Protein AF-0000000079743547 (afdb_homodimer)

Structure (mmCIF, N/CA/C/O backbone):
data_AF-0000000079743547-model_v1
#
loop_
_entity.id
_entity.type
_entity.pdbx_description
1 polymer 'Protein kinase domain-containing protein'
#
loop_
_atom_site.group_PDB
_atom_site.id
_atom_site.type_symbol
_atom_site.label_atom_id
_atom_site.label_alt_id
_atom_site.label_comp_id
_atom_site.label_asym_id
_atom_site.label_entity_id
_atom_site.label_seq_id
_atom_site.pdbx_PDB_ins_code
_atom_site.Cartn_x
_atom_site.Cartn_y
_atom_site.Cartn_z
_atom_site.occupancy
_atom_site.B_iso_or_equiv
_atom_site.auth_seq_id
_atom_site.auth_comp_id
_atom_site.auth_asym_id
_atom_site.auth_atom_id
_atom_site.pdbx_PDB_model_num
ATOM 1 N N . MET A 1 1 ? 24.984 -8.117 -39.938 1 21.72 1 MET A N 1
ATOM 2 C CA . MET A 1 1 ? 23.719 -8.734 -40.281 1 21.72 1 MET A CA 1
ATOM 3 C C . MET A 1 1 ? 22.875 -9.008 -39.031 1 21.72 1 MET A C 1
ATOM 5 O O . MET A 1 1 ? 23.219 -9.875 -38.219 1 21.72 1 MET A O 1
ATOM 9 N N . ALA A 1 2 ? 22.297 -8 -38.375 1 24.56 2 ALA A N 1
ATOM 10 C CA . ALA A 1 2 ? 21.797 -7.766 -37.031 1 24.56 2 ALA A CA 1
ATOM 11 C C . ALA A 1 2 ? 20.531 -8.57 -36.75 1 24.56 2 ALA A C 1
ATOM 13 O O . ALA A 1 2 ? 19.547 -8.438 -37.469 1 24.56 2 ALA A O 1
ATOM 14 N N . THR A 1 3 ? 20.609 -9.852 -36.281 1 25.03 3 THR A N 1
ATOM 15 C CA . THR A 1 3 ? 19.625 -10.922 -36.188 1 25.03 3 THR A CA 1
ATOM 16 C C . THR A 1 3 ? 18.359 -10.43 -35.5 1 25.03 3 THR A C 1
ATOM 18 O O . THR A 1 3 ? 18.422 -9.805 -34.438 1 25.03 3 THR A O 1
ATOM 21 N N . LYS A 1 4 ? 17.219 -10.289 -36.25 1 24.42 4 LYS A N 1
ATOM 22 C CA . LYS A 1 4 ? 15.836 -9.906 -36.031 1 24.42 4 LYS A CA 1
ATOM 23 C C . LYS A 1 4 ? 15.227 -10.68 -34.875 1 24.42 4 LYS A C 1
ATOM 25 O O . LYS A 1 4 ? 15.047 -11.898 -34.938 1 24.42 4 LYS A O 1
ATOM 30 N N . LYS A 1 5 ? 15.594 -10.445 -33.688 1 26.52 5 LYS A N 1
ATOM 31 C CA . LYS A 1 5 ? 15.055 -11.148 -32.531 1 26.52 5 LYS A CA 1
ATOM 32 C C . LYS A 1 5 ? 13.531 -11.164 -32.531 1 26.52 5 LYS A C 1
ATOM 34 O O . LYS A 1 5 ? 12.891 -10.117 -32.594 1 26.52 5 LYS A O 1
ATOM 39 N N . GLY A 1 6 ? 12.852 -12.188 -33.312 1 22.91 6 GLY A N 1
ATOM 40 C CA . GLY A 1 6 ? 11.461 -12.516 -33.594 1 22.91 6 GLY A CA 1
ATOM 41 C C . GLY A 1 6 ? 10.562 -12.375 -32.375 1 22.91 6 GLY A C 1
ATOM 42 O O . GLY A 1 6 ? 10.836 -12.961 -31.312 1 22.91 6 GLY A O 1
ATOM 43 N N . TYR A 1 7 ? 10.039 -11.242 -32.156 1 22.86 7 TYR A N 1
ATOM 44 C CA . TYR A 1 7 ? 9.008 -10.953 -31.172 1 22.86 7 TYR A CA 1
ATOM 45 C C . TYR A 1 7 ? 7.836 -11.914 -31.312 1 22.86 7 TYR A C 1
ATOM 47 O O . TYR A 1 7 ? 7.27 -12.062 -32.406 1 22.86 7 TYR A O 1
ATOM 55 N N . LEU A 1 8 ? 7.879 -13.156 -30.766 1 23.64 8 LEU A N 1
ATOM 56 C CA . LEU A 1 8 ? 6.832 -14.172 -30.828 1 23.64 8 LEU A CA 1
ATOM 57 C C . LEU A 1 8 ? 5.453 -13.539 -30.641 1 23.64 8 LEU A C 1
ATOM 59 O O . LEU A 1 8 ? 5.234 -12.781 -29.688 1 23.64 8 LEU A O 1
ATOM 63 N N . GLN A 1 9 ? 4.738 -13.227 -31.703 1 21.75 9 GLN A N 1
ATOM 64 C CA . GLN A 1 9 ? 3.324 -12.906 -31.859 1 21.75 9 GLN A CA 1
ATOM 65 C C . GLN A 1 9 ? 2.441 -13.898 -31.125 1 21.75 9 GLN A C 1
ATOM 67 O O . GLN A 1 9 ? 2.494 -15.102 -31.375 1 21.75 9 GLN A O 1
ATOM 72 N N . PHE A 1 10 ? 2.225 -13.773 -29.891 1 23.25 10 PHE A N 1
ATOM 73 C CA . PHE A 1 10 ? 1.281 -14.633 -29.172 1 23.25 10 PHE A CA 1
ATOM 74 C C . PHE A 1 10 ? -0.088 -14.602 -29.844 1 23.25 10 PHE A C 1
ATOM 76 O O . PHE A 1 10 ? -0.708 -13.539 -29.953 1 23.25 10 PHE A O 1
ATOM 83 N N . ASP A 1 11 ? -0.257 -15.344 -30.922 1 24.47 11 ASP A N 1
ATOM 84 C CA . ASP A 1 11 ? -1.568 -15.633 -31.5 1 24.47 11 ASP A CA 1
ATOM 85 C C . ASP A 1 11 ? -2.533 -16.141 -30.438 1 24.47 11 ASP A C 1
ATOM 87 O O . ASP A 1 11 ? -2.268 -17.156 -29.781 1 24.47 11 ASP A O 1
ATOM 91 N N . VAL A 1 12 ? -3.373 -15.312 -29.938 1 24.41 12 VAL A N 1
ATOM 92 C CA . VAL A 1 12 ? -4.512 -15.617 -29.078 1 24.41 12 VAL A CA 1
ATOM 93 C C . VAL A 1 12 ? -5.398 -16.672 -29.75 1 24.41 12 VAL A C 1
ATOM 95 O O . VAL A 1 12 ? -6.008 -16.406 -30.781 1 24.41 12 VAL A O 1
ATOM 98 N N . GLU A 1 13 ? -4.957 -17.906 -29.859 1 24.16 13 GLU A N 1
ATOM 99 C CA . GLU A 1 13 ? -5.859 -18.938 -30.359 1 24.16 13 GLU A CA 1
ATOM 100 C C . GLU A 1 13 ? -7.23 -18.844 -29.703 1 24.16 13 GLU A C 1
ATOM 102 O O . GLU A 1 13 ? -7.348 -18.375 -28.562 1 24.16 13 GLU A O 1
ATOM 107 N N . ALA A 1 14 ? -8.344 -19.062 -30.5 1 23.7 14 ALA A N 1
ATOM 108 C CA . ALA A 1 14 ? -9.789 -19.062 -30.297 1 23.7 14 ALA A CA 1
ATOM 109 C C . ALA A 1 14 ? -10.172 -19.938 -29.094 1 23.7 14 ALA A C 1
ATOM 111 O O . ALA A 1 14 ? -9.562 -20.969 -28.859 1 23.7 14 ALA A O 1
ATOM 112 N N . ASP A 1 15 ? -10.922 -19.438 -28.219 1 25.8 15 ASP A N 1
ATOM 113 C CA . ASP A 1 15 ? -11.562 -19.906 -26.984 1 25.8 15 ASP A CA 1
ATOM 114 C C . ASP A 1 15 ? -12.32 -21.203 -27.234 1 25.8 15 ASP A C 1
ATOM 116 O O . ASP A 1 15 ? -13.258 -21.25 -28.031 1 25.8 15 ASP A O 1
ATOM 120 N N . VAL A 1 16 ? -11.734 -22.375 -27.453 1 23.11 16 VAL A N 1
ATOM 121 C CA . VAL A 1 16 ? -12.586 -23.562 -27.516 1 23.11 16 VAL A CA 1
ATOM 122 C C . VAL A 1 16 ? -13.539 -23.578 -26.312 1 23.11 16 VAL A C 1
ATOM 124 O O . VAL A 1 16 ? -13.102 -23.547 -25.172 1 23.11 16 VAL A O 1
ATOM 127 N N . ARG A 1 17 ? -14.914 -23.438 -26.484 1 24.92 17 ARG A N 1
ATOM 128 C CA . ARG A 1 17 ? -16.078 -23.422 -25.609 1 24.92 17 ARG A CA 1
ATOM 129 C C . ARG A 1 17 ? -16.219 -24.734 -24.844 1 24.92 17 ARG A C 1
ATOM 131 O O . ARG A 1 17 ? -16.469 -25.781 -25.438 1 24.92 17 ARG A O 1
ATOM 138 N N . ILE A 1 18 ? -15.445 -25.156 -23.984 1 22.64 18 ILE A N 1
ATOM 139 C CA . ILE A 1 18 ? -15.812 -26.344 -23.219 1 22.64 18 ILE A CA 1
ATOM 140 C C . ILE A 1 18 ? -17.047 -26.062 -22.375 1 22.64 18 ILE A C 1
ATOM 142 O O . ILE A 1 18 ? -17 -25.266 -21.438 1 22.64 18 ILE A O 1
ATOM 146 N N . GLY A 1 19 ? -18.438 -26.141 -22.828 1 23.23 19 GLY A N 1
ATOM 147 C CA . GLY A 1 19 ? -19.781 -25.797 -22.391 1 23.23 19 GLY A CA 1
ATOM 148 C C . GLY A 1 19 ? -20.141 -26.406 -21.047 1 23.23 19 GLY A C 1
ATOM 149 O O . GLY A 1 19 ? -19.266 -26.641 -20.203 1 23.23 19 GLY A O 1
ATOM 150 N N . ASP A 1 20 ? -21.469 -27.203 -20.875 1 24.22 20 ASP A N 1
ATOM 151 C CA . ASP A 1 20 ? -22.734 -27.172 -20.141 1 24.22 20 ASP A CA 1
ATOM 152 C C . ASP A 1 20 ? -22.672 -28.078 -18.906 1 24.22 20 ASP A C 1
ATOM 154 O O . ASP A 1 20 ? -23.516 -28 -18.031 1 24.22 20 ASP A O 1
ATOM 158 N N . ALA A 1 21 ? -22.125 -29.297 -18.797 1 23.88 21 ALA A N 1
ATOM 159 C CA . ALA A 1 21 ? -22.859 -30.453 -18.297 1 23.88 21 ALA A CA 1
ATOM 160 C C . ALA A 1 21 ? -22.672 -30.609 -16.797 1 23.88 21 ALA A C 1
ATOM 162 O O . ALA A 1 21 ? -23.016 -31.641 -16.234 1 23.88 21 ALA A O 1
ATOM 163 N N . PHE A 1 22 ? -21.938 -29.812 -16.047 1 23.95 22 PHE A N 1
ATOM 164 C CA . PHE A 1 22 ? -21.578 -30.594 -14.875 1 23.95 22 PHE A CA 1
ATOM 165 C C . PHE A 1 22 ? -22.703 -30.531 -13.836 1 23.95 22 PHE A C 1
ATOM 167 O O . PHE A 1 22 ? -23.031 -29.453 -13.336 1 23.95 22 PHE A O 1
ATOM 174 N N . SER A 1 23 ? -23.75 -31.469 -13.828 1 23.89 23 SER A N 1
ATOM 175 C CA . SER A 1 23 ? -24.766 -31.719 -12.805 1 23.89 23 SER A CA 1
ATOM 176 C C . SER A 1 23 ? -24.172 -32.438 -11.594 1 23.89 23 SER A C 1
ATOM 178 O O . SER A 1 23 ? -23.453 -33.406 -11.742 1 23.89 23 SER A O 1
ATOM 180 N N . ILE A 1 24 ? -23.844 -31.75 -10.508 1 25.67 24 ILE A N 1
ATOM 181 C CA . ILE A 1 24 ? -23.391 -32.469 -9.328 1 25.67 24 ILE A CA 1
ATOM 182 C C . ILE A 1 24 ? -24.531 -33.344 -8.797 1 25.67 24 ILE A C 1
ATOM 184 O O . ILE A 1 24 ? -25.625 -32.844 -8.508 1 25.67 24 ILE A O 1
ATOM 188 N N . PRO A 1 25 ? -24.422 -34.625 -8.719 1 25.45 25 PRO A N 1
ATOM 189 C CA . PRO A 1 25 ? -25.344 -35.562 -8.094 1 25.45 25 PRO A CA 1
ATOM 190 C C . PRO A 1 25 ? -25.344 -35.469 -6.566 1 25.45 25 PRO A C 1
ATOM 192 O O . PRO A 1 25 ? -24.281 -35.344 -5.957 1 25.45 25 PRO A O 1
ATOM 195 N N . GLY A 1 26 ? -26.625 -35.375 -5.938 1 28.69 26 GLY A N 1
ATOM 196 C CA . GLY A 1 26 ? -27.156 -35.594 -4.594 1 28.69 26 GLY A CA 1
ATOM 197 C C . GLY A 1 26 ? -27.547 -34.281 -3.91 1 28.69 26 GLY A C 1
ATOM 198 O O . GLY A 1 26 ? -27.906 -34.281 -2.729 1 28.69 26 GLY A O 1
ATOM 199 N N . TYR A 1 27 ? -26.812 -33.188 -4.199 1 26.17 27 TYR A N 1
ATOM 200 C CA . TYR A 1 27 ? -27.422 -32 -3.574 1 26.17 27 TYR A CA 1
ATOM 201 C C . TYR A 1 27 ? -28.844 -31.797 -4.098 1 26.17 27 TYR A C 1
ATOM 203 O O . TYR A 1 27 ? -29.109 -32 -5.281 1 26.17 27 TYR A O 1
ATOM 211 N N . ASP A 1 28 ? -29.844 -31.922 -3.174 1 23.66 28 ASP A N 1
ATOM 212 C CA . ASP A 1 28 ? -31.234 -31.656 -3.484 1 23.66 28 ASP A CA 1
ATOM 213 C C . ASP A 1 28 ? -31.375 -30.453 -4.41 1 23.66 28 ASP A C 1
ATOM 215 O O . ASP A 1 28 ? -30.562 -29.516 -4.348 1 23.66 28 ASP A O 1
ATOM 219 N N . LYS A 1 29 ? -32.156 -30.547 -5.582 1 26.59 29 LYS A N 1
ATOM 220 C CA . LYS A 1 29 ? -32.531 -29.641 -6.66 1 26.59 29 LYS A CA 1
ATOM 221 C C . LYS A 1 29 ? -32.844 -28.25 -6.121 1 26.59 29 LYS A C 1
ATOM 223 O O . LYS A 1 29 ? -33.062 -27.297 -6.891 1 26.59 29 LYS A O 1
ATOM 228 N N . SER A 1 30 ? -33.531 -28.297 -5.031 1 24.81 30 SER A N 1
ATOM 229 C CA . SER A 1 30 ? -34.219 -27.031 -4.746 1 24.81 30 SER A CA 1
ATOM 230 C C . SER A 1 30 ? -33.219 -25.875 -4.645 1 24.81 30 SER A C 1
ATOM 232 O O . SER A 1 30 ? -33.531 -24.75 -5.012 1 24.81 30 SER A O 1
ATOM 234 N N . VAL A 1 31 ? -32.188 -26.094 -3.75 1 25.83 31 VAL A N 1
ATOM 235 C CA . VAL A 1 31 ? -31.5 -24.844 -3.404 1 25.83 31 VAL A CA 1
ATOM 236 C C . VAL A 1 31 ? -30.562 -24.438 -4.535 1 25.83 31 VAL A C 1
ATOM 238 O O . VAL A 1 31 ? -29.922 -23.391 -4.473 1 25.83 31 VAL A O 1
ATOM 241 N N . VAL A 1 32 ? -30.125 -25.531 -5.324 1 25.53 32 VAL A N 1
ATOM 242 C CA . VAL A 1 32 ? -29.109 -25.188 -6.316 1 25.53 32 VAL A CA 1
ATOM 243 C C . VAL A 1 32 ? -29.781 -24.547 -7.527 1 25.53 32 VAL A C 1
ATOM 245 O O . VAL A 1 32 ? -30.422 -25.219 -8.336 1 25.53 32 VAL A O 1
ATOM 248 N N . ARG A 1 33 ? -30.656 -23.531 -7.477 1 24.5 33 ARG A N 1
ATOM 249 C CA . ARG A 1 33 ? -30.984 -23.016 -8.805 1 24.5 33 ARG A CA 1
ATOM 250 C C . ARG A 1 33 ? -29.734 -22.891 -9.664 1 24.5 33 ARG A C 1
ATOM 252 O O . ARG A 1 33 ? -28.797 -22.156 -9.32 1 24.5 33 ARG A O 1
ATOM 259 N N . THR A 1 34 ? -29.234 -23.875 -10.273 1 26.42 34 THR A N 1
ATOM 260 C CA . THR A 1 34 ? -28.328 -24.016 -11.406 1 26.42 34 THR A CA 1
ATOM 261 C C . THR A 1 34 ? -28.656 -23.016 -12.5 1 26.42 34 THR A C 1
ATOM 263 O O . THR A 1 34 ? -28.359 -23.234 -13.68 1 26.42 34 THR A O 1
ATOM 266 N N . ASP A 1 35 ? -29.344 -21.875 -12.305 1 26.86 35 ASP A N 1
ATOM 267 C CA . ASP A 1 35 ? -29.562 -21.141 -13.555 1 26.86 35 ASP A CA 1
ATOM 268 C C . ASP A 1 35 ? -28.266 -21.016 -14.352 1 26.86 35 ASP A C 1
ATOM 270 O O . ASP A 1 35 ? -27.25 -20.547 -13.836 1 26.86 35 ASP A O 1
ATOM 274 N N . HIS A 1 36 ? -27.875 -21.891 -15.273 1 27.19 36 HIS A N 1
ATOM 275 C CA . HIS A 1 36 ? -26.859 -21.953 -16.328 1 27.19 36 HIS A CA 1
ATOM 276 C C . HIS A 1 36 ? -26.312 -20.562 -16.641 1 27.19 36 HIS A C 1
ATOM 278 O O . HIS A 1 36 ? -25.094 -20.375 -16.703 1 27.19 36 HIS A O 1
ATOM 284 N N . ASP A 1 37 ? -27 -19.875 -17.703 1 29.39 37 ASP A N 1
ATOM 285 C CA . ASP A 1 37 ? -27.047 -18.516 -18.234 1 29.39 37 ASP A CA 1
ATOM 286 C C . ASP A 1 37 ? -27.203 -17.484 -17.109 1 29.39 37 ASP A C 1
ATOM 288 O O . ASP A 1 37 ? -27.781 -16.422 -17.312 1 29.39 37 ASP A O 1
ATOM 292 N N . GLY A 1 38 ? -27.25 -17.922 -16 1 29.03 38 GLY A N 1
ATOM 293 C CA . GLY A 1 38 ? -27.734 -17.156 -14.859 1 29.03 38 GLY A CA 1
ATOM 294 C C . GLY A 1 38 ? -26.969 -15.852 -14.656 1 29.03 38 GLY A C 1
ATOM 295 O O . GLY A 1 38 ? -25.766 -15.789 -14.875 1 29.03 38 GLY A O 1
ATOM 296 N N . ASP A 1 39 ? -27.766 -14.82 -14.844 1 29.48 39 ASP A N 1
ATOM 297 C CA . ASP A 1 39 ? -27.484 -13.398 -14.656 1 29.48 39 ASP A CA 1
ATOM 298 C C . ASP A 1 39 ? -26.594 -13.172 -13.445 1 29.48 39 ASP A C 1
ATOM 300 O O . ASP A 1 39 ? -26.844 -13.727 -12.375 1 29.48 39 ASP A O 1
ATOM 304 N N . PRO A 1 40 ? -25.266 -13.203 -13.703 1 32.44 40 PRO A N 1
ATOM 305 C CA . PRO A 1 40 ? -24.516 -12.672 -12.57 1 32.44 40 PRO A CA 1
ATOM 306 C C . PRO A 1 40 ? -25.391 -11.875 -11.602 1 32.44 40 PRO A C 1
ATOM 308 O O . PRO A 1 40 ? -24.891 -10.984 -10.898 1 32.44 40 PRO A O 1
ATOM 311 N N . ALA A 1 41 ? -26.641 -12.156 -11.531 1 29.88 41 ALA A N 1
ATOM 312 C CA . ALA A 1 41 ? -27.781 -11.453 -10.961 1 29.88 41 ALA A CA 1
ATOM 313 C C . ALA A 1 41 ? -27.641 -11.312 -9.445 1 29.88 41 ALA A C 1
ATOM 315 O O . ALA A 1 41 ? -28.328 -10.5 -8.82 1 29.88 41 ALA A O 1
ATOM 316 N N . GLY A 1 42 ? -27.219 -12.352 -8.852 1 32.47 42 GLY A N 1
ATOM 317 C CA . GLY A 1 42 ? -27.453 -12.18 -7.43 1 32.47 42 GLY A CA 1
ATOM 318 C C . GLY A 1 42 ? -26.656 -11.055 -6.812 1 32.47 42 GLY A C 1
ATOM 319 O O . GLY A 1 42 ? -26.75 -10.797 -5.613 1 32.47 42 GLY A O 1
ATOM 320 N N . ILE A 1 43 ? -25.344 -11.055 -7.203 1 34.97 43 ILE A N 1
ATOM 321 C CA . ILE A 1 43 ? -24.828 -9.773 -6.738 1 34.97 43 ILE A CA 1
ATOM 322 C C . ILE A 1 43 ? -25.656 -8.633 -7.32 1 34.97 43 ILE A C 1
ATOM 324 O O . ILE A 1 43 ? -25.688 -8.445 -8.539 1 34.97 43 ILE A O 1
ATOM 328 N N . ASP A 1 44 ? -26.859 -8.633 -7.125 1 35.12 44 ASP A N 1
ATOM 329 C CA . ASP A 1 44 ? -27.406 -7.309 -7.426 1 35.12 44 ASP A CA 1
ATOM 330 C C . ASP A 1 44 ? -26.281 -6.297 -7.633 1 35.12 44 ASP A C 1
ATOM 332 O O . ASP A 1 44 ? -25.531 -5.988 -6.703 1 35.12 44 ASP A O 1
ATOM 336 N N . MET A 1 45 ? -25.547 -6.48 -8.688 1 39.91 45 MET A N 1
ATOM 337 C CA . MET A 1 45 ? -24.484 -5.621 -9.188 1 39.91 45 MET A CA 1
ATOM 338 C C . MET A 1 45 ? -24.672 -4.184 -8.719 1 39.91 45 MET A C 1
ATOM 340 O O . MET A 1 45 ? -24.594 -3.25 -9.516 1 39.91 45 MET A O 1
ATOM 344 N N . ASP A 1 46 ? -25.625 -4.043 -8.078 1 38.12 46 ASP A N 1
ATOM 345 C CA . ASP A 1 46 ? -25.641 -2.631 -7.703 1 38.12 46 ASP A CA 1
ATOM 346 C C . ASP A 1 46 ? -24.234 -2.146 -7.324 1 38.12 46 ASP A C 1
ATOM 348 O O . ASP A 1 46 ? -23.453 -2.895 -6.734 1 38.12 46 ASP A O 1
ATOM 352 N N . GLN A 1 47 ? -23.562 -1.253 -8.148 1 47.06 47 GLN A N 1
ATOM 353 C CA . GLN A 1 47 ? -22.531 -0.281 -7.809 1 47.06 47 GLN A CA 1
ATOM 354 C C . GLN A 1 47 ? -22.328 -0.205 -6.301 1 47.06 47 GLN A C 1
ATOM 356 O O . GLN A 1 47 ? -21.641 0.702 -5.809 1 47.06 47 GLN A O 1
ATOM 361 N N . CYS A 1 48 ? -22.906 -0.983 -5.422 1 53.59 48 CYS A N 1
ATOM 362 C CA . CYS A 1 48 ? -23.219 -0.506 -4.082 1 53.59 48 CYS A CA 1
ATOM 363 C C . CYS A 1 48 ? -22.031 -0.667 -3.15 1 53.59 48 CYS A C 1
ATOM 365 O O . CYS A 1 48 ? -21.516 -1.773 -2.986 1 53.59 48 CYS A O 1
ATOM 367 N N . GLY A 1 49 ? -21.203 0.321 -3.092 1 75.88 49 GLY A N 1
ATOM 368 C CA . GLY A 1 49 ? -20.391 0.651 -1.932 1 75.88 49 GLY A CA 1
ATOM 369 C C . GLY A 1 49 ? -18.922 0.761 -2.248 1 75.88 49 GLY A C 1
ATOM 370 O O . GLY A 1 49 ? -18.094 0.928 -1.346 1 75.88 49 GLY A O 1
ATOM 371 N N . LEU A 1 50 ? -18.703 0.449 -3.756 1 87.81 50 LEU A N 1
ATOM 372 C CA . LEU A 1 50 ? -17.281 0.606 -4.07 1 87.81 50 LEU A CA 1
ATOM 373 C C . LEU A 1 50 ? -16.922 2.08 -4.215 1 87.81 50 LEU A C 1
ATOM 375 O O . LEU A 1 50 ? -17.734 2.887 -4.656 1 87.81 50 LEU A O 1
ATOM 379 N N . PRO A 1 51 ? -15.734 2.383 -3.854 1 91.75 51 PRO A N 1
ATOM 380 C CA . PRO A 1 51 ? -15.305 3.764 -4.086 1 91.75 51 PRO A CA 1
ATOM 381 C C . PRO A 1 51 ? -15.281 4.137 -5.566 1 91.75 51 PRO A C 1
ATOM 383 O O . PRO A 1 51 ? -14.844 3.338 -6.398 1 91.75 51 PRO A O 1
ATOM 386 N N . ILE A 1 52 ? -15.758 5.285 -5.906 1 94.25 52 ILE A N 1
ATOM 387 C CA . ILE A 1 52 ? -15.812 5.75 -7.289 1 94.25 52 ILE A CA 1
ATOM 388 C C . ILE A 1 52 ? -14.758 6.832 -7.512 1 94.25 52 ILE A C 1
ATOM 390 O O . ILE A 1 52 ? -14.648 7.773 -6.723 1 94.25 52 ILE A O 1
ATOM 394 N N . ILE A 1 53 ? -14 6.688 -8.484 1 96.19 53 ILE A N 1
ATOM 395 C CA . ILE A 1 53 ? -13 7.668 -8.898 1 96.19 53 ILE A CA 1
ATOM 396 C C . ILE A 1 53 ? -13.453 8.352 -10.188 1 96.19 53 ILE A C 1
ATOM 398 O O . ILE A 1 53 ? -13.609 7.695 -11.219 1 96.19 53 ILE A O 1
ATOM 402 N N . PRO A 1 54 ? -13.695 9.664 -10.148 1 95.44 54 PRO A N 1
ATOM 403 C CA . PRO A 1 54 ? -14.023 10.359 -11.391 1 95.44 54 PRO A CA 1
ATOM 404 C C . PRO A 1 54 ? -12.906 10.281 -12.43 1 95.44 54 PRO A C 1
ATOM 406 O O . PRO A 1 54 ? -11.734 10.445 -12.094 1 95.44 54 PRO A O 1
ATOM 409 N N . TYR A 1 55 ? -13.297 10.047 -13.648 1 95.62 55 TYR A N 1
ATOM 410 C CA . TYR A 1 55 ? -12.312 9.961 -14.727 1 95.62 55 TYR A CA 1
ATOM 411 C C . TYR A 1 55 ? -11.508 11.25 -14.828 1 95.62 55 TYR A C 1
ATOM 413 O O . TYR A 1 55 ? -10.312 11.219 -15.148 1 95.62 55 TYR A O 1
ATOM 421 N N . ALA A 1 56 ? -12.078 12.359 -14.469 1 94.19 56 ALA A N 1
ATOM 422 C CA . ALA A 1 56 ? -11.461 13.672 -14.57 1 94.19 56 ALA A CA 1
ATOM 423 C C . ALA A 1 56 ? -10.258 13.789 -13.641 1 94.19 56 ALA A C 1
ATOM 425 O O . ALA A 1 56 ? -9.383 14.633 -13.836 1 94.19 56 ALA A O 1
ATOM 426 N N . ASP A 1 57 ? -10.219 12.953 -12.609 1 94.19 57 ASP A N 1
ATOM 427 C CA . ASP A 1 57 ? -9.133 13 -11.633 1 94.19 57 ASP A CA 1
ATOM 428 C C . ASP A 1 57 ? -7.941 12.164 -12.094 1 94.19 57 ASP A C 1
ATOM 430 O O . ASP A 1 57 ? -6.902 12.133 -11.438 1 94.19 57 ASP A O 1
ATOM 434 N N . LEU A 1 58 ? -8.078 11.5 -13.234 1 95.81 58 LEU A N 1
ATOM 435 C CA . LEU A 1 58 ? -7.043 10.602 -13.734 1 95.81 58 LEU A CA 1
ATOM 436 C C . LEU A 1 58 ? -6.316 11.211 -14.922 1 95.81 58 LEU A C 1
ATOM 438 O O . LEU A 1 58 ? -6.902 11.984 -15.68 1 95.81 58 LEU A O 1
ATOM 442 N N . VAL A 1 59 ? -5.105 10.977 -14.984 1 95.88 59 VAL A N 1
ATOM 443 C CA . VAL A 1 59 ? -4.305 11.211 -16.188 1 95.88 59 VAL A CA 1
ATOM 444 C C . VAL A 1 59 ? -3.742 9.883 -16.703 1 95.88 59 VAL A C 1
ATOM 446 O O . VAL A 1 59 ? -3 9.203 -15.984 1 95.88 59 VAL A O 1
ATOM 449 N N . VAL A 1 60 ? -4.113 9.477 -17.891 1 94.69 60 VAL A N 1
ATOM 450 C CA . VAL A 1 60 ? -3.609 8.242 -18.484 1 94.69 60 VAL A CA 1
ATOM 451 C C . VAL A 1 60 ? -2.293 8.516 -19.219 1 94.69 60 VAL A C 1
ATOM 453 O O . VAL A 1 60 ? -2.221 9.406 -20.062 1 94.69 60 VAL A O 1
ATOM 456 N N . LEU A 1 61 ? -1.283 7.812 -18.891 1 93.38 61 LEU A N 1
ATOM 457 C CA . LEU A 1 61 ? 0.041 8.148 -19.391 1 93.38 61 LEU A CA 1
ATOM 458 C C . LEU A 1 61 ? 0.535 7.082 -20.375 1 93.38 61 LEU A C 1
ATOM 460 O O . LEU A 1 61 ? 0.565 7.309 -21.578 1 93.38 61 LEU A O 1
ATOM 464 N N . LYS A 1 62 ? 0.863 5.895 -19.922 1 94.56 62 LYS A N 1
ATOM 465 C CA . LYS A 1 62 ? 1.564 4.91 -20.734 1 94.56 62 LYS A CA 1
ATOM 466 C C . LYS A 1 62 ? 0.866 3.553 -20.672 1 94.56 62 LYS A C 1
ATOM 468 O O . LYS A 1 62 ? 0.397 3.133 -19.625 1 94.56 62 LYS A O 1
ATOM 473 N N . LEU A 1 63 ? 0.897 2.879 -21.844 1 92.94 63 LEU A N 1
ATOM 474 C CA . LEU A 1 63 ? 0.391 1.513 -21.906 1 92.94 63 LEU A CA 1
ATOM 475 C 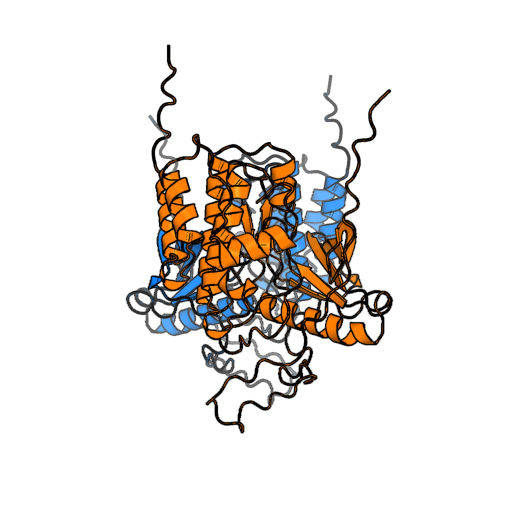C . LEU A 1 63 ? 1.344 0.546 -21.219 1 92.94 63 LEU A C 1
ATOM 477 O O . LEU A 1 63 ? 2.547 0.557 -21.484 1 92.94 63 LEU A O 1
ATOM 481 N N . LEU A 1 64 ? 0.805 -0.194 -20.25 1 90.81 64 LEU A N 1
ATOM 482 C CA . LEU A 1 64 ? 1.613 -1.18 -19.531 1 90.81 64 LEU A CA 1
ATOM 483 C C . LEU A 1 64 ? 1.434 -2.568 -20.141 1 90.81 64 LEU A C 1
ATOM 485 O O . LEU A 1 64 ? 2.391 -3.34 -20.234 1 90.81 64 LEU A O 1
ATOM 489 N N . GLY A 1 65 ? 0.258 -2.9 -20.438 1 85.31 65 GLY A N 1
ATOM 490 C CA . GLY A 1 65 ? -0.021 -4.211 -21 1 85.31 65 GLY A CA 1
ATOM 491 C C . GLY A 1 65 ? -1.487 -4.418 -21.328 1 85.31 65 GLY A C 1
ATOM 492 O O . GLY A 1 65 ? -2.324 -3.566 -21.016 1 85.31 65 GLY A O 1
ATOM 493 N N . SER A 1 66 ? -1.648 -5.52 -22.094 1 80.5 66 SER A N 1
ATOM 494 C CA . SER A 1 66 ? -3.002 -5.891 -22.484 1 80.5 66 SER A CA 1
ATOM 495 C C . SER A 1 66 ? -3.287 -7.355 -22.172 1 80.5 66 SER A C 1
ATOM 497 O O . SER A 1 66 ? -2.402 -8.203 -22.281 1 80.5 66 SER A O 1
ATOM 499 N N . GLY A 1 67 ? -4.461 -7.473 -21.5 1 69.38 67 GLY A N 1
ATOM 500 C CA . GLY A 1 67 ? -4.871 -8.844 -21.266 1 69.38 67 GLY A CA 1
ATOM 501 C C . GLY A 1 67 ? -6.219 -9.18 -21.875 1 69.38 67 GLY A C 1
ATOM 502 O O . GLY A 1 67 ? -6.75 -8.414 -22.688 1 69.38 67 GLY A O 1
ATOM 503 N N . ARG A 1 68 ? -6.699 -10.383 -21.531 1 62.97 68 ARG A N 1
ATOM 504 C CA . ARG A 1 68 ? -7.934 -10.938 -22.094 1 62.97 68 ARG A CA 1
ATOM 505 C C . ARG A 1 68 ? -9.109 -9.992 -21.844 1 62.97 68 ARG A C 1
ATOM 507 O O . ARG A 1 68 ? -9.961 -9.82 -22.719 1 62.97 68 ARG A O 1
ATOM 514 N N . TYR A 1 69 ? -9.062 -9.328 -20.781 1 68.69 69 TYR A N 1
ATOM 515 C CA . TYR A 1 69 ? -10.297 -8.633 -20.453 1 68.69 69 TYR A CA 1
ATOM 516 C C . TYR A 1 69 ? -10.062 -7.129 -20.344 1 68.69 69 TYR A C 1
ATOM 518 O O . TYR A 1 69 ? -11 -6.363 -20.109 1 68.69 69 TYR A O 1
ATOM 526 N N . GLY A 1 70 ? -8.844 -6.727 -20.578 1 80.31 70 GLY A N 1
ATOM 527 C CA . GLY A 1 70 ? -8.656 -5.285 -20.484 1 80.31 70 GLY A CA 1
ATOM 528 C C . GLY A 1 70 ? -7.238 -4.84 -20.781 1 80.31 70 GLY A C 1
ATOM 529 O O . GLY A 1 70 ? -6.367 -5.668 -21.047 1 80.31 70 GLY A O 1
ATOM 530 N N . ILE A 1 71 ? -7.184 -3.52 -20.875 1 89.38 71 ILE A N 1
ATOM 531 C CA . ILE A 1 71 ? -5.91 -2.852 -21.109 1 89.38 71 ILE A CA 1
ATOM 532 C C . ILE A 1 71 ? -5.477 -2.096 -19.859 1 89.38 71 ILE A C 1
ATOM 534 O O . ILE A 1 71 ? -6.293 -1.436 -19.203 1 89.38 71 ILE A O 1
ATOM 538 N N . VAL A 1 72 ? -4.207 -2.289 -19.516 1 94 72 VAL A N 1
ATOM 539 C CA . VAL A 1 72 ? -3.707 -1.646 -18.297 1 94 72 VAL A CA 1
ATOM 540 C C . VAL A 1 72 ? -2.773 -0.497 -18.672 1 94 72 VAL A C 1
ATOM 542 O O . VAL A 1 72 ? -1.869 -0.666 -19.5 1 94 72 VAL A O 1
ATOM 545 N N . TYR A 1 73 ? -3.021 0.646 -18.062 1 95.69 73 TYR A N 1
ATOM 546 C CA . TYR A 1 73 ? -2.203 1.835 -18.281 1 95.69 73 TYR A CA 1
ATOM 547 C C . TYR A 1 73 ? -1.545 2.287 -16.984 1 95.69 73 TYR A C 1
ATOM 549 O O . TYR A 1 73 ? -2.119 2.137 -15.898 1 95.69 73 TYR A O 1
ATOM 557 N N . HIS A 1 74 ? -0.326 2.748 -17.156 1 97.31 74 HIS A N 1
ATOM 558 C CA . HIS A 1 74 ? 0.219 3.623 -16.125 1 97.31 74 HIS A CA 1
ATOM 559 C C . HIS A 1 74 ? -0.401 5.016 -16.203 1 97.31 74 HIS A C 1
ATOM 561 O O . HIS A 1 74 ? -0.507 5.598 -17.281 1 97.31 74 HIS A O 1
ATOM 567 N N . GLY A 1 75 ? -0.85 5.523 -15.07 1 97.19 75 GLY A N 1
ATOM 568 C CA . GLY A 1 75 ? -1.403 6.867 -15 1 97.19 75 GLY A CA 1
ATOM 569 C C . GLY A 1 75 ? -1.18 7.531 -13.656 1 97.19 75 GLY A C 1
ATOM 570 O O . GLY A 1 75 ? -0.353 7.078 -12.867 1 97.19 75 GLY A O 1
ATOM 571 N N . LYS A 1 76 ? -1.799 8.695 -13.531 1 96.19 76 LYS A N 1
ATOM 572 C CA . LYS A 1 76 ? -1.76 9.438 -12.266 1 96.19 76 LYS A CA 1
ATOM 573 C C . LYS A 1 76 ? -3.166 9.664 -11.727 1 96.19 76 LYS A C 1
ATOM 575 O O . LYS A 1 76 ? -4.102 9.922 -12.484 1 96.19 76 LYS A O 1
ATOM 580 N N . TRP A 1 77 ? -3.355 9.477 -10.5 1 96.31 77 TRP A N 1
ATOM 581 C CA . TRP A 1 77 ? -4.535 9.867 -9.734 1 96.31 77 TRP A CA 1
ATOM 582 C C . TRP A 1 77 ? -4.195 10.953 -8.719 1 96.31 77 TRP A C 1
ATOM 584 O O . TRP A 1 77 ? -3.504 10.695 -7.734 1 96.31 77 TRP A O 1
ATOM 594 N N . MET A 1 78 ? -4.633 12.188 -9.023 1 89.94 78 MET A N 1
ATOM 595 C CA . MET A 1 78 ? -4.285 13.344 -8.195 1 89.94 78 MET A CA 1
ATOM 596 C C . MET A 1 78 ? -2.773 13.453 -8.031 1 89.94 78 MET A C 1
ATOM 598 O O . MET A 1 78 ? -2.275 13.562 -6.91 1 89.94 78 MET A O 1
ATOM 602 N N . GLY A 1 79 ? -2.105 13.227 -9.102 1 89.31 79 GLY A N 1
ATOM 603 C CA . GLY A 1 79 ? -0.667 13.43 -9.148 1 89.31 79 GLY A CA 1
ATOM 604 C C . GLY A 1 79 ? 0.12 12.211 -8.711 1 89.31 79 GLY A C 1
ATOM 605 O O . GLY A 1 79 ? 1.351 12.195 -8.789 1 89.31 79 GLY A O 1
ATOM 606 N N . THR A 1 80 ? -0.507 11.211 -8.25 1 94.12 80 THR A N 1
ATOM 607 C CA . THR A 1 80 ? 0.16 10.023 -7.727 1 94.12 80 THR A CA 1
ATOM 608 C C . THR A 1 80 ? 0.116 8.891 -8.742 1 94.12 80 THR A C 1
ATOM 610 O O . THR A 1 80 ? -0.904 8.68 -9.406 1 94.12 80 THR A O 1
ATOM 613 N N . ASP A 1 81 ? 1.191 8.141 -8.859 1 96.06 81 ASP A N 1
ATOM 614 C CA . ASP A 1 81 ? 1.279 7.051 -9.828 1 96.06 81 ASP A CA 1
ATOM 615 C C . ASP A 1 81 ? 0.301 5.934 -9.484 1 96.06 81 ASP A C 1
ATOM 617 O O . ASP A 1 81 ? 0.239 5.488 -8.336 1 96.06 81 ASP A O 1
ATOM 621 N N . VAL A 1 82 ? -0.471 5.488 -10.492 1 98 82 VAL A N 1
ATOM 622 C CA . VAL A 1 82 ? -1.421 4.391 -10.336 1 98 82 VAL A CA 1
ATOM 623 C C . VAL A 1 82 ? -1.463 3.561 -11.617 1 98 82 VAL A C 1
ATOM 625 O O . VAL A 1 82 ? -0.93 3.977 -12.656 1 98 82 VAL A O 1
ATOM 628 N N . ALA A 1 83 ? -1.976 2.348 -11.523 1 97.69 83 ALA A N 1
ATOM 629 C CA . ALA A 1 83 ? -2.336 1.535 -12.68 1 97.69 83 ALA A CA 1
ATOM 630 C C . ALA A 1 83 ? -3.838 1.589 -12.938 1 97.69 83 ALA A C 1
ATOM 632 O O . ALA A 1 83 ? -4.641 1.508 -12.008 1 97.69 83 ALA A O 1
ATOM 633 N N . ILE A 1 84 ? -4.184 1.751 -14.188 1 97.06 84 ILE A N 1
ATOM 634 C CA . ILE A 1 84 ? -5.578 1.858 -14.602 1 97.06 84 ILE A CA 1
ATOM 635 C C . ILE A 1 84 ? -5.91 0.736 -15.578 1 97.06 84 ILE A C 1
ATOM 637 O O . ILE A 1 84 ? -5.398 0.708 -16.703 1 97.06 84 ILE A O 1
ATOM 641 N N . LYS A 1 85 ? -6.707 -0.214 -15.148 1 94.19 85 LYS A N 1
ATOM 642 C CA . LYS A 1 85 ? -7.18 -1.266 -16.047 1 94.19 85 LYS A CA 1
ATOM 643 C C . LYS A 1 85 ? -8.516 -0.888 -16.672 1 94.19 85 LYS A C 1
ATOM 645 O O . LYS A 1 85 ? -9.531 -0.775 -15.977 1 94.19 85 LYS A O 1
ATOM 650 N N . ILE A 1 86 ? -8.516 -0.735 -17.953 1 92.81 86 ILE A N 1
ATOM 651 C CA . ILE A 1 86 ? -9.68 -0.247 -18.672 1 92.81 86 ILE A CA 1
ATOM 652 C C . ILE A 1 86 ? -10.344 -1.404 -19.422 1 92.81 86 ILE A C 1
ATOM 654 O O . ILE A 1 86 ? -9.672 -2.18 -20.109 1 92.81 86 ILE A O 1
ATOM 658 N N . PHE A 1 87 ? -11.625 -1.542 -19.141 1 86.56 87 PHE A N 1
ATOM 659 C CA . PHE A 1 87 ? -12.461 -2.494 -19.859 1 86.56 87 PHE A CA 1
ATOM 660 C C . PHE A 1 87 ? -13.242 -1.801 -20.969 1 86.56 87 PHE A C 1
ATOM 662 O O . PHE A 1 87 ? -14.211 -1.094 -20.703 1 86.56 87 PHE A O 1
ATOM 669 N N . ASP A 1 88 ? -12.711 -1.915 -22.109 1 77.31 88 ASP A N 1
ATOM 670 C CA . ASP A 1 88 ? -13.289 -1.216 -23.266 1 77.31 88 ASP A CA 1
ATOM 671 C C . ASP A 1 88 ? -14.469 -1.997 -23.844 1 77.31 88 ASP A C 1
ATOM 673 O O . ASP A 1 88 ? -14.273 -3.014 -24.516 1 77.31 88 ASP A O 1
ATOM 677 N N . LYS A 1 89 ? -15.664 -1.482 -23.641 1 73.06 89 LYS A N 1
ATOM 678 C CA . LYS A 1 89 ? -16.906 -2.104 -24.109 1 73.06 89 LYS A CA 1
ATOM 679 C C . LYS A 1 89 ? -17.031 -2.035 -25.625 1 73.06 89 LYS A C 1
ATOM 681 O O . LYS A 1 89 ? -17.672 -2.879 -26.234 1 73.06 89 LYS A O 1
ATOM 686 N N . SER A 1 90 ? -16.406 -1.049 -26.094 1 68.38 90 SER A N 1
ATOM 687 C CA . SER A 1 90 ? -16.594 -0.812 -27.531 1 68.38 90 SER A CA 1
ATOM 688 C C . SER A 1 90 ? -15.828 -1.836 -28.359 1 68.38 90 SER A C 1
ATOM 690 O O . SER A 1 90 ? -16.125 -2.037 -29.531 1 68.38 90 SER A O 1
ATOM 692 N N . ARG A 1 91 ? -15.008 -2.549 -27.719 1 64.88 91 ARG A N 1
ATOM 693 C CA . ARG A 1 91 ? -14.148 -3.455 -28.469 1 64.88 91 ARG A CA 1
ATOM 694 C C . ARG A 1 91 ? -14.703 -4.875 -28.453 1 64.88 91 ARG A C 1
ATOM 696 O O . ARG A 1 91 ? -14.086 -5.793 -29 1 64.88 91 ARG A O 1
ATOM 703 N N . VAL A 1 92 ? -15.781 -4.961 -27.812 1 67.81 92 VAL A N 1
ATOM 704 C CA . VAL A 1 92 ? -16.281 -6.328 -27.703 1 67.81 92 VAL A CA 1
ATOM 705 C C . VAL A 1 92 ? -17.688 -6.41 -28.297 1 67.81 92 VAL A C 1
ATOM 707 O O . VAL A 1 92 ? -18.422 -5.418 -28.312 1 67.81 92 VAL A O 1
ATOM 710 N N . THR A 1 93 ? -17.922 -7.555 -28.906 1 69 93 THR A N 1
ATOM 711 C CA . THR A 1 93 ? -19.25 -7.82 -29.422 1 69 93 THR A CA 1
ATOM 712 C C . THR A 1 93 ? -20.266 -7.863 -28.281 1 69 93 THR A C 1
ATOM 714 O O . THR A 1 93 ? -19.891 -8.016 -27.109 1 69 93 THR A O 1
ATOM 717 N N . LYS A 1 94 ? -21.5 -7.594 -28.641 1 67.25 94 LYS A N 1
ATOM 718 C CA . LYS A 1 94 ? -22.578 -7.539 -27.656 1 67.25 94 LYS A CA 1
ATOM 719 C C . LYS A 1 94 ? -22.594 -8.789 -26.781 1 67.25 94 LYS A C 1
ATOM 721 O O . LYS A 1 94 ? -22.828 -8.703 -25.578 1 67.25 94 LYS A O 1
ATOM 726 N N . ASP A 1 95 ? -22.344 -9.938 -27.453 1 64.44 95 ASP A N 1
ATOM 727 C CA . ASP A 1 95 ? -22.375 -11.203 -26.719 1 64.44 95 ASP A CA 1
ATOM 728 C C . ASP A 1 95 ? -21.297 -11.242 -25.641 1 64.44 95 ASP A C 1
ATOM 730 O O . ASP A 1 95 ? -21.5 -11.812 -24.578 1 64.44 95 ASP A O 1
ATOM 734 N N . TYR A 1 96 ? -20.266 -10.508 -25.953 1 74.81 96 TYR A N 1
ATOM 735 C CA . TYR A 1 96 ? -19.125 -10.562 -25.047 1 74.81 96 TYR A CA 1
ATOM 736 C C . TYR A 1 96 ? -19.188 -9.438 -24.031 1 74.81 96 TYR A C 1
ATOM 738 O O . TYR A 1 96 ? -18.516 -9.5 -23 1 74.81 96 TYR A O 1
ATOM 746 N N . LEU A 1 97 ? -20.078 -8.531 -24.312 1 76.5 97 LEU A N 1
ATOM 747 C CA . LEU A 1 97 ? -20.188 -7.367 -23.438 1 76.5 97 LEU A CA 1
ATOM 748 C C . LEU A 1 97 ? -20.656 -7.77 -22.047 1 76.5 97 LEU A C 1
ATOM 750 O O . LEU A 1 97 ? -20.125 -7.27 -21.047 1 76.5 97 LEU A O 1
ATOM 754 N N . ASP A 1 98 ? -21.594 -8.641 -21.984 1 78.75 98 ASP A N 1
ATOM 755 C CA . ASP A 1 98 ? -22.109 -9.109 -20.703 1 78.75 98 ASP A CA 1
ATOM 756 C C . ASP A 1 98 ? -21.016 -9.812 -19.906 1 78.75 98 ASP A C 1
ATOM 758 O O . ASP A 1 98 ? -20.875 -9.57 -18.703 1 78.75 98 ASP A O 1
ATOM 762 N N . ARG A 1 99 ? -20.297 -10.633 -20.609 1 77.06 99 ARG A N 1
ATOM 763 C CA . ARG A 1 99 ? -19.234 -11.375 -19.953 1 77.06 99 ARG A CA 1
ATOM 764 C C . ARG A 1 99 ? -18.141 -10.438 -19.453 1 77.06 99 ARG A C 1
ATOM 766 O O . ARG A 1 99 ? -17.641 -10.602 -18.328 1 77.06 99 ARG A O 1
ATOM 773 N N . LEU A 1 100 ? -17.859 -9.5 -20.25 1 81.19 100 LEU A N 1
ATOM 774 C CA . LEU A 1 100 ? -16.844 -8.523 -19.875 1 81.19 100 LEU A CA 1
ATOM 775 C C . LEU A 1 100 ? -17.266 -7.73 -18.656 1 81.19 100 LEU A C 1
ATOM 777 O O . LEU A 1 100 ? -16.484 -7.535 -17.719 1 81.19 100 LEU A O 1
ATOM 781 N N . THR A 1 101 ? -18.453 -7.309 -18.594 1 83.88 101 THR A N 1
ATOM 782 C CA . THR A 1 101 ? -18.984 -6.516 -17.5 1 83.88 101 THR A CA 1
ATOM 783 C C . THR A 1 101 ? -19.016 -7.332 -16.203 1 83.88 101 THR A C 1
ATOM 785 O O . THR A 1 101 ? -18.656 -6.832 -15.141 1 83.88 101 THR A O 1
ATOM 788 N N . LYS A 1 102 ? -19.422 -8.523 -16.391 1 82.06 102 LYS A N 1
ATOM 789 C CA . LYS A 1 102 ? -19.469 -9.406 -15.234 1 82.06 102 LYS A CA 1
ATOM 790 C C . LYS A 1 102 ? -18.062 -9.648 -14.664 1 82.06 102 LYS A C 1
ATOM 792 O O . LYS A 1 102 ? -17.875 -9.633 -13.445 1 82.06 102 LYS A O 1
ATOM 797 N N . THR A 1 103 ? -17.172 -9.867 -15.539 1 82.56 103 THR A N 1
ATOM 798 C CA . THR A 1 103 ? -15.789 -10.086 -15.117 1 82.56 103 THR A CA 1
ATOM 799 C C . THR A 1 103 ? -15.234 -8.852 -14.406 1 82.56 103 THR A C 1
ATOM 801 O O . THR A 1 103 ? -14.562 -8.969 -13.383 1 82.56 103 THR A O 1
ATOM 804 N N . PHE A 1 104 ? -15.578 -7.738 -14.969 1 87.44 104 PHE A N 1
ATOM 805 C CA . PHE A 1 104 ? -15.148 -6.477 -14.375 1 87.44 104 PHE A CA 1
ATOM 806 C C . PHE A 1 104 ? -15.641 -6.355 -12.938 1 87.44 104 PHE A C 1
ATOM 808 O O . PHE A 1 104 ? -14.852 -6.109 -12.023 1 87.44 104 PHE A O 1
ATOM 815 N N . TRP A 1 105 ? -16.828 -6.555 -12.766 1 88.06 105 TRP A N 1
ATOM 816 C CA . TRP A 1 105 ? -17.438 -6.336 -11.453 1 88.06 105 TRP A CA 1
ATOM 817 C C . TRP A 1 105 ? -16.969 -7.402 -10.461 1 88.06 105 TRP A C 1
ATOM 819 O O . TRP A 1 105 ? -16.734 -7.105 -9.289 1 88.06 105 TRP A O 1
ATOM 829 N N . ARG A 1 106 ? -16.844 -8.594 -10.898 1 85.75 106 ARG A N 1
ATOM 830 C CA . ARG A 1 106 ? -16.375 -9.664 -10.031 1 85.75 106 ARG A CA 1
ATOM 831 C C . ARG A 1 106 ? -14.953 -9.375 -9.539 1 85.75 106 ARG A C 1
ATOM 833 O O . ARG A 1 106 ? -14.672 -9.5 -8.344 1 85.75 106 ARG A O 1
ATOM 840 N N . GLU A 1 107 ? -14.133 -8.984 -10.422 1 89.81 107 GLU A N 1
ATOM 841 C CA . GLU A 1 107 ? -12.75 -8.68 -10.062 1 89.81 107 GLU A CA 1
ATOM 842 C C . GLU A 1 107 ? -12.68 -7.496 -9.102 1 89.81 107 GLU A C 1
ATOM 844 O O . GLU A 1 107 ? -11.977 -7.551 -8.094 1 89.81 107 GLU A O 1
ATOM 849 N N . ALA A 1 108 ? -13.43 -6.477 -9.445 1 91.44 108 ALA A N 1
ATOM 850 C CA . ALA A 1 108 ? -13.445 -5.289 -8.594 1 91.44 108 ALA A CA 1
ATOM 851 C C . ALA A 1 108 ? -13.953 -5.625 -7.195 1 91.44 108 ALA A C 1
ATOM 853 O O . ALA A 1 108 ? -13.414 -5.141 -6.195 1 91.44 108 ALA A O 1
ATOM 854 N N . GLN A 1 109 ? -14.906 -6.48 -7.129 1 89.62 109 GLN A N 1
ATOM 855 C CA . GLN A 1 109 ? -15.484 -6.859 -5.844 1 89.62 109 GLN A CA 1
ATOM 856 C C . GLN A 1 109 ? -14.492 -7.664 -5.012 1 89.62 109 GLN A C 1
ATOM 858 O O . GLN A 1 109 ? -14.352 -7.426 -3.811 1 89.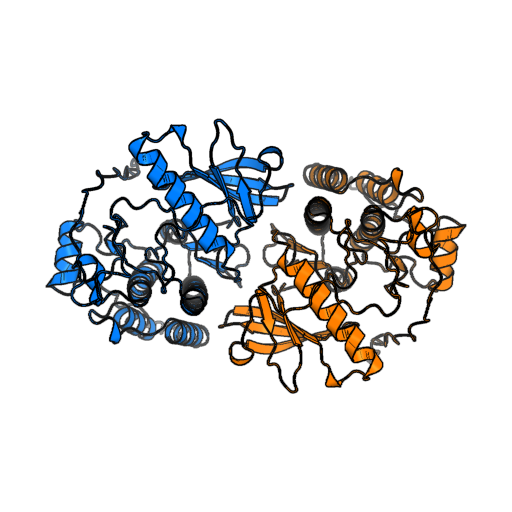62 109 GLN A O 1
ATOM 863 N N . ILE A 1 110 ? -13.828 -8.555 -5.641 1 90.38 110 ILE A N 1
ATOM 864 C CA . ILE A 1 110 ? -12.844 -9.359 -4.93 1 90.38 110 ILE A CA 1
ATOM 865 C C . ILE A 1 110 ? -11.711 -8.461 -4.441 1 90.38 110 ILE A C 1
ATOM 867 O O . ILE A 1 110 ? -11.336 -8.508 -3.266 1 90.38 110 ILE A O 1
ATOM 871 N N . LEU A 1 111 ? -11.25 -7.637 -5.289 1 92.56 111 LEU A N 1
ATOM 872 C CA . LEU A 1 111 ? -10.156 -6.73 -4.953 1 92.56 111 LEU A CA 1
ATOM 873 C C . LEU A 1 111 ? -10.555 -5.809 -3.803 1 92.56 111 LEU A C 1
ATOM 875 O O . LEU A 1 111 ? -9.734 -5.516 -2.93 1 92.56 111 LEU A O 1
ATOM 879 N N . SER A 1 112 ? -11.781 -5.375 -3.824 1 91.44 112 SER A N 1
ATOM 880 C CA . SER A 1 112 ? -12.242 -4.402 -2.838 1 91.44 112 SER A CA 1
ATOM 881 C C . SER A 1 112 ? -12.281 -5.012 -1.439 1 91.44 112 SER A C 1
ATOM 883 O O . SER A 1 112 ? -12.289 -4.289 -0.441 1 91.44 112 SER A O 1
ATOM 885 N N . LYS A 1 113 ? -12.211 -6.289 -1.36 1 88.44 113 LYS A N 1
ATOM 886 C CA . LYS A 1 113 ? -12.305 -6.961 -0.068 1 88.44 113 LYS A CA 1
ATOM 887 C C . LYS A 1 113 ? -10.922 -7.352 0.45 1 88.44 113 LYS A C 1
ATOM 889 O O . LYS A 1 113 ? -10.789 -7.824 1.582 1 88.44 113 LYS A O 1
ATOM 894 N N . LEU A 1 114 ? -9.984 -7.203 -0.363 1 92.38 114 LEU A N 1
ATOM 895 C CA . LEU A 1 114 ? -8.633 -7.637 -0.016 1 92.38 114 LEU A CA 1
ATOM 896 C C . LEU A 1 114 ? -7.762 -6.445 0.356 1 92.38 114 LEU A C 1
ATOM 898 O O . LEU A 1 114 ? -7.742 -5.438 -0.356 1 92.38 114 LEU A O 1
ATOM 902 N N . CYS A 1 115 ? -7.137 -6.477 1.49 1 93.56 115 CYS A N 1
ATOM 903 C CA . CYS A 1 115 ? -6.219 -5.441 1.949 1 93.56 115 CYS A CA 1
ATOM 904 C C . CYS A 1 115 ? -5.02 -6.055 2.664 1 93.56 115 CYS A C 1
ATOM 906 O O . CYS A 1 115 ? -5.09 -6.352 3.859 1 93.56 115 CYS A O 1
ATOM 908 N N . HIS A 1 116 ? -3.957 -6.188 1.973 1 95.88 116 HIS A N 1
ATOM 909 C CA . HIS A 1 116 ? -2.717 -6.773 2.471 1 95.88 116 HIS A CA 1
ATOM 910 C C . HIS A 1 116 ? -1.503 -6.168 1.771 1 95.88 116 HIS A C 1
ATOM 912 O O . HIS A 1 116 ? -1.566 -5.832 0.586 1 95.88 116 HIS A O 1
ATOM 918 N N . PRO A 1 117 ? -0.372 -6.125 2.523 1 96.19 117 PRO A N 1
ATOM 919 C CA . PRO A 1 117 ? 0.821 -5.508 1.94 1 96.19 117 PRO A CA 1
ATOM 920 C C . PRO A 1 117 ? 1.275 -6.199 0.657 1 96.19 117 PRO A C 1
ATOM 922 O O . PRO A 1 117 ? 1.935 -5.582 -0.183 1 96.19 117 PRO A O 1
ATOM 925 N N . LEU A 1 118 ? 0.955 -7.445 0.539 1 98.19 118 LEU A N 1
ATOM 926 C CA . LEU A 1 118 ? 1.522 -8.211 -0.565 1 98.19 118 LEU A CA 1
ATOM 927 C C . LEU A 1 118 ? 0.441 -8.609 -1.564 1 98.19 118 LEU A C 1
ATOM 929 O O . LEU A 1 118 ? 0.614 -9.562 -2.326 1 98.19 118 LEU A O 1
ATOM 933 N N . VAL A 1 119 ? -0.673 -7.941 -1.538 1 97.75 119 VAL A N 1
ATOM 934 C CA . VAL A 1 119 ? -1.717 -7.934 -2.557 1 97.75 119 VAL A CA 1
ATOM 935 C C . VAL A 1 119 ? -1.856 -6.527 -3.145 1 97.75 119 VAL A C 1
ATOM 937 O O . VAL A 1 119 ? -1.823 -5.535 -2.412 1 97.75 119 VAL A O 1
ATOM 940 N N . VAL A 1 120 ? -1.92 -6.48 -4.422 1 97.75 120 VAL A N 1
ATOM 941 C CA . VAL A 1 120 ? -2.016 -5.18 -5.078 1 97.75 120 VAL A CA 1
ATOM 942 C C . VAL A 1 120 ? -3.195 -4.398 -4.508 1 97.75 120 VAL A C 1
ATOM 944 O O . VAL A 1 120 ? -4.289 -4.941 -4.348 1 97.75 120 VAL A O 1
ATOM 947 N N . ALA A 1 121 ? -2.961 -3.145 -4.203 1 97.31 121 ALA A N 1
ATOM 948 C CA . ALA A 1 121 ? -3.998 -2.316 -3.596 1 97.31 121 ALA A CA 1
ATOM 949 C C . ALA A 1 121 ? -5.035 -1.887 -4.629 1 97.31 121 ALA A C 1
ATOM 951 O O . ALA A 1 121 ? -4.684 -1.528 -5.758 1 97.31 121 ALA A O 1
ATOM 952 N N . PHE A 1 122 ? -6.305 -1.946 -4.199 1 96.62 122 PHE A N 1
ATOM 953 C CA . PHE A 1 122 ? -7.438 -1.475 -4.984 1 96.62 122 PHE A CA 1
ATOM 954 C C . PHE A 1 122 ? -7.887 -0.096 -4.512 1 96.62 122 PHE A C 1
ATOM 956 O O . PHE A 1 122 ? -8.148 0.103 -3.322 1 96.62 122 PHE A O 1
ATOM 963 N N . TYR A 1 123 ? -8.047 0.862 -5.477 1 97.25 123 TYR A N 1
ATOM 964 C CA . TYR A 1 123 ? -8.367 2.215 -5.035 1 97.25 123 TYR A CA 1
ATOM 965 C C . TYR A 1 123 ? -9.805 2.578 -5.379 1 97.25 123 TYR A C 1
ATOM 967 O O . TYR A 1 123 ? -10.438 3.363 -4.672 1 97.25 123 TYR A O 1
ATOM 975 N N . GLY A 1 124 ? -10.312 2.076 -6.512 1 96.19 124 GLY A N 1
ATOM 976 C CA . GLY A 1 124 ? -11.695 2.381 -6.863 1 96.19 124 GLY A CA 1
ATOM 977 C C . GLY A 1 124 ? -12.016 2.072 -8.312 1 96.19 124 GLY A C 1
ATOM 978 O O . GLY A 1 124 ? -11.156 1.611 -9.062 1 96.19 124 GLY A O 1
ATOM 979 N N . VAL A 1 125 ? -13.305 2.301 -8.68 1 96.31 125 VAL A N 1
ATOM 980 C CA . VAL A 1 125 ? -13.781 2.062 -10.039 1 96.31 125 VAL A CA 1
ATOM 981 C C . VAL A 1 125 ? -14.055 3.395 -10.734 1 96.31 125 VAL A C 1
ATOM 983 O O . VAL A 1 125 ? -14.305 4.406 -10.07 1 96.31 125 VAL A O 1
ATOM 986 N N . VAL A 1 126 ? -13.867 3.402 -11.984 1 95.75 126 VAL A N 1
ATOM 987 C CA . VAL A 1 126 ? -14.203 4.523 -12.859 1 95.75 126 VAL A CA 1
ATOM 988 C C . VAL A 1 126 ? -15.414 4.172 -13.711 1 95.75 126 VAL A C 1
ATOM 990 O O . VAL A 1 126 ? -15.391 3.199 -14.469 1 95.75 126 VAL A O 1
ATOM 993 N N . LEU A 1 127 ? -16.469 4.918 -13.648 1 93 127 LEU A N 1
ATOM 994 C CA . LEU A 1 127 ? -17.719 4.578 -14.305 1 93 127 LEU A CA 1
ATOM 995 C C . LEU A 1 127 ? -18 5.52 -15.477 1 93 127 LEU A C 1
ATOM 997 O O . LEU A 1 127 ? -18.875 5.258 -16.297 1 93 127 LEU A O 1
ATOM 1001 N N . ASP A 1 128 ? -17.219 6.555 -15.484 1 93.56 128 ASP A N 1
ATOM 1002 C CA . ASP A 1 128 ? -17.484 7.598 -16.469 1 93.56 128 ASP A CA 1
ATOM 1003 C C . ASP A 1 128 ? -16.312 7.75 -17.438 1 93.56 128 ASP A C 1
ATOM 1005 O O . ASP A 1 128 ? -15.945 8.867 -17.812 1 93.56 128 ASP A O 1
ATOM 1009 N N . GLY A 1 129 ? -15.703 6.645 -17.828 1 90.81 129 GLY A N 1
ATOM 1010 C CA . GLY A 1 129 ? -14.625 6.688 -18.797 1 90.81 129 GLY A CA 1
ATOM 1011 C C . GLY A 1 129 ? -15.086 7.066 -20.203 1 90.81 129 GLY A C 1
ATOM 1012 O O . GLY A 1 129 ? -16.297 7.113 -20.469 1 90.81 129 GLY A O 1
ATOM 1013 N N . PRO A 1 130 ? -14.141 7.395 -21 1 88.5 130 PRO A N 1
ATOM 1014 C CA . PRO A 1 130 ? -14.516 7.711 -22.391 1 88.5 130 PRO A CA 1
ATOM 1015 C C . PRO A 1 130 ? -15.344 6.609 -23.031 1 88.5 130 PRO A C 1
ATOM 1017 O O . PRO A 1 130 ? -15.062 5.422 -22.844 1 88.5 130 PRO A O 1
ATOM 1020 N N . GLU A 1 131 ? -16.422 6.996 -23.781 1 84.88 131 GLU A N 1
ATOM 1021 C CA . GLU A 1 131 ? -17.297 6.102 -24.531 1 84.88 131 GLU A CA 1
ATOM 1022 C C . GLU A 1 131 ? -17.922 5.055 -23.609 1 84.88 131 GLU A C 1
ATOM 1024 O O . GLU A 1 131 ? -18.172 3.922 -24.031 1 84.88 131 GLU A O 1
ATOM 1029 N N . GLY A 1 132 ? -17.969 5.344 -22.297 1 84.56 132 GLY A N 1
ATOM 1030 C CA . GLY A 1 132 ? -18.641 4.473 -21.359 1 84.56 132 GLY A CA 1
ATOM 1031 C C . GLY A 1 132 ? -17.75 3.359 -20.828 1 84.56 132 GLY A C 1
ATOM 1032 O O . GLY A 1 132 ? -18.234 2.4 -20.219 1 84.56 132 GLY A O 1
ATOM 1033 N N . ALA A 1 133 ? -16.5 3.492 -21.078 1 88.19 133 ALA A N 1
ATOM 1034 C CA . ALA A 1 133 ? -15.562 2.471 -20.625 1 88.19 133 ALA A CA 1
ATOM 1035 C C . ALA A 1 133 ? -15.555 2.373 -19.094 1 88.19 133 ALA A C 1
ATOM 1037 O O . ALA A 1 133 ? -15.633 3.391 -18.406 1 88.19 133 ALA A O 1
ATOM 1038 N N . LEU A 1 134 ? -15.492 1.142 -18.625 1 91.56 134 LEU A N 1
ATOM 1039 C CA . LEU A 1 134 ? -15.289 0.884 -17.203 1 91.56 134 LEU A CA 1
ATOM 1040 C C . LEU A 1 134 ? -13.812 0.654 -16.891 1 91.56 134 LEU A C 1
ATOM 1042 O O . LEU A 1 134 ? -13.078 0.122 -17.719 1 91.56 134 LEU A O 1
ATOM 1046 N N . ALA A 1 135 ? -13.43 1.145 -15.727 1 95.06 135 ALA A N 1
ATOM 1047 C CA . ALA A 1 135 ? -12.055 0.898 -15.305 1 95.06 135 ALA A CA 1
ATOM 1048 C C . ALA A 1 135 ? -11.977 0.74 -13.789 1 95.06 135 ALA A C 1
ATOM 1050 O O . ALA A 1 135 ? -12.914 1.085 -13.07 1 95.06 135 ALA A O 1
ATOM 1051 N N . TYR A 1 136 ? -10.961 0.117 -13.336 1 94.94 136 TYR A N 1
ATOM 1052 C CA . TYR A 1 136 ? -10.617 0.24 -11.922 1 94.94 136 TYR A CA 1
ATOM 1053 C C . TYR A 1 136 ? -9.156 0.62 -11.75 1 94.94 136 TYR A C 1
ATOM 1055 O O . TYR A 1 136 ? -8.336 0.4 -12.648 1 94.94 136 TYR A O 1
ATOM 1063 N N . VAL A 1 137 ? -8.898 1.301 -10.656 1 97.5 137 VAL A N 1
ATOM 1064 C CA . VAL A 1 137 ? -7.594 1.884 -10.352 1 97.5 137 VAL A CA 1
ATOM 1065 C C . VAL A 1 137 ? -6.914 1.082 -9.242 1 97.5 137 VAL A C 1
ATOM 1067 O O . VAL A 1 137 ? -7.523 0.794 -8.211 1 97.5 137 VAL A O 1
ATOM 1070 N N . THR A 1 138 ? -5.629 0.66 -9.531 1 97.69 138 THR A N 1
ATOM 1071 C CA . THR A 1 138 ? -4.867 -0.111 -8.555 1 97.69 138 THR A CA 1
ATOM 1072 C C . THR A 1 138 ? -3.465 0.464 -8.383 1 97.69 138 THR A C 1
ATOM 1074 O O . THR A 1 138 ? -3.109 1.45 -9.031 1 97.69 138 THR A O 1
ATOM 1077 N N . GLU A 1 139 ? -2.803 -0.079 -7.473 1 97.81 139 GLU A N 1
ATOM 1078 C CA . GLU A 1 139 ? -1.412 0.259 -7.184 1 97.81 139 GLU A CA 1
ATOM 1079 C C . GLU A 1 139 ? -0.529 0.061 -8.414 1 97.81 139 GLU A C 1
ATOM 1081 O O . GLU A 1 139 ? -0.669 -0.931 -9.133 1 97.81 139 GLU A O 1
ATOM 1086 N N . TYR A 1 140 ? 0.353 1.043 -8.625 1 97.06 140 TYR A N 1
ATOM 1087 C CA . TYR A 1 140 ? 1.343 0.929 -9.688 1 97.06 140 TYR A CA 1
ATOM 1088 C C . TYR A 1 140 ? 2.629 0.297 -9.172 1 97.06 140 TYR A C 1
ATOM 1090 O O . TYR A 1 140 ? 3.227 0.788 -8.211 1 97.06 140 TYR A O 1
ATOM 1098 N N . MET A 1 141 ? 3.012 -0.809 -9.758 1 96.44 141 MET A N 1
ATOM 1099 C CA . MET A 1 141 ? 4.254 -1.497 -9.414 1 96.44 141 MET A CA 1
ATOM 1100 C C . MET A 1 141 ? 5.336 -1.219 -10.453 1 96.44 141 MET A C 1
ATOM 1102 O O . MET A 1 141 ? 5.211 -1.623 -11.609 1 96.44 141 MET A O 1
ATOM 1106 N N . LEU A 1 142 ? 6.422 -0.708 -10.031 1 93.25 142 LEU A N 1
ATOM 1107 C CA . LEU A 1 142 ? 7.402 0.01 -10.836 1 93.25 142 LEU A CA 1
ATOM 1108 C C . LEU A 1 142 ? 8.047 -0.918 -11.859 1 93.25 142 LEU A C 1
ATOM 1110 O O . LEU A 1 142 ? 8.273 -0.522 -13.008 1 93.25 142 LEU A O 1
ATOM 1114 N N . ASP A 1 143 ? 8.32 -2.193 -11.523 1 94.44 143 ASP A N 1
ATOM 1115 C CA . ASP A 1 143 ? 9.156 -3.043 -12.367 1 94.44 143 ASP A CA 1
ATOM 1116 C C . ASP A 1 143 ? 8.297 -4.02 -13.172 1 94.44 143 ASP A C 1
ATOM 1118 O O . ASP A 1 143 ? 8.828 -4.891 -13.867 1 94.44 143 ASP A O 1
ATOM 1122 N N . GLY A 1 144 ? 7.012 -3.867 -13.016 1 93.56 144 GLY A N 1
ATOM 1123 C CA . GLY A 1 144 ? 6.113 -4.68 -13.828 1 93.56 144 GLY A CA 1
ATOM 1124 C C . GLY A 1 144 ? 5.965 -6.098 -13.312 1 93.56 144 GLY A C 1
ATOM 1125 O O . GLY A 1 144 ? 6.008 -6.332 -12.102 1 93.56 144 GLY A O 1
ATOM 1126 N N . SER A 1 145 ? 5.727 -7.043 -14.25 1 94.56 145 SER A N 1
ATOM 1127 C CA . SER A 1 145 ? 5.41 -8.414 -13.859 1 94.56 145 SER A CA 1
ATOM 1128 C C . SER A 1 145 ? 6.676 -9.219 -13.594 1 94.56 145 SER A C 1
ATOM 1130 O O . SER A 1 145 ? 7.738 -8.914 -14.133 1 94.56 145 SER A O 1
ATOM 1132 N N . LEU A 1 146 ? 6.531 -10.227 -12.781 1 96.62 146 LEU A N 1
ATOM 1133 C CA . LEU A 1 146 ? 7.637 -11.141 -12.531 1 96.62 146 LEU A CA 1
ATOM 1134 C C . LEU A 1 146 ? 8.117 -11.789 -13.828 1 96.62 146 LEU A C 1
ATOM 1136 O O . LEU A 1 146 ? 9.32 -11.922 -14.047 1 96.62 146 LEU A O 1
ATOM 1140 N N . SER A 1 147 ? 7.207 -12.148 -14.719 1 93.62 147 SER A N 1
ATOM 1141 C CA . SER A 1 147 ? 7.562 -12.758 -15.992 1 93.62 147 SER A CA 1
ATOM 1142 C C . SER A 1 147 ? 8.469 -11.852 -16.812 1 93.62 147 SER A C 1
ATOM 1144 O O . SER A 1 147 ? 9.469 -12.297 -17.359 1 93.62 147 SER A O 1
ATOM 1146 N N . ALA A 1 148 ? 8.086 -10.625 -16.859 1 92.06 148 ALA A N 1
ATOM 1147 C CA . ALA A 1 148 ? 8.875 -9.672 -17.625 1 92.06 148 ALA A CA 1
ATOM 1148 C C . ALA A 1 148 ? 10.281 -9.523 -17.047 1 92.06 148 ALA A C 1
ATOM 1150 O O . ALA A 1 148 ? 11.258 -9.406 -17.781 1 92.06 148 ALA A O 1
ATOM 1151 N N . LEU A 1 149 ? 10.398 -9.531 -15.773 1 94.69 149 LEU A N 1
ATOM 1152 C CA . LEU A 1 149 ? 11.688 -9.391 -15.109 1 94.69 149 LEU A CA 1
ATOM 1153 C C . LEU A 1 149 ? 12.555 -10.625 -15.336 1 94.69 149 LEU A C 1
ATOM 1155 O O . LEU A 1 149 ? 13.766 -10.508 -15.531 1 94.69 149 LEU A O 1
ATOM 1159 N N . LEU A 1 150 ? 11.945 -11.758 -15.281 1 95 150 LEU A N 1
ATOM 1160 C CA . LEU A 1 150 ? 12.688 -13 -15.469 1 95 150 LEU A CA 1
ATOM 1161 C C . LEU A 1 150 ? 13.266 -13.086 -16.875 1 95 150 LEU A C 1
ATOM 1163 O O . LEU A 1 150 ? 14.344 -13.656 -17.078 1 95 150 LEU A O 1
ATOM 1167 N N . GLU A 1 151 ? 12.57 -12.547 -17.797 1 92.69 151 GLU A N 1
ATOM 1168 C CA . GLU A 1 151 ? 13.055 -12.531 -19.172 1 92.69 151 GLU A CA 1
ATOM 1169 C C . GLU A 1 151 ? 14.336 -11.719 -19.297 1 92.69 151 GLU A C 1
ATOM 1171 O O . GLU A 1 151 ? 15.18 -12.008 -20.156 1 92.69 151 GLU A O 1
ATOM 1176 N N . LYS A 1 152 ? 14.484 -10.773 -18.453 1 91.31 152 LYS A N 1
ATOM 1177 C CA . LYS A 1 152 ? 15.672 -9.938 -18.469 1 91.31 152 LYS A CA 1
ATOM 1178 C C . LYS A 1 152 ? 16.875 -10.656 -17.859 1 91.31 152 LYS A C 1
ATOM 1180 O O . LYS A 1 152 ? 18.016 -10.328 -18.156 1 91.31 152 LYS A O 1
ATOM 1185 N N . GLY A 1 153 ? 16.75 -11.625 -17.031 1 85.88 153 GLY A N 1
ATOM 1186 C CA . GLY A 1 153 ? 17.797 -12.453 -16.453 1 85.88 153 GLY A CA 1
ATOM 1187 C C . GLY A 1 153 ? 18.672 -11.695 -15.484 1 85.88 153 GLY A C 1
ATOM 1188 O O . GLY A 1 153 ? 19.891 -11.914 -15.445 1 85.88 153 GLY A O 1
ATOM 1189 N N . GLU A 1 154 ? 18.109 -10.828 -14.625 1 84.56 154 GLU A N 1
ATOM 1190 C CA . GLU A 1 154 ? 18.953 -9.938 -13.82 1 84.56 154 GLU A CA 1
ATOM 1191 C C . GLU A 1 154 ? 18.766 -10.195 -12.328 1 84.56 154 GLU A C 1
ATOM 1193 O O . GLU A 1 154 ? 19.391 -9.547 -11.5 1 84.56 154 GLU A O 1
ATOM 1198 N N . LEU A 1 155 ? 18.078 -11.219 -11.992 1 93.81 155 LEU A N 1
ATOM 1199 C CA . LEU A 1 155 ? 17.781 -11.398 -10.578 1 93.81 155 LEU A CA 1
ATOM 1200 C C . LEU A 1 155 ? 18.75 -12.391 -9.938 1 93.81 155 LEU A C 1
ATOM 1202 O O . LEU A 1 155 ? 19.031 -13.453 -10.508 1 93.81 155 LEU A O 1
ATOM 1206 N N . ASP A 1 156 ? 19.281 -12.016 -8.812 1 94.5 156 ASP A N 1
ATOM 1207 C CA . ASP A 1 156 ? 20.125 -12.953 -8.07 1 94.5 156 ASP A CA 1
ATOM 1208 C C . ASP A 1 156 ? 19.266 -13.891 -7.223 1 94.5 156 ASP A C 1
ATOM 1210 O O . ASP A 1 156 ? 18.047 -13.719 -7.129 1 94.5 156 ASP A O 1
ATOM 1214 N N . ARG A 1 157 ? 19.906 -14.859 -6.703 1 93.62 157 ARG A N 1
ATOM 1215 C CA . ARG A 1 157 ? 19.219 -15.93 -5.992 1 93.62 157 ARG A CA 1
ATOM 1216 C C . ARG A 1 157 ? 18.469 -15.391 -4.777 1 93.62 157 ARG A C 1
ATOM 1218 O O . ARG A 1 157 ? 17.312 -15.781 -4.523 1 93.62 157 ARG A O 1
ATOM 1225 N N . ARG A 1 158 ? 19.094 -14.578 -4.02 1 95.44 158 ARG A N 1
ATOM 1226 C CA . ARG A 1 158 ? 18.453 -14.031 -2.826 1 95.44 158 ARG A CA 1
ATOM 1227 C C . ARG A 1 158 ? 17.188 -13.266 -3.186 1 95.44 158 ARG A C 1
ATOM 1229 O O . ARG A 1 158 ? 16.141 -13.445 -2.549 1 95.44 158 ARG A O 1
ATOM 1236 N N . THR A 1 159 ? 17.312 -12.414 -4.172 1 96.81 159 THR A N 1
ATOM 1237 C CA . THR A 1 159 ? 16.156 -11.641 -4.621 1 96.81 159 THR A CA 1
ATOM 1238 C C . THR A 1 159 ? 15.039 -12.57 -5.078 1 96.81 159 THR A C 1
ATOM 1240 O O . THR A 1 159 ? 13.875 -12.352 -4.738 1 96.81 159 THR A O 1
ATOM 1243 N N . LYS A 1 160 ? 15.383 -13.602 -5.82 1 97.44 160 LYS A N 1
ATOM 1244 C CA . LYS A 1 160 ? 14.391 -14.562 -6.281 1 97.44 160 LYS A CA 1
ATOM 1245 C C . LYS A 1 160 ? 13.656 -15.195 -5.102 1 97.44 160 LYS A C 1
ATOM 1247 O O . LYS A 1 160 ? 12.422 -15.266 -5.102 1 97.44 160 LYS A O 1
ATOM 1252 N N . LEU A 1 161 ? 14.406 -15.617 -4.105 1 97.5 161 LEU A N 1
ATOM 1253 C CA . LEU A 1 161 ? 13.805 -16.25 -2.934 1 97.5 161 LEU A CA 1
ATOM 1254 C C . LEU A 1 161 ? 12.914 -15.266 -2.182 1 97.5 161 LEU A C 1
ATOM 1256 O O . LEU A 1 161 ? 11.844 -15.641 -1.701 1 97.5 161 LEU A O 1
ATOM 1260 N N . MET A 1 162 ? 13.312 -14.047 -2.104 1 97.56 162 MET A N 1
ATOM 1261 C CA . MET A 1 162 ? 12.523 -13.023 -1.422 1 97.56 162 MET A CA 1
ATOM 1262 C C . MET A 1 162 ? 11.203 -12.781 -2.152 1 97.56 162 MET A C 1
ATOM 1264 O O . MET A 1 162 ? 10.156 -12.633 -1.52 1 97.56 162 MET A O 1
ATOM 1268 N N . LEU A 1 163 ? 11.281 -12.703 -3.432 1 98.25 163 LEU A N 1
ATOM 1269 C CA . LEU A 1 163 ? 10.07 -12.508 -4.223 1 98.25 163 LEU A CA 1
ATOM 1270 C C . LEU A 1 163 ? 9.102 -13.672 -4.035 1 98.25 163 LEU A C 1
ATOM 1272 O O . LEU A 1 163 ? 7.902 -13.461 -3.869 1 98.25 163 LEU A O 1
ATOM 1276 N N . LEU A 1 164 ? 9.656 -14.867 -4.059 1 98.56 164 LEU A N 1
ATOM 1277 C CA . LEU A 1 164 ? 8.828 -16.047 -3.844 1 98.56 164 LEU A CA 1
ATOM 1278 C C . LEU A 1 164 ? 8.211 -16.031 -2.451 1 98.56 164 LEU A C 1
ATOM 1280 O O . LEU A 1 164 ? 7.051 -16.422 -2.279 1 98.56 164 LEU A O 1
ATOM 1284 N N . LEU A 1 165 ? 8.961 -15.633 -1.497 1 98.38 165 LEU A N 1
ATOM 1285 C CA . LEU A 1 165 ? 8.445 -15.508 -0.138 1 98.38 165 LEU A CA 1
ATOM 1286 C C . LEU A 1 165 ? 7.293 -14.5 -0.087 1 98.38 165 LEU A C 1
ATOM 1288 O O . LEU A 1 165 ? 6.281 -14.742 0.574 1 98.38 165 LEU A O 1
ATOM 1292 N N . ASN A 1 166 ? 7.457 -13.367 -0.758 1 98.44 166 ASN A N 1
ATOM 1293 C CA . ASN A 1 166 ? 6.371 -12.398 -0.854 1 98.44 166 ASN A CA 1
ATOM 1294 C C . ASN A 1 166 ? 5.098 -13.031 -1.402 1 98.44 166 ASN A C 1
ATOM 1296 O O . ASN A 1 166 ? 4.02 -12.867 -0.831 1 98.44 166 ASN A O 1
ATOM 1300 N N . VAL A 1 167 ? 5.234 -13.766 -2.443 1 98.62 167 VAL A N 1
ATOM 1301 C CA . VAL A 1 167 ? 4.086 -14.375 -3.102 1 98.62 167 VAL A CA 1
ATOM 1302 C C . VAL A 1 167 ? 3.422 -15.383 -2.158 1 98.62 167 VAL A C 1
ATOM 1304 O O . VAL A 1 167 ? 2.197 -15.398 -2.02 1 98.62 167 VAL A O 1
ATOM 1307 N N . ALA A 1 168 ? 4.254 -16.188 -1.55 1 98.69 168 ALA A N 1
ATOM 1308 C CA . ALA A 1 168 ? 3.721 -17.172 -0.611 1 98.69 168 ALA A CA 1
ATOM 1309 C C . ALA A 1 168 ? 2.93 -16.484 0.504 1 98.69 168 ALA A C 1
ATOM 1311 O O . ALA A 1 168 ? 1.851 -16.953 0.879 1 98.69 168 ALA A O 1
ATOM 1312 N N . SER A 1 169 ? 3.436 -15.445 1.017 1 97.81 169 SER A N 1
ATOM 1313 C CA . SER A 1 169 ? 2.762 -14.695 2.074 1 97.81 169 SER A CA 1
ATOM 1314 C C . SER A 1 169 ? 1.45 -14.094 1.58 1 97.81 169 SER A C 1
ATOM 1316 O O . SER A 1 169 ? 0.434 -14.156 2.275 1 97.81 169 SER A O 1
ATOM 1318 N N . GLY A 1 170 ? 1.471 -13.5 0.428 1 98.25 170 GLY A N 1
ATOM 1319 C CA . GLY A 1 170 ? 0.249 -12.984 -0.166 1 98.25 170 GLY A CA 1
ATOM 1320 C C . GLY A 1 170 ? -0.812 -14.047 -0.374 1 98.25 170 GLY A C 1
ATOM 1321 O O . GLY A 1 170 ? -1.99 -13.82 -0.091 1 98.25 170 GLY A O 1
ATOM 1322 N N . MET A 1 171 ? -0.369 -15.164 -0.815 1 98.38 171 MET A N 1
ATOM 1323 C CA . MET A 1 171 ? -1.301 -16.25 -1.065 1 98.38 171 MET A CA 1
ATOM 1324 C C . MET A 1 171 ? -1.831 -16.828 0.244 1 98.38 171 MET A C 1
ATOM 1326 O O . MET A 1 171 ? -2.982 -17.266 0.316 1 98.38 171 MET A O 1
ATOM 1330 N N . GLU A 1 172 ? -0.978 -16.922 1.254 1 97.5 172 GLU A N 1
ATOM 1331 C CA . GLU A 1 172 ? -1.455 -17.312 2.578 1 97.5 172 GLU A CA 1
ATOM 1332 C C . GLU A 1 172 ? -2.619 -16.438 3.025 1 97.5 172 GLU A C 1
ATOM 1334 O O . GLU A 1 172 ? -3.643 -16.938 3.492 1 97.5 172 GLU A O 1
ATOM 1339 N N . TYR A 1 173 ? -2.498 -15.172 2.84 1 96.56 173 TYR A N 1
ATOM 1340 C CA . TYR A 1 173 ? -3.562 -14.234 3.168 1 96.56 173 TYR A CA 1
ATOM 1341 C C . TYR A 1 173 ? -4.809 -14.508 2.338 1 96.56 173 TYR A C 1
ATOM 1343 O O . TYR A 1 173 ? -5.918 -14.586 2.877 1 96.56 173 TYR A O 1
ATOM 1351 N N . LEU A 1 174 ? -4.66 -14.641 1.027 1 96.75 174 LEU A N 1
ATOM 1352 C CA . LEU A 1 174 ? -5.805 -14.891 0.157 1 96.75 174 LEU A CA 1
ATOM 1353 C C . LEU A 1 174 ? -6.59 -16.109 0.632 1 96.75 174 LEU A C 1
ATOM 1355 O O . LEU A 1 174 ? -7.816 -16.047 0.76 1 96.75 174 LEU A O 1
ATOM 1359 N N . HIS A 1 175 ? -5.863 -17.156 0.908 1 95.69 175 HIS A N 1
ATOM 1360 C CA . HIS A 1 175 ? -6.516 -18.391 1.34 1 95.69 175 HIS A CA 1
ATOM 1361 C C . HIS A 1 175 ? -7.195 -18.203 2.693 1 95.69 175 HIS A C 1
ATOM 1363 O O . HIS A 1 175 ? -8.25 -18.781 2.945 1 95.69 175 HIS A O 1
ATOM 1369 N N . SER A 1 176 ? -6.562 -17.422 3.553 1 93.12 176 SER A N 1
ATOM 1370 C CA . SER A 1 176 ? -7.168 -17.141 4.852 1 93.12 176 SER A CA 1
ATOM 1371 C C . SER A 1 176 ? -8.477 -16.375 4.699 1 93.12 176 SER A C 1
ATOM 1373 O O . SER A 1 176 ? -9.336 -16.422 5.578 1 93.12 176 SER A O 1
ATOM 1375 N N . GLN A 1 177 ? -8.617 -15.641 3.561 1 92 177 GLN A N 1
ATOM 1376 C CA . GLN A 1 177 ? -9.828 -14.883 3.273 1 92 177 GLN A CA 1
ATOM 1377 C C . GLN A 1 177 ? -10.82 -15.711 2.459 1 92 177 GLN A C 1
ATOM 1379 O O . GLN A 1 177 ? -11.836 -15.195 1.995 1 92 177 GLN A O 1
ATOM 1384 N N . GLY A 1 178 ? -10.461 -16.969 2.197 1 91.69 178 GLY A N 1
ATOM 1385 C CA . GLY A 1 178 ? -11.344 -17.844 1.44 1 91.69 178 GLY A CA 1
ATOM 1386 C C . GLY A 1 178 ? -11.305 -17.578 -0.054 1 91.69 178 GLY A C 1
ATOM 1387 O O . GLY A 1 178 ? -12.242 -17.906 -0.774 1 91.69 178 GLY A O 1
ATOM 1388 N N . VAL A 1 179 ? -10.281 -16.969 -0.517 1 93.5 179 VAL A N 1
ATOM 1389 C CA . VAL A 1 179 ? -10.156 -16.656 -1.938 1 93.5 179 VAL A CA 1
ATOM 1390 C C . VAL A 1 179 ? -9.188 -17.641 -2.598 1 93.5 179 VAL A C 1
ATOM 1392 O O . VAL A 1 179 ? -8.055 -17.812 -2.141 1 93.5 179 VAL A O 1
ATOM 1395 N N . VAL A 1 180 ? -9.625 -18.312 -3.596 1 93.5 180 VAL A N 1
ATOM 1396 C CA . VAL A 1 180 ? -8.773 -19.109 -4.473 1 93.5 180 VAL A CA 1
ATOM 1397 C C . VAL A 1 180 ? -8.445 -18.312 -5.734 1 93.5 180 VAL A C 1
ATOM 1399 O O . VAL A 1 180 ? -9.352 -17.812 -6.414 1 93.5 180 VAL A O 1
ATOM 1402 N N . HIS A 1 181 ? -7.203 -18.188 -6.074 1 93.75 181 HIS A N 1
ATOM 1403 C CA . HIS A 1 181 ? -6.781 -17.281 -7.141 1 93.75 181 HIS A CA 1
ATOM 1404 C C . HIS A 1 181 ? -7.117 -17.844 -8.516 1 93.75 181 HIS A C 1
ATOM 1406 O O . HIS A 1 181 ? -7.668 -17.141 -9.367 1 93.75 181 HIS A O 1
ATOM 1412 N N . PHE A 1 182 ? -6.668 -19.109 -8.828 1 91.12 182 PHE A N 1
ATOM 1413 C CA . PHE A 1 182 ? -6.98 -19.922 -9.992 1 91.12 182 PHE A CA 1
ATOM 1414 C C . PHE A 1 182 ? -6.09 -19.547 -11.172 1 91.12 182 PHE A C 1
ATOM 1416 O O . PHE A 1 182 ? -6.039 -20.266 -12.172 1 91.12 182 PHE A O 1
ATOM 1423 N N . ASP A 1 183 ? -5.363 -18.484 -11.062 1 90.5 183 ASP A N 1
ATOM 1424 C CA . ASP A 1 183 ? -4.531 -18.062 -12.188 1 90.5 183 ASP A CA 1
ATOM 1425 C C . ASP A 1 183 ? -3.195 -17.5 -11.703 1 90.5 183 ASP A C 1
ATOM 1427 O O . ASP A 1 183 ? -2.744 -16.453 -12.18 1 90.5 183 ASP A O 1
ATOM 1431 N N . LEU A 1 184 ? -2.623 -18.094 -10.711 1 95 184 LEU A N 1
ATOM 1432 C CA . LEU A 1 184 ? -1.324 -17.672 -10.188 1 95 184 LEU A CA 1
ATOM 1433 C C . LEU A 1 184 ? -0.213 -18.016 -11.18 1 95 184 LEU A C 1
ATOM 1435 O O . LEU A 1 184 ? 0.013 -19.188 -11.492 1 95 184 LEU A O 1
ATOM 1439 N N . LYS A 1 185 ? 0.449 -16.969 -11.727 1 93.88 185 LYS A N 1
ATOM 1440 C CA . LYS A 1 185 ? 1.538 -17.078 -12.695 1 93.88 185 LYS A CA 1
ATOM 1441 C C . LYS A 1 185 ? 2.369 -15.797 -12.734 1 93.88 185 LYS A C 1
ATOM 1443 O O . LYS A 1 185 ? 1.987 -14.781 -12.156 1 93.88 185 LYS A O 1
ATOM 1448 N N . GLY A 1 186 ? 3.449 -15.844 -13.398 1 94.25 186 GLY A N 1
ATOM 1449 C CA . GLY A 1 186 ? 4.418 -14.758 -13.453 1 94.25 186 GLY A CA 1
ATOM 1450 C C . GLY A 1 186 ? 3.814 -13.445 -13.898 1 94.25 186 GLY A C 1
ATOM 1451 O O . GLY A 1 186 ? 4.086 -12.398 -13.305 1 94.25 186 GLY A O 1
ATOM 1452 N N . PRO A 1 187 ? 2.945 -13.422 -14.922 1 91.81 187 PRO A N 1
ATOM 1453 C CA . PRO A 1 187 ? 2.34 -12.18 -15.414 1 91.81 187 PRO A CA 1
ATOM 1454 C C . PRO A 1 187 ? 1.419 -11.531 -14.383 1 91.81 187 PRO A C 1
ATOM 1456 O O . PRO A 1 187 ? 1.166 -10.328 -14.453 1 91.81 187 PRO A O 1
ATOM 1459 N N . ASN A 1 188 ? 0.938 -12.328 -13.406 1 93.56 188 ASN A N 1
ATOM 1460 C CA . ASN A 1 188 ? -0.001 -11.82 -12.414 1 93.56 188 ASN A CA 1
ATOM 1461 C C . ASN A 1 188 ? 0.695 -11.5 -11.094 1 93.56 188 ASN A C 1
ATOM 1463 O O . ASN A 1 188 ? 0.039 -11.344 -10.062 1 93.56 188 ASN A O 1
ATOM 1467 N N . LEU A 1 189 ? 2.012 -11.531 -11.141 1 97.75 189 LEU A N 1
ATOM 1468 C CA . LEU A 1 189 ? 2.863 -11.133 -10.023 1 97.75 189 LEU A CA 1
ATOM 1469 C C . LEU A 1 189 ? 3.656 -9.875 -10.359 1 97.75 189 LEU A C 1
ATOM 1471 O O . LEU A 1 189 ? 4.484 -9.883 -11.273 1 97.75 189 LEU A O 1
ATOM 1475 N N . LEU A 1 190 ? 3.34 -8.812 -9.602 1 97.94 190 LEU A N 1
ATOM 1476 C CA . LEU A 1 190 ? 3.908 -7.516 -9.93 1 97.94 190 LEU A CA 1
ATOM 1477 C C . LEU A 1 190 ? 5.02 -7.141 -8.961 1 97.94 190 LEU A C 1
ATOM 1479 O O . LEU A 1 190 ? 4.883 -7.34 -7.75 1 97.94 190 LEU A O 1
ATOM 1483 N N . VAL A 1 191 ? 6.098 -6.535 -9.523 1 97.75 191 VAL A N 1
ATOM 1484 C CA . VAL A 1 191 ? 7.328 -6.422 -8.75 1 97.75 191 VAL A CA 1
ATOM 1485 C C . VAL A 1 191 ? 7.75 -4.961 -8.656 1 97.75 191 VAL A C 1
ATOM 1487 O O . VAL A 1 191 ? 7.516 -4.176 -9.578 1 97.75 191 VAL A O 1
ATOM 1490 N N . ASN A 1 192 ? 8.273 -4.609 -7.523 1 96.81 192 ASN A N 1
ATOM 1491 C CA . ASN A 1 192 ? 9 -3.369 -7.277 1 96.81 192 ASN A CA 1
ATOM 1492 C C . ASN A 1 192 ? 10.383 -3.639 -6.691 1 96.81 192 ASN A C 1
ATOM 1494 O O . ASN A 1 192 ? 10.5 -4.117 -5.562 1 96.81 192 ASN A O 1
ATOM 1498 N N . LEU A 1 193 ? 11.445 -3.318 -7.414 1 95.56 193 LEU A N 1
ATOM 1499 C CA . LEU A 1 193 ? 12.82 -3.576 -6.996 1 95.56 193 LEU A CA 1
ATOM 1500 C C . LEU A 1 193 ? 13.5 -2.289 -6.543 1 95.56 193 LEU A C 1
ATOM 1502 O O . LEU A 1 193 ? 14.734 -2.23 -6.457 1 95.56 193 LEU A O 1
ATOM 1506 N N . GLY A 1 194 ? 12.727 -1.295 -6.328 1 92.62 194 GLY A N 1
ATOM 1507 C CA . GLY A 1 194 ? 13.297 -0.011 -5.957 1 92.62 194 GLY A CA 1
ATOM 1508 C C . GLY A 1 194 ? 14.219 -0.094 -4.754 1 92.62 194 GLY A C 1
ATOM 1509 O O . GLY A 1 194 ? 15.25 0.577 -4.707 1 92.62 194 GLY A O 1
ATOM 1510 N N . ASP A 1 195 ? 13.773 -0.814 -3.742 1 92.69 195 ASP A N 1
ATOM 1511 C CA . ASP A 1 195 ? 14.625 -1.12 -2.596 1 92.69 195 ASP A CA 1
ATOM 1512 C C . ASP A 1 195 ? 15.344 -2.451 -2.785 1 92.69 195 ASP A C 1
ATOM 1514 O O . ASP A 1 195 ? 14.742 -3.518 -2.629 1 92.69 195 ASP A O 1
ATOM 1518 N N . PRO A 1 196 ? 16.641 -2.363 -3.025 1 90.62 196 PRO A N 1
ATOM 1519 C CA . PRO A 1 196 ? 17.359 -3.609 -3.309 1 90.62 196 PRO A CA 1
ATOM 1520 C C . PRO A 1 196 ? 17.391 -4.555 -2.111 1 90.62 196 PRO A C 1
ATOM 1522 O O . PRO A 1 196 ? 17.516 -5.77 -2.283 1 90.62 196 PRO A O 1
ATOM 1525 N N . GLN A 1 197 ? 17.219 -4.031 -0.938 1 91.88 197 GLN A N 1
ATOM 1526 C CA . GLN A 1 197 ? 17.266 -4.867 0.258 1 91.88 197 GLN A CA 1
ATOM 1527 C C . GLN A 1 197 ? 15.898 -5.461 0.575 1 91.88 197 GLN A C 1
ATOM 1529 O O . GLN A 1 197 ? 15.797 -6.426 1.333 1 91.88 197 GLN A O 1
ATOM 1534 N N . ARG A 1 198 ? 14.922 -4.82 -0.044 1 93.44 198 ARG A N 1
ATOM 1535 C CA . ARG A 1 198 ? 13.562 -5.27 0.229 1 93.44 198 ARG A CA 1
ATOM 1536 C C . ARG A 1 198 ? 12.727 -5.285 -1.045 1 93.44 198 ARG A C 1
ATOM 1538 O O . ARG A 1 198 ? 11.719 -4.57 -1.143 1 93.44 198 ARG A O 1
ATOM 1545 N N . PRO A 1 199 ? 13.148 -6.18 -1.938 1 96.31 199 PRO A N 1
ATOM 1546 C CA . PRO A 1 199 ? 12.297 -6.301 -3.121 1 96.31 199 PRO A CA 1
ATOM 1547 C C . PRO A 1 199 ? 10.875 -6.758 -2.779 1 96.31 199 PRO A C 1
ATOM 1549 O O . PRO A 1 199 ? 10.688 -7.539 -1.845 1 96.31 199 PRO A O 1
ATOM 1552 N N . VAL A 1 200 ? 9.945 -6.25 -3.535 1 97.06 200 VAL A N 1
ATOM 1553 C CA . VAL A 1 200 ? 8.547 -6.547 -3.23 1 97.06 200 VAL A CA 1
ATOM 1554 C C . VAL A 1 200 ? 7.875 -7.18 -4.445 1 97.06 200 VAL A C 1
ATOM 1556 O O . VAL A 1 200 ? 8.086 -6.738 -5.578 1 97.06 200 VAL A O 1
ATOM 1559 N N . CYS A 1 201 ? 7.129 -8.227 -4.23 1 98.38 201 CYS A N 1
ATOM 1560 C CA . CYS A 1 201 ? 6.281 -8.859 -5.234 1 98.38 201 CYS A CA 1
ATOM 1561 C C . CYS A 1 201 ? 4.855 -9.023 -4.719 1 98.38 201 CYS A C 1
ATOM 1563 O O . CYS A 1 201 ? 4.637 -9.633 -3.672 1 98.38 201 CYS A O 1
ATOM 1565 N N . LYS A 1 202 ? 3.906 -8.461 -5.418 1 98.56 202 LYS A N 1
ATOM 1566 C CA . LYS A 1 202 ? 2.516 -8.508 -4.98 1 98.56 202 LYS A CA 1
ATOM 1567 C C . LYS A 1 202 ? 1.665 -9.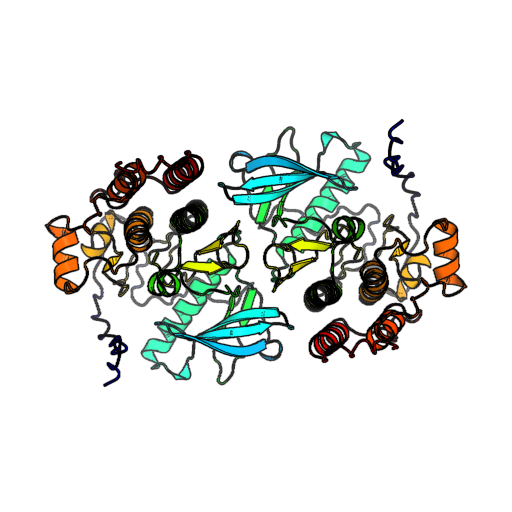344 -5.934 1 98.56 202 LYS A C 1
ATOM 1569 O O . LYS A 1 202 ? 1.887 -9.328 -7.145 1 98.56 202 LYS A O 1
ATOM 1574 N N . VAL A 1 203 ? 0.731 -10.031 -5.34 1 98.12 203 VAL A N 1
ATOM 1575 C CA . VAL A 1 203 ? -0.228 -10.805 -6.117 1 98.12 203 VAL A CA 1
ATOM 1576 C C . VAL A 1 203 ? -1.25 -9.867 -6.762 1 98.12 203 VAL A C 1
ATOM 1578 O O . VAL A 1 203 ? -1.771 -8.969 -6.105 1 98.12 203 VAL A O 1
ATOM 1581 N N . ALA A 1 204 ? -1.438 -10.07 -8.023 1 95.31 204 ALA A N 1
ATOM 1582 C CA . ALA A 1 204 ? -2.357 -9.211 -8.766 1 95.31 204 ALA A CA 1
ATOM 1583 C C . ALA A 1 204 ? -3.242 -10.031 -9.703 1 95.31 204 ALA A C 1
ATOM 1585 O O . ALA A 1 204 ? -3.123 -11.258 -9.758 1 95.31 204 ALA A O 1
ATOM 1586 N N . ASP A 1 205 ? -4.188 -9.383 -10.344 1 89.25 205 ASP A N 1
ATOM 1587 C CA . ASP A 1 205 ? -5.09 -9.906 -11.359 1 89.25 205 ASP A CA 1
ATOM 1588 C C . ASP A 1 205 ? -5.965 -11.031 -10.797 1 89.25 205 ASP A C 1
ATOM 1590 O O . ASP A 1 205 ? -5.562 -12.195 -10.797 1 89.25 205 ASP A O 1
ATOM 1594 N N . PHE A 1 206 ? -7.137 -10.797 -10.469 1 89.81 206 PHE A N 1
ATOM 1595 C CA . PHE A 1 206 ? -8.062 -11.719 -9.836 1 89.81 206 PHE A CA 1
ATOM 1596 C C . PHE A 1 206 ? -9.219 -12.055 -10.766 1 89.81 206 PHE A C 1
ATOM 1598 O O . PHE A 1 206 ? -10.336 -12.344 -10.312 1 89.81 206 PHE A O 1
ATOM 1605 N N . GLY A 1 207 ? -8.93 -11.961 -12.016 1 83 207 GLY A N 1
ATOM 1606 C CA . GLY A 1 207 ? -9.945 -12.156 -13.039 1 83 207 GLY A CA 1
ATOM 1607 C C . GLY A 1 207 ? -10.609 -13.516 -12.961 1 83 207 GLY A C 1
ATOM 1608 O O . GLY A 1 207 ? -11.797 -13.648 -13.273 1 83 207 GLY A O 1
ATOM 1609 N N . LEU A 1 208 ? -9.938 -14.555 -12.477 1 74.94 208 LEU A N 1
ATOM 1610 C CA . LEU A 1 208 ? -10.484 -15.906 -12.438 1 74.94 208 LEU A CA 1
ATOM 1611 C C . LEU A 1 208 ? -10.742 -16.344 -11.008 1 74.94 208 LEU A C 1
ATOM 1613 O O . LEU A 1 208 ? -11.172 -17.484 -10.766 1 74.94 208 LEU A O 1
ATOM 1617 N N . SER A 1 209 ? -10.461 -15.453 -10.094 1 78.38 209 SER A N 1
ATOM 1618 C CA . SER A 1 209 ? -10.523 -15.82 -8.68 1 78.38 209 SER A CA 1
ATOM 1619 C C . SER A 1 209 ? -11.953 -16.094 -8.242 1 78.38 209 SER A C 1
ATOM 1621 O O . SER A 1 209 ? -12.898 -15.547 -8.805 1 78.38 209 SER A O 1
ATOM 1623 N N . LYS A 1 210 ? -12.031 -16.984 -7.316 1 72.56 210 LYS A N 1
ATOM 1624 C CA . LYS A 1 210 ? -13.312 -17.344 -6.73 1 72.56 210 LYS A CA 1
ATOM 1625 C C . LYS A 1 210 ? -13.25 -17.328 -5.203 1 72.56 210 LYS A C 1
ATOM 1627 O O . LYS A 1 210 ? -12.188 -17.594 -4.621 1 72.56 210 LYS A O 1
ATOM 1632 N N . ILE A 1 211 ? -14.406 -16.969 -4.605 1 63.56 211 ILE A N 1
ATOM 1633 C CA . ILE A 1 211 ? -14.547 -17.062 -3.158 1 63.56 211 ILE A CA 1
ATOM 1634 C C . ILE A 1 211 ? -15.102 -18.453 -2.793 1 63.56 211 ILE A C 1
ATOM 1636 O O . ILE A 1 211 ? -16.031 -18.938 -3.434 1 63.56 211 ILE A O 1
ATOM 1640 N N . LYS A 1 212 ? -14.391 -19.219 -2.012 1 62.16 212 LYS A N 1
ATOM 1641 C CA . LYS A 1 212 ? -14.68 -20.609 -1.635 1 62.16 212 LYS A CA 1
ATOM 1642 C C . LYS A 1 212 ? -16.172 -20.812 -1.391 1 62.16 212 LYS A C 1
ATOM 1644 O O . LYS A 1 212 ? -16.719 -21.875 -1.681 1 62.16 212 LYS A O 1
ATOM 1649 N N . GLN A 1 213 ? -16.812 -20 -0.72 1 49.75 213 GLN A N 1
ATOM 1650 C CA . GLN A 1 213 ? -18.203 -20.328 -0.466 1 49.75 213 GLN A CA 1
ATOM 1651 C C . GLN A 1 213 ? -18.953 -20.594 -1.769 1 49.75 213 GLN A C 1
ATOM 1653 O O . GLN A 1 213 ? -19.875 -21.406 -1.801 1 49.75 213 GLN A O 1
ATOM 1658 N N . ASN A 1 214 ? -18.516 -19.938 -2.805 1 44.53 214 ASN A N 1
ATOM 1659 C CA . ASN A 1 214 ? -19.281 -20.047 -4.047 1 44.53 214 ASN A CA 1
ATOM 1660 C C . ASN A 1 214 ? -18.453 -20.703 -5.152 1 44.53 214 ASN A C 1
ATOM 1662 O O . ASN A 1 214 ? -18.75 -20.531 -6.336 1 44.53 214 ASN A O 1
ATOM 1666 N N . ALA A 1 215 ? -17.453 -21.328 -4.719 1 45.94 215 ALA A N 1
ATOM 1667 C CA . ALA A 1 215 ? -16.484 -21.719 -5.738 1 45.94 215 ALA A CA 1
ATOM 1668 C C . ALA A 1 215 ? -17.016 -22.875 -6.586 1 45.94 215 ALA A C 1
ATOM 1670 O O . ALA A 1 215 ? -17.047 -24.031 -6.137 1 45.94 215 ALA A O 1
ATOM 1671 N N . LEU A 1 216 ? -18.188 -22.781 -7.16 1 41.09 216 LEU A N 1
ATOM 1672 C CA . LEU A 1 216 ? -18.406 -23.719 -8.258 1 41.09 216 LEU A CA 1
ATOM 1673 C C . LEU A 1 216 ? -17.5 -23.391 -9.438 1 41.09 216 LEU A C 1
ATOM 1675 O O . LEU A 1 216 ? -17.516 -22.281 -9.953 1 41.09 216 LEU A O 1
ATOM 1679 N N . VAL A 1 217 ? -16.375 -24.016 -9.375 1 41.88 217 VAL A N 1
ATOM 1680 C CA . VAL A 1 217 ? -15.469 -23.828 -10.5 1 41.88 217 VAL A CA 1
ATOM 1681 C C . VAL A 1 217 ? -16.125 -24.344 -11.781 1 41.88 217 VAL A C 1
ATOM 1683 O O . VAL A 1 217 ? -16.391 -25.531 -11.914 1 41.88 217 VAL A O 1
ATOM 1686 N N . SER A 1 218 ? -17.219 -23.719 -12.219 1 38.38 218 SER A N 1
ATOM 1687 C CA . SER A 1 218 ? -17.844 -24.266 -13.422 1 38.38 218 SER A CA 1
ATOM 1688 C C . SER A 1 218 ? -16.906 -24.156 -14.625 1 38.38 218 SER A C 1
ATOM 1690 O O . SER A 1 218 ? -17 -24.953 -15.562 1 38.38 218 SER A O 1
ATOM 1692 N N . GLY A 1 219 ? -16.344 -23 -14.945 1 40 219 GLY A N 1
ATOM 1693 C CA . GLY A 1 219 ? -16.031 -22.656 -16.312 1 40 219 GLY A CA 1
ATOM 1694 C C . GLY A 1 219 ? -14.648 -23.125 -16.75 1 40 219 GLY A C 1
ATOM 1695 O O . GLY A 1 219 ? -13.812 -23.469 -15.906 1 40 219 GLY A O 1
ATOM 1696 N N . ARG A 1 220 ? -14.648 -23.656 -18.078 1 39 220 ARG A N 1
ATOM 1697 C CA . ARG A 1 220 ? -13.445 -23.906 -18.859 1 39 220 ARG A CA 1
ATOM 1698 C C . ARG A 1 220 ? -12.453 -22.75 -18.734 1 39 220 ARG A C 1
ATOM 1700 O O . ARG A 1 220 ? -12.789 -21.594 -19.016 1 39 220 ARG A O 1
ATOM 1707 N N . LYS A 1 221 ? -11.672 -22.844 -17.781 1 46.09 221 LYS A N 1
ATOM 1708 C CA . LYS A 1 221 ? -10.625 -21.844 -17.625 1 46.09 221 LYS A CA 1
ATOM 1709 C C . LYS A 1 221 ? -9.656 -21.875 -18.797 1 46.09 221 LYS A C 1
ATOM 1711 O O . LYS A 1 221 ? -9.203 -22.938 -19.219 1 46.09 221 LYS A O 1
ATOM 1716 N N . ARG A 1 222 ? -9.82 -21.016 -19.828 1 42.88 222 ARG A N 1
ATOM 1717 C CA . ARG A 1 222 ? -8.875 -20.781 -20.906 1 42.88 222 ARG A CA 1
ATOM 1718 C C . ARG A 1 222 ? -7.57 -20.188 -20.375 1 42.88 222 ARG A C 1
ATOM 1720 O O . ARG A 1 222 ? -6.809 -19.578 -21.141 1 42.88 222 ARG A O 1
ATOM 1727 N N . GLY A 1 223 ? -7.152 -20.438 -19.141 1 50.31 223 GLY A N 1
ATOM 1728 C CA . GLY A 1 223 ? -5.914 -19.797 -18.719 1 50.31 223 GLY A CA 1
ATOM 1729 C C . GLY A 1 223 ? -4.676 -20.562 -19.156 1 50.31 223 GLY A C 1
ATOM 1730 O O . GLY A 1 223 ? -4.777 -21.656 -19.719 1 50.31 223 GLY A O 1
ATOM 1731 N N . PRO A 1 224 ? -3.555 -19.891 -19.25 1 58.28 224 PRO A N 1
ATOM 1732 C CA . PRO A 1 224 ? -2.342 -20.609 -19.672 1 58.28 224 PRO A CA 1
ATOM 1733 C C . PRO A 1 224 ? -2.197 -21.969 -19 1 58.28 224 PRO A C 1
ATOM 1735 O O . PRO A 1 224 ? -2.264 -22.078 -17.766 1 58.28 224 PRO A O 1
ATOM 1738 N N . LEU A 1 225 ? -2.238 -23.062 -19.75 1 75.62 225 LEU A N 1
ATOM 1739 C CA . LEU A 1 225 ? -2.271 -24.484 -19.469 1 75.62 225 LEU A CA 1
ATOM 1740 C C . LEU A 1 225 ? -1.052 -24.906 -18.656 1 75.62 225 LEU A C 1
ATOM 1742 O O . LEU A 1 225 ? -1.136 -25.828 -17.844 1 75.62 225 LEU A O 1
ATOM 1746 N N . ARG A 1 226 ? -0.032 -24.016 -18.656 1 86.31 226 ARG A N 1
ATOM 1747 C CA . ARG A 1 226 ? 1.241 -24.516 -18.156 1 86.31 226 ARG A CA 1
ATOM 1748 C C . ARG A 1 226 ? 1.247 -24.562 -16.625 1 86.31 226 ARG A C 1
ATOM 1750 O O . ARG A 1 226 ? 1.908 -25.406 -16.031 1 86.31 226 ARG A O 1
ATOM 1757 N N . GLN A 1 227 ? 0.489 -23.688 -16 1 91.31 227 GLN A N 1
ATOM 1758 C CA . GLN A 1 227 ? 0.504 -23.594 -14.547 1 91.31 227 GLN A CA 1
ATOM 1759 C C . GLN A 1 227 ? -0.668 -24.344 -13.93 1 91.31 227 GLN A C 1
ATOM 1761 O O . GLN A 1 227 ? -0.802 -24.406 -12.703 1 91.31 227 GLN A O 1
ATOM 1766 N N . MET A 1 228 ? -1.483 -24.984 -14.727 1 90.56 228 MET A N 1
ATOM 1767 C CA . MET A 1 228 ? -2.738 -25.547 -14.227 1 90.56 228 MET A CA 1
ATOM 1768 C C . MET A 1 228 ? -2.514 -26.906 -13.586 1 90.56 228 MET A C 1
ATOM 1770 O O . MET A 1 228 ? -1.763 -27.734 -14.117 1 90.56 228 MET A O 1
ATOM 1774 N N . ALA A 1 229 ? -3.176 -27.156 -12.539 1 93.19 229 ALA A N 1
ATOM 1775 C CA . ALA A 1 229 ? -3.1 -28.422 -11.805 1 93.19 229 ALA A CA 1
ATOM 1776 C C . ALA A 1 229 ? -3.812 -29.531 -12.555 1 93.19 229 ALA A C 1
ATOM 1778 O O . ALA A 1 229 ? -4.781 -29.297 -13.273 1 93.19 229 ALA A O 1
ATOM 1779 N N . PRO A 1 230 ? -3.352 -30.766 -12.344 1 92.38 230 PRO A N 1
ATOM 1780 C CA . PRO A 1 230 ? -3.938 -31.906 -13.055 1 92.38 230 PRO A CA 1
ATOM 1781 C C . PRO A 1 230 ? -5.438 -32.062 -12.805 1 92.38 230 PRO A C 1
ATOM 1783 O O . PRO A 1 230 ? -6.191 -32.406 -13.711 1 92.38 230 PRO A O 1
ATOM 1786 N N . GLU A 1 231 ? -5.883 -31.812 -11.547 1 90.31 231 GLU A N 1
ATOM 1787 C CA . GLU A 1 231 ? -7.297 -31.984 -11.219 1 90.31 231 GLU A CA 1
ATOM 1788 C C . GLU A 1 231 ? -8.156 -30.953 -11.945 1 90.31 231 GLU A C 1
ATOM 1790 O O . GLU A 1 231 ? -9.352 -31.172 -12.164 1 90.31 231 GLU A O 1
ATOM 1795 N N . LEU A 1 232 ? -7.625 -29.797 -12.289 1 86.62 232 LEU A N 1
ATOM 1796 C CA . LEU A 1 232 ? -8.336 -28.812 -13.094 1 86.62 232 LEU A CA 1
ATOM 1797 C C . LEU A 1 232 ? -8.352 -29.219 -14.562 1 86.62 232 LEU A C 1
ATOM 1799 O O . LEU A 1 232 ? -9.367 -29.078 -15.242 1 86.62 232 LEU A O 1
ATOM 1803 N N . LEU A 1 233 ? -7.23 -29.75 -15.047 1 85.44 233 LEU A N 1
ATOM 1804 C CA . LEU A 1 233 ? -7.082 -30.156 -16.438 1 85.44 233 LEU A CA 1
ATOM 1805 C C . LEU A 1 233 ? -7.965 -31.344 -16.766 1 85.44 233 LEU A C 1
ATOM 1807 O O . LEU A 1 233 ? -8.438 -31.484 -17.891 1 85.44 233 LEU A O 1
ATOM 1811 N N . ASN A 1 234 ? -8.094 -32.188 -15.766 1 82 234 ASN A N 1
ATOM 1812 C CA . ASN A 1 234 ? -8.844 -33.406 -15.984 1 82 234 ASN A CA 1
ATOM 1813 C C . ASN A 1 234 ? -10.344 -33.188 -15.781 1 82 234 ASN A C 1
ATOM 1815 O O . ASN A 1 234 ? -11.133 -34.125 -15.977 1 82 234 ASN A O 1
ATOM 1819 N N . GLY A 1 235 ? -10.719 -32.031 -15.469 1 73.38 235 GLY A N 1
ATOM 1820 C CA . GLY A 1 235 ? -12.133 -31.734 -15.305 1 73.38 235 GLY A CA 1
ATOM 1821 C C . GLY A 1 235 ? -12.727 -32.312 -14.047 1 73.38 235 GLY A C 1
ATOM 1822 O O . GLY A 1 235 ? -13.945 -32.469 -13.938 1 73.38 235 GLY A O 1
ATOM 1823 N N . ARG A 1 236 ? -11.93 -32.812 -13.188 1 67.25 236 ARG A N 1
ATOM 1824 C CA . ARG A 1 236 ? -12.43 -33.406 -11.938 1 67.25 236 ARG A CA 1
ATOM 1825 C C . ARG A 1 236 ? -12.766 -32.281 -10.938 1 67.25 236 ARG A C 1
ATOM 1827 O O . ARG A 1 236 ? -11.93 -31.906 -10.125 1 67.25 236 ARG A O 1
ATOM 1834 N N . ARG A 1 237 ? -13.859 -31.859 -10.859 1 64.88 237 ARG A N 1
ATOM 1835 C CA . ARG A 1 237 ? -14.312 -30.703 -10.094 1 64.88 237 ARG A CA 1
ATOM 1836 C C . ARG A 1 237 ? -14.32 -31 -8.602 1 64.88 237 ARG A C 1
ATOM 1838 O O . ARG A 1 237 ? -14.055 -30.125 -7.777 1 64.88 237 ARG A O 1
ATOM 1845 N N . ASN A 1 238 ? -14.531 -32.281 -8.406 1 66.56 238 ASN A N 1
ATOM 1846 C CA . ASN A 1 238 ? -14.703 -32.656 -7.008 1 66.56 238 ASN A CA 1
ATOM 1847 C C . ASN A 1 238 ? -13.391 -32.594 -6.238 1 66.56 238 ASN A C 1
ATOM 1849 O O . ASN A 1 238 ? -13.383 -32.562 -5.008 1 66.56 238 ASN A O 1
ATOM 1853 N N . LYS A 1 239 ? -12.453 -32.406 -6.965 1 68.12 239 LYS A N 1
ATOM 1854 C CA . LYS A 1 239 ? -11.164 -32.406 -6.285 1 68.12 239 LYS A CA 1
ATOM 1855 C C . LYS A 1 239 ? -10.562 -31 -6.285 1 68.12 239 LYS A C 1
ATOM 1857 O O . LYS A 1 239 ? -9.469 -30.781 -5.762 1 68.12 239 LYS A O 1
ATOM 1862 N N . VAL A 1 240 ? -11.32 -30.094 -6.781 1 75.19 240 VAL A N 1
ATOM 1863 C CA . VAL A 1 240 ? -10.75 -28.75 -6.902 1 75.19 240 VAL A CA 1
ATOM 1864 C C . VAL A 1 240 ? -10.867 -28.016 -5.566 1 75.19 240 VAL A C 1
ATOM 1866 O O . VAL A 1 240 ? -11.961 -27.938 -4.992 1 75.19 240 VAL A O 1
ATOM 1869 N N . SER A 1 241 ? -9.766 -27.719 -5.004 1 86.88 241 SER A N 1
ATOM 1870 C CA . SER A 1 241 ? -9.617 -26.938 -3.775 1 86.88 241 SER A CA 1
ATOM 1871 C C . SER A 1 241 ? -8.609 -25.812 -3.943 1 86.88 241 SER A C 1
ATOM 1873 O O . SER A 1 241 ? -8.148 -25.547 -5.055 1 86.88 241 SER A O 1
ATOM 1875 N N . ASP A 1 242 ? -8.336 -25.156 -2.855 1 92.31 242 ASP A N 1
ATOM 1876 C CA . ASP A 1 242 ? -7.363 -24.062 -2.895 1 92.31 242 ASP A CA 1
ATOM 1877 C C . ASP A 1 242 ? -5.969 -24.578 -3.232 1 92.31 242 ASP A C 1
ATOM 1879 O O . ASP A 1 242 ? -5.07 -23.797 -3.551 1 92.31 242 ASP A O 1
ATOM 1883 N N . LYS A 1 243 ? -5.824 -25.906 -3.322 1 95.81 243 LYS A N 1
ATOM 1884 C CA . LYS A 1 243 ? -4.527 -26.516 -3.584 1 95.81 243 LYS A CA 1
ATOM 1885 C C . LYS A 1 243 ? -4.121 -26.344 -5.043 1 95.81 243 LYS A C 1
ATOM 1887 O O . LYS A 1 243 ? -2.953 -26.531 -5.395 1 95.81 243 LYS A O 1
ATOM 1892 N N . VAL A 1 244 ? -5.027 -25.953 -5.926 1 93.94 244 VAL A N 1
ATOM 1893 C CA . VAL A 1 244 ? -4.68 -25.656 -7.312 1 93.94 244 VAL A CA 1
ATOM 1894 C C . VAL A 1 244 ? -3.711 -24.484 -7.363 1 93.94 244 VAL A C 1
ATOM 1896 O O . VAL A 1 244 ? -2.822 -24.438 -8.219 1 93.94 244 VAL A O 1
ATOM 1899 N N . ASP A 1 245 ? -3.902 -23.547 -6.43 1 96.94 245 ASP A N 1
ATOM 1900 C CA . ASP A 1 245 ? -2.988 -22.406 -6.34 1 96.94 245 ASP A CA 1
ATOM 1901 C C . ASP A 1 245 ? -1.587 -22.859 -5.934 1 96.94 245 ASP A C 1
ATOM 1903 O O . ASP A 1 245 ? -0.591 -22.297 -6.391 1 96.94 245 ASP A O 1
ATOM 1907 N N . VAL A 1 246 ? -1.558 -23.844 -5.062 1 98.5 246 VAL A N 1
ATOM 1908 C CA . VAL A 1 246 ? -0.281 -24.359 -4.586 1 98.5 246 VAL A CA 1
ATOM 1909 C C . VAL A 1 246 ? 0.479 -25 -5.742 1 98.5 246 VAL A C 1
ATOM 1911 O O . VAL A 1 246 ? 1.688 -24.812 -5.887 1 98.5 246 VAL A O 1
ATOM 1914 N N . TYR A 1 247 ? -0.238 -25.734 -6.543 1 97.44 247 TYR A N 1
ATOM 1915 C CA . TYR A 1 247 ? 0.366 -26.328 -7.734 1 97.44 247 TYR A CA 1
ATOM 1916 C C . TYR A 1 247 ? 0.956 -25.234 -8.633 1 97.44 247 TYR A C 1
ATOM 1918 O O . TYR A 1 247 ? 2.123 -25.328 -9.023 1 97.44 247 TYR A O 1
ATOM 1926 N N . SER A 1 248 ? 0.121 -24.234 -8.93 1 97.12 248 SER A N 1
ATOM 1927 C CA . SER A 1 248 ? 0.564 -23.141 -9.789 1 97.12 248 SER A CA 1
ATOM 1928 C C . SER A 1 248 ? 1.796 -22.453 -9.211 1 97.12 248 SER A C 1
ATOM 1930 O O . SER A 1 248 ? 2.699 -22.047 -9.953 1 97.12 248 SER A O 1
ATOM 1932 N N . PHE A 1 249 ? 1.817 -22.375 -7.891 1 98.56 249 PHE A N 1
ATOM 1933 C CA . PHE A 1 249 ? 2.967 -21.766 -7.23 1 98.56 249 PHE A CA 1
ATOM 1934 C C . PHE A 1 249 ? 4.219 -22.609 -7.434 1 98.56 249 PHE A C 1
ATOM 1936 O O . PHE A 1 249 ? 5.312 -22.078 -7.625 1 98.56 249 PHE A O 1
ATOM 1943 N N . GLY A 1 250 ? 4.102 -23.906 -7.344 1 98.69 250 GLY A N 1
ATOM 1944 C CA . GLY A 1 250 ? 5.23 -24.781 -7.609 1 98.69 250 GLY A CA 1
ATOM 1945 C C . GLY A 1 250 ? 5.848 -24.562 -8.977 1 98.69 250 GLY A C 1
ATOM 1946 O O . GLY A 1 250 ? 7.07 -24.484 -9.109 1 98.69 250 GLY A O 1
ATOM 1947 N N . ILE A 1 251 ? 4.996 -24.438 -9.938 1 97.88 251 ILE A N 1
ATOM 1948 C CA . ILE A 1 251 ? 5.473 -24.203 -11.297 1 97.88 251 ILE A CA 1
ATOM 1949 C C . ILE A 1 251 ? 6.117 -22.812 -11.383 1 97.88 251 ILE A C 1
ATOM 1951 O O . ILE A 1 251 ? 7.148 -22.656 -12.031 1 97.88 251 ILE A O 1
ATOM 1955 N N . THR A 1 252 ? 5.543 -21.859 -10.766 1 97.75 252 THR A N 1
ATOM 1956 C CA . THR A 1 252 ? 6.086 -20.5 -10.742 1 97.75 252 THR A CA 1
ATOM 1957 C C . THR A 1 252 ? 7.457 -20.484 -10.07 1 97.75 252 THR A C 1
ATOM 1959 O O . THR A 1 252 ? 8.344 -19.734 -10.492 1 97.75 252 THR A O 1
ATOM 1962 N N . MET A 1 253 ? 7.57 -21.234 -9 1 98.38 253 MET A N 1
ATOM 1963 C CA . MET A 1 253 ? 8.867 -21.375 -8.344 1 98.38 253 MET A CA 1
ATOM 1964 C C . MET A 1 253 ? 9.922 -21.875 -9.32 1 98.38 253 MET A C 1
ATOM 1966 O O . MET A 1 253 ? 11.031 -21.344 -9.367 1 98.38 253 MET A O 1
ATOM 1970 N N . TRP A 1 254 ? 9.586 -22.844 -10.102 1 98.06 254 TRP A N 1
ATOM 1971 C CA . TRP A 1 254 ? 10.484 -23.391 -11.109 1 98.06 254 TRP A CA 1
ATOM 1972 C C . TRP A 1 254 ? 10.859 -22.328 -12.141 1 98.06 254 TRP A C 1
ATOM 1974 O O . TRP A 1 254 ? 12.039 -22.172 -12.469 1 98.06 254 TRP A O 1
ATOM 1984 N N . GLU A 1 255 ? 9.867 -21.641 -12.586 1 97.12 255 GLU A N 1
ATOM 1985 C CA . GLU A 1 255 ? 10.078 -20.562 -13.547 1 97.12 255 GLU A CA 1
ATOM 1986 C C . GLU A 1 255 ? 11.023 -19.5 -12.992 1 97.12 255 GLU A C 1
ATOM 1988 O O . GLU A 1 255 ? 11.906 -19.016 -13.703 1 97.12 255 GLU A O 1
ATOM 1993 N N . THR A 1 256 ? 10.805 -19.141 -11.789 1 97.69 256 THR A N 1
ATOM 1994 C CA . THR A 1 256 ? 11.609 -18.109 -11.148 1 97.69 256 THR A CA 1
ATOM 1995 C C . THR A 1 256 ? 13.055 -18.562 -10.992 1 97.69 256 THR A C 1
ATOM 1997 O O . THR A 1 256 ? 13.984 -17.797 -11.258 1 97.69 256 THR A O 1
ATOM 2000 N N . GLU A 1 257 ? 13.203 -19.797 -10.609 1 96.88 257 GLU A N 1
ATOM 2001 C CA . GLU A 1 257 ? 14.539 -20.344 -10.398 1 96.88 257 GLU A CA 1
ATOM 2002 C C . GLU A 1 257 ? 15.305 -20.469 -11.719 1 96.88 257 GLU A C 1
ATOM 2004 O O . GLU A 1 257 ? 16.484 -20.109 -11.789 1 96.88 257 GLU A O 1
ATOM 2009 N N . THR A 1 258 ? 14.648 -20.891 -12.742 1 95.88 258 THR A N 1
ATOM 2010 C CA . THR A 1 258 ? 15.344 -21.25 -13.977 1 95.88 258 THR A CA 1
ATOM 2011 C C . THR A 1 258 ? 15.32 -20.078 -14.961 1 95.88 258 THR A C 1
ATOM 2013 O O . THR A 1 258 ? 16.125 -20.047 -15.891 1 95.88 258 THR A O 1
ATOM 2016 N N . GLU A 1 259 ? 14.297 -19.219 -14.82 1 95.81 259 GLU A N 1
ATOM 2017 C CA . GLU A 1 259 ? 14.047 -18.109 -15.75 1 95.81 259 GLU A CA 1
ATOM 2018 C C . GLU A 1 259 ? 13.719 -18.625 -17.141 1 95.81 259 GLU A C 1
ATOM 2020 O O . GLU A 1 259 ? 14.039 -17.984 -18.141 1 95.81 259 GLU A O 1
ATOM 2025 N N . GLU A 1 260 ? 13.148 -19.828 -17.156 1 93.06 260 GLU A N 1
ATOM 2026 C CA . GLU A 1 260 ? 12.711 -20.453 -18.406 1 93.06 260 GLU A CA 1
ATOM 2027 C C . GLU A 1 260 ? 11.203 -20.672 -18.406 1 93.06 260 GLU A C 1
ATOM 2029 O O . GLU A 1 260 ? 10.547 -20.547 -17.375 1 93.06 260 GLU A O 1
ATOM 2034 N N . VAL A 1 261 ? 10.703 -20.953 -19.609 1 91.56 261 VAL A N 1
ATOM 2035 C CA . VAL A 1 261 ? 9.281 -21.25 -19.75 1 91.56 261 VAL A CA 1
ATOM 2036 C C . VAL A 1 261 ? 9.016 -22.703 -19.375 1 91.56 261 VAL A C 1
ATOM 2038 O O . VAL A 1 261 ? 9.672 -23.625 -19.891 1 91.56 261 VAL A O 1
ATOM 2041 N N . PRO A 1 262 ? 8.039 -22.922 -18.5 1 94.25 262 PRO A N 1
ATOM 2042 C CA . PRO A 1 262 ? 7.738 -24.312 -18.141 1 94.25 262 PRO A CA 1
ATOM 2043 C C . PRO A 1 262 ? 7.348 -25.156 -19.344 1 94.25 262 PRO A C 1
ATOM 2045 O O . PRO A 1 262 ? 6.586 -24.703 -20.203 1 94.25 262 PRO A O 1
ATOM 2048 N N . TYR A 1 263 ? 7.957 -26.359 -19.469 1 93.5 263 TYR A N 1
ATOM 2049 C CA . TYR A 1 263 ? 7.695 -27.391 -20.469 1 93.5 263 TYR A CA 1
ATOM 2050 C C . TYR A 1 263 ? 8.25 -26.984 -21.828 1 93.5 263 TYR A C 1
ATOM 2052 O O . TYR A 1 263 ? 8.07 -27.703 -22.812 1 93.5 263 TYR A O 1
ATOM 2060 N N . GLY A 1 264 ? 8.812 -25.828 -21.891 1 89.12 264 GLY A N 1
ATOM 2061 C CA . GLY A 1 264 ? 9.523 -25.406 -23.078 1 89.12 264 GLY A CA 1
ATOM 2062 C C . GLY A 1 264 ? 8.648 -25.359 -24.312 1 89.12 264 GLY A C 1
ATOM 2063 O O . GLY A 1 264 ? 7.57 -24.75 -24.297 1 89.12 264 GLY A O 1
ATOM 2064 N N . ASP A 1 265 ? 9.039 -26.156 -25.312 1 87.75 265 ASP A N 1
ATOM 2065 C CA . ASP A 1 265 ? 8.43 -26.031 -26.625 1 87.75 265 ASP A CA 1
ATOM 2066 C C . ASP A 1 265 ? 7.328 -27.062 -26.828 1 87.75 265 ASP A C 1
ATOM 2068 O O . ASP A 1 265 ? 6.805 -27.203 -27.938 1 87.75 265 ASP A O 1
ATOM 2072 N N . LEU A 1 266 ? 6.988 -27.719 -25.812 1 90.19 266 LEU A N 1
ATOM 2073 C CA . LEU A 1 266 ? 5.906 -28.688 -25.969 1 90.19 266 LEU A CA 1
ATOM 2074 C C . LEU A 1 266 ? 4.598 -28 -26.312 1 90.19 266 LEU A C 1
ATOM 2076 O O . LEU A 1 266 ? 4.348 -26.875 -25.875 1 90.19 266 LEU A O 1
ATOM 2080 N N . SER A 1 267 ? 3.816 -28.719 -27.078 1 89.69 267 SER A N 1
ATOM 2081 C CA . SER A 1 267 ? 2.49 -28.188 -27.375 1 89.69 267 SER A CA 1
ATOM 2082 C C . SER A 1 267 ? 1.591 -28.219 -26.156 1 89.69 267 SER A C 1
ATOM 2084 O O . SER A 1 267 ? 1.797 -29.016 -25.234 1 89.69 267 SER A O 1
ATOM 2086 N N . LEU A 1 268 ? 0.618 -27.438 -26.156 1 85.88 268 LEU A N 1
ATOM 2087 C CA . LEU A 1 268 ? -0.302 -27.344 -25.016 1 85.88 268 LEU A CA 1
ATOM 2088 C C . LEU A 1 268 ? -1.045 -28.672 -24.828 1 85.88 268 LEU A C 1
ATOM 2090 O O . LEU A 1 268 ? -1.298 -29.078 -23.688 1 85.88 268 LEU A O 1
ATOM 2094 N N . ASP A 1 269 ? -1.357 -29.297 -25.922 1 86.69 269 ASP A N 1
ATOM 2095 C CA . ASP A 1 269 ? -2.029 -30.594 -25.844 1 86.69 269 ASP A CA 1
ATOM 2096 C C . ASP A 1 269 ? -1.119 -31.641 -25.219 1 86.69 269 ASP A C 1
ATOM 2098 O O . ASP A 1 269 ? -1.579 -32.5 -24.438 1 86.69 269 ASP A O 1
ATOM 2102 N N . ALA A 1 270 ? 0.065 -31.562 -25.625 1 91.12 270 ALA A N 1
ATOM 2103 C CA . ALA A 1 270 ? 1.042 -32.5 -25.062 1 91.12 270 ALA A CA 1
ATOM 2104 C C . ALA A 1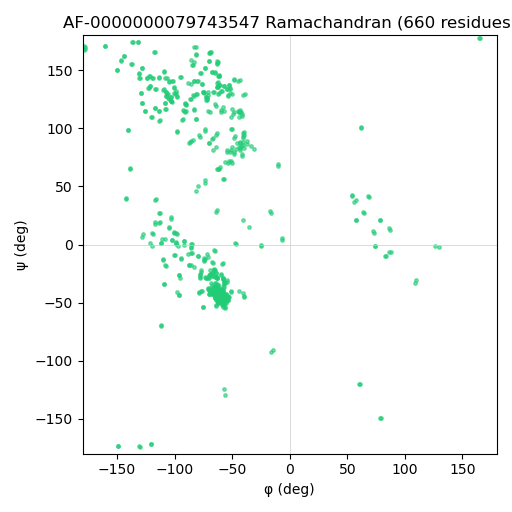 270 ? 1.232 -32.25 -23.578 1 91.12 270 ALA A C 1
ATOM 2106 O O . ALA A 1 270 ? 1.354 -33.219 -22.797 1 91.12 270 ALA A O 1
ATOM 2107 N N . ILE A 1 271 ? 1.267 -31 -23.234 1 91.25 271 ILE A N 1
ATOM 2108 C CA . ILE A 1 271 ? 1.418 -30.656 -21.828 1 91.25 271 ILE A CA 1
ATOM 2109 C C . ILE A 1 271 ? 0.21 -31.156 -21.031 1 91.25 271 ILE A C 1
ATOM 2111 O O . ILE A 1 271 ? 0.365 -31.797 -20 1 91.25 271 ILE A O 1
ATOM 2115 N N . LYS A 1 272 ? -0.956 -30.906 -21.484 1 89.81 272 LYS A N 1
ATOM 2116 C CA . LYS A 1 272 ? -2.178 -31.328 -20.812 1 89.81 272 LYS A CA 1
ATOM 2117 C C . LYS A 1 272 ? -2.186 -32.844 -20.594 1 89.81 272 LYS A C 1
ATOM 2119 O O . LYS A 1 272 ? -2.367 -33.312 -19.469 1 89.81 272 LYS A O 1
ATOM 2124 N N . SER A 1 273 ? -1.983 -33.594 -21.688 1 91.69 273 SER A N 1
ATOM 2125 C CA . SER A 1 273 ? -1.976 -35.031 -21.609 1 91.69 273 SER A CA 1
ATOM 2126 C C . SER A 1 273 ? -0.847 -35.531 -20.719 1 91.69 273 SER A C 1
ATOM 2128 O O . SER A 1 273 ? -1.034 -36.469 -19.938 1 91.69 273 SER A O 1
ATOM 2130 N N . GLY A 1 274 ? 0.252 -34.938 -20.875 1 94.25 274 GLY A N 1
ATOM 2131 C CA . GLY A 1 274 ? 1.402 -35.344 -20.078 1 94.25 274 GLY A CA 1
ATOM 2132 C C . GLY A 1 274 ? 1.188 -35.125 -18.594 1 94.25 274 GLY A C 1
ATOM 2133 O O . GLY A 1 274 ? 1.491 -36.031 -17.797 1 94.25 274 GLY A O 1
ATOM 2134 N N . VAL A 1 275 ? 0.683 -33.969 -18.234 1 94.12 275 VAL A N 1
ATOM 2135 C CA . VAL A 1 275 ? 0.48 -33.625 -16.844 1 94.12 275 VAL A CA 1
ATOM 2136 C C . VAL A 1 275 ? -0.592 -34.531 -16.234 1 94.12 275 VAL A C 1
ATOM 2138 O O . VAL A 1 275 ? -0.426 -35.031 -15.117 1 94.12 275 VAL A O 1
ATOM 2141 N N . VAL A 1 276 ? -1.655 -34.781 -16.938 1 91.31 276 VAL A N 1
ATOM 2142 C CA . VAL A 1 276 ? -2.822 -35.469 -16.406 1 91.31 276 VAL A CA 1
ATOM 2143 C C . VAL A 1 276 ? -2.545 -37 -16.375 1 91.31 276 VAL A C 1
ATOM 2145 O O . VAL A 1 276 ? -2.811 -37.656 -15.367 1 91.31 276 VAL A O 1
ATOM 2148 N N . TYR A 1 277 ? -1.906 -37.531 -17.422 1 92.81 277 TYR A N 1
ATOM 2149 C CA . TYR A 1 277 ? -1.895 -38.969 -17.562 1 92.81 277 TYR A CA 1
ATOM 2150 C C . TYR A 1 277 ? -0.511 -39.562 -17.266 1 92.81 277 TYR A C 1
ATOM 2152 O O . TYR A 1 277 ? -0.367 -40.75 -16.984 1 92.81 277 TYR A O 1
ATOM 2160 N N . PHE A 1 278 ? 0.542 -38.75 -17.281 1 94.81 278 PHE A N 1
ATOM 2161 C CA . PHE A 1 278 ? 1.886 -39.281 -17.141 1 94.81 278 PHE A CA 1
ATOM 2162 C C . PHE A 1 278 ? 2.658 -38.562 -16.047 1 94.81 278 PHE A C 1
ATOM 2164 O O . PHE A 1 278 ? 3.879 -38.688 -15.953 1 94.81 278 PHE A O 1
ATOM 2171 N N . ASN A 1 279 ? 1.998 -37.688 -15.32 1 95.69 279 ASN A N 1
ATOM 2172 C CA . ASN A 1 279 ? 2.598 -36.938 -14.227 1 95.69 279 ASN A CA 1
ATOM 2173 C C . ASN A 1 279 ? 3.795 -36.125 -14.703 1 95.69 279 ASN A C 1
ATOM 2175 O O . ASN A 1 279 ? 4.816 -36.062 -14.016 1 95.69 279 ASN A O 1
ATOM 2179 N N . LEU A 1 280 ? 3.643 -35.594 -15.898 1 96.12 280 LEU A N 1
ATOM 2180 C CA . LEU A 1 280 ? 4.68 -34.719 -16.453 1 96.12 280 LEU A CA 1
ATOM 2181 C C . LEU A 1 280 ? 4.855 -33.469 -15.594 1 96.12 280 LEU A C 1
ATOM 2183 O O . LEU A 1 280 ? 3.875 -32.844 -15.211 1 96.12 280 LEU A O 1
ATOM 2187 N N . ARG A 1 281 ? 6.109 -33.219 -15.258 1 97.38 281 ARG A N 1
ATOM 2188 C CA . ARG A 1 281 ? 6.516 -31.969 -14.594 1 97.38 281 ARG A CA 1
ATOM 2189 C C . ARG A 1 281 ? 7.809 -31.438 -15.195 1 97.38 281 ARG A C 1
ATOM 2191 O O . ARG A 1 281 ? 8.586 -32.188 -15.789 1 97.38 281 ARG A O 1
ATOM 2198 N N . PRO A 1 282 ? 8.008 -30.031 -15.055 1 96.56 282 PRO A N 1
ATOM 2199 C CA . PRO A 1 282 ? 9.289 -29.531 -15.562 1 96.56 282 PRO A CA 1
ATOM 2200 C C . PRO A 1 282 ? 10.492 -30.125 -14.836 1 96.56 282 PRO A C 1
ATOM 2202 O O . PRO A 1 282 ? 10.445 -30.344 -13.617 1 96.56 282 PRO A O 1
ATOM 2205 N N . ALA A 1 283 ? 11.586 -30.344 -15.57 1 96.5 283 ALA A N 1
ATOM 2206 C CA . ALA A 1 283 ? 12.797 -30.906 -14.977 1 96.5 283 ALA A CA 1
ATOM 2207 C C . ALA A 1 283 ? 13.508 -29.875 -14.094 1 96.5 283 ALA A C 1
ATOM 2209 O O . ALA A 1 283 ? 13.773 -28.75 -14.531 1 96.5 283 ALA A O 1
ATOM 2210 N N . ILE A 1 284 ? 13.773 -30.234 -12.898 1 97.56 284 ILE A N 1
ATOM 2211 C CA . ILE A 1 284 ? 14.492 -29.344 -12 1 97.56 284 ILE A CA 1
ATOM 2212 C C . ILE A 1 284 ? 16 -29.484 -12.234 1 97.56 284 ILE A C 1
ATOM 2214 O O . ILE A 1 284 ? 16.547 -30.578 -12.188 1 97.56 284 ILE A O 1
ATOM 2218 N N . PRO A 1 285 ? 16.625 -28.391 -12.43 1 96.69 285 PRO A N 1
ATOM 2219 C CA . PRO A 1 285 ? 18.078 -28.453 -12.664 1 96.69 285 PRO A CA 1
ATOM 2220 C C . PRO A 1 285 ? 18.844 -29.016 -11.477 1 96.69 285 PRO A C 1
ATOM 2222 O O . PRO A 1 285 ? 18.406 -28.844 -10.328 1 96.69 285 PRO A O 1
ATOM 2225 N N . GLU A 1 286 ? 20.016 -29.531 -11.719 1 95.81 286 GLU A N 1
ATOM 2226 C CA . GLU A 1 286 ? 20.844 -30.141 -10.688 1 95.81 286 GLU A CA 1
ATOM 2227 C C . GLU A 1 286 ? 21.375 -29.109 -9.711 1 95.81 286 GLU A C 1
ATOM 2229 O O . GLU A 1 286 ? 21.562 -29.391 -8.531 1 95.81 286 GLU A O 1
ATOM 2234 N N . TYR A 1 287 ? 21.484 -27.844 -10.195 1 94.38 287 TYR A N 1
ATOM 2235 C CA . TYR A 1 287 ? 22.094 -26.797 -9.367 1 94.38 287 TYR A CA 1
ATOM 2236 C C . TYR A 1 287 ? 21.094 -26.266 -8.344 1 94.38 287 TYR A C 1
ATOM 2238 O O . TYR A 1 287 ? 21.469 -25.516 -7.441 1 94.38 287 TYR A O 1
ATOM 2246 N N . CYS A 1 288 ? 19.922 -26.656 -8.523 1 95.88 288 CYS A N 1
ATOM 2247 C CA . CYS A 1 288 ? 18.875 -26.141 -7.648 1 95.88 288 CYS A CA 1
ATOM 2248 C C . CYS A 1 288 ? 19.109 -26.562 -6.203 1 95.88 288 CYS A C 1
ATOM 2250 O O . CYS A 1 288 ? 19.453 -27.719 -5.938 1 95.88 288 CYS A O 1
ATOM 2252 N N . ASP A 1 289 ? 18.938 -25.625 -5.316 1 94.88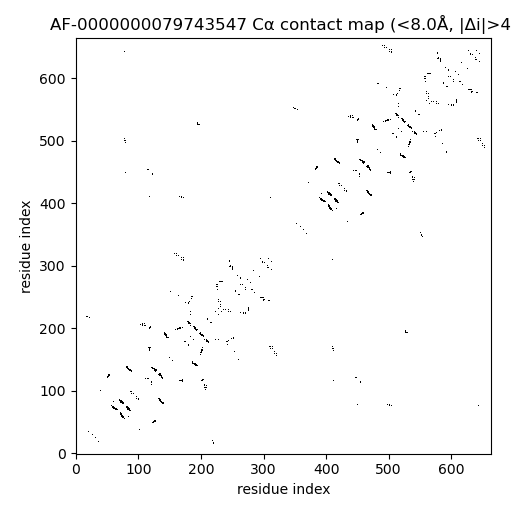 289 ASP A N 1
ATOM 2253 C CA . ASP A 1 289 ? 19.016 -25.922 -3.891 1 94.88 289 ASP A CA 1
ATOM 2254 C C . ASP A 1 289 ? 18.094 -27.094 -3.529 1 94.88 289 ASP A C 1
ATOM 2256 O O . ASP A 1 289 ? 16.938 -27.125 -3.932 1 94.88 289 ASP A O 1
ATOM 2260 N N . PRO A 1 290 ? 18.609 -28.031 -2.748 1 96.06 290 PRO A N 1
ATOM 2261 C CA . PRO A 1 290 ? 17.828 -29.234 -2.447 1 96.06 290 PRO A CA 1
ATOM 2262 C C . PRO A 1 290 ? 16.5 -28.922 -1.752 1 96.06 290 PRO A C 1
ATOM 2264 O O . PRO A 1 290 ? 15.5 -29.578 -2.012 1 96.06 290 PRO A O 1
ATOM 2267 N N . GLU A 1 291 ? 16.547 -27.969 -0.876 1 96.94 291 GLU A N 1
ATOM 2268 C CA . GLU A 1 291 ? 15.305 -27.641 -0.172 1 96.94 291 GLU A CA 1
ATOM 2269 C C . GLU A 1 291 ? 14.289 -27.016 -1.117 1 96.94 291 GLU A C 1
ATOM 2271 O O . GLU A 1 291 ? 13.086 -27.25 -0.988 1 96.94 291 GLU A O 1
ATOM 2276 N N . LEU A 1 292 ? 14.766 -26.203 -1.993 1 97.88 292 LEU A N 1
ATOM 2277 C CA . LEU A 1 292 ? 13.875 -25.594 -2.982 1 97.88 292 LEU A CA 1
ATOM 2278 C C . LEU A 1 292 ? 13.32 -26.656 -3.926 1 97.88 292 LEU A C 1
ATOM 2280 O O . LEU A 1 292 ? 12.141 -26.625 -4.277 1 97.88 292 LEU A O 1
ATOM 2284 N N . ARG A 1 293 ? 14.188 -27.594 -4.34 1 98.19 293 ARG A N 1
ATOM 2285 C CA . ARG A 1 293 ? 13.773 -28.719 -5.156 1 98.19 293 ARG A CA 1
ATOM 2286 C C . ARG A 1 293 ? 12.648 -29.5 -4.48 1 98.19 293 ARG A C 1
ATOM 2288 O O . ARG A 1 293 ? 11.609 -29.766 -5.09 1 98.19 293 ARG A O 1
ATOM 2295 N N . LYS A 1 294 ? 12.898 -29.812 -3.27 1 98.5 294 LYS A N 1
ATOM 2296 C CA . LYS A 1 294 ? 11.922 -30.594 -2.51 1 98.5 294 LYS A CA 1
ATOM 2297 C C . LYS A 1 294 ? 10.594 -29.844 -2.4 1 98.5 294 LYS A C 1
ATOM 2299 O O . LYS A 1 294 ? 9.523 -30.453 -2.551 1 98.5 294 LYS A O 1
ATOM 2304 N N . LEU A 1 295 ? 10.688 -28.609 -2.121 1 98.75 295 LEU A N 1
ATOM 2305 C CA . LEU A 1 295 ? 9.484 -27.797 -1.983 1 98.75 295 LEU A CA 1
ATOM 2306 C C . LEU A 1 295 ? 8.703 -27.766 -3.289 1 98.75 295 LEU A C 1
ATOM 2308 O O . LEU A 1 295 ? 7.473 -27.891 -3.285 1 98.75 295 LEU A O 1
ATOM 2312 N N . MET A 1 296 ? 9.344 -27.578 -4.434 1 98.62 296 MET A N 1
ATOM 2313 C CA . MET A 1 296 ? 8.688 -27.594 -5.738 1 98.62 296 MET A CA 1
ATOM 2314 C C . MET A 1 296 ? 7.953 -28.906 -5.961 1 98.62 296 MET A C 1
ATOM 2316 O O . MET A 1 296 ? 6.781 -28.906 -6.34 1 98.62 296 MET A O 1
ATOM 2320 N N . GLU A 1 297 ? 8.594 -29.938 -5.668 1 98.5 297 GLU A N 1
ATOM 2321 C CA . GLU A 1 297 ? 8.039 -31.266 -5.891 1 98.5 297 GLU A CA 1
ATOM 2322 C C . GLU A 1 297 ? 6.812 -31.516 -5.02 1 98.5 297 GLU A C 1
ATOM 2324 O O . GLU A 1 297 ? 5.844 -32.125 -5.457 1 98.5 297 GLU A O 1
ATOM 2329 N N . GLU A 1 298 ? 6.895 -31.062 -3.838 1 98.81 298 GLU A N 1
ATOM 2330 C CA . GLU A 1 298 ? 5.746 -31.203 -2.947 1 98.81 298 GLU A CA 1
ATOM 2331 C C . GLU A 1 298 ? 4.578 -30.344 -3.416 1 98.81 298 GLU A C 1
ATOM 2333 O O . GLU A 1 298 ? 3.422 -30.766 -3.355 1 98.81 298 GLU A O 1
ATOM 2338 N N . CYS A 1 299 ? 4.852 -29.156 -3.889 1 98.81 299 CYS A N 1
ATOM 2339 C CA . CYS A 1 299 ? 3.807 -28.234 -4.316 1 98.81 299 CYS A CA 1
ATOM 2340 C C . CYS A 1 299 ? 3.07 -28.781 -5.539 1 98.81 299 CYS A C 1
ATOM 2342 O O . CYS A 1 299 ? 1.867 -28.562 -5.688 1 98.81 299 CYS A O 1
ATOM 2344 N N . TRP A 1 300 ? 3.795 -29.438 -6.43 1 98.19 300 TRP A N 1
ATOM 2345 C CA . TRP A 1 300 ? 3.121 -29.859 -7.652 1 98.19 300 TRP A CA 1
ATOM 2346 C C . TRP A 1 300 ? 2.805 -31.359 -7.609 1 98.19 300 TRP A C 1
ATOM 2348 O O . TRP A 1 300 ? 2.68 -32 -8.656 1 98.19 300 TRP A O 1
ATOM 2358 N N . SER A 1 301 ? 2.742 -31.922 -6.395 1 97.44 301 SER A N 1
ATOM 2359 C CA . SER A 1 301 ? 2.299 -33.312 -6.23 1 97.44 301 SER A CA 1
ATOM 2360 C C . SER A 1 301 ? 1.013 -33.562 -7.008 1 97.44 301 SER A C 1
ATOM 2362 O O . SER A 1 301 ? 0.13 -32.719 -7.066 1 97.44 301 SER A O 1
ATOM 2364 N N . PRO A 1 302 ? 0.905 -34.781 -7.613 1 94.38 302 PRO A N 1
ATOM 2365 C CA . PRO A 1 302 ? -0.331 -35.094 -8.336 1 94.38 302 PRO A CA 1
ATOM 2366 C C . PRO A 1 302 ? -1.547 -35.156 -7.414 1 94.38 302 PRO A C 1
ATOM 2368 O O . PRO A 1 302 ? -2.67 -34.906 -7.844 1 94.38 302 PRO A O 1
ATOM 2371 N N . ASP A 1 303 ? -1.325 -35.5 -6.176 1 93.88 303 ASP A N 1
ATOM 2372 C CA . ASP A 1 303 ? -2.393 -35.562 -5.18 1 93.88 303 ASP A CA 1
ATOM 2373 C C . ASP A 1 303 ? -2.516 -34.219 -4.461 1 93.88 303 ASP A C 1
ATOM 2375 O O . ASP A 1 303 ? -1.639 -33.844 -3.68 1 93.88 303 ASP A O 1
ATOM 2379 N N . PRO A 1 304 ? -3.604 -33.531 -4.645 1 94.88 304 PRO A N 1
ATOM 2380 C CA . PRO A 1 304 ? -3.771 -32.219 -4.008 1 94.88 304 PRO A CA 1
ATOM 2381 C C . PRO A 1 304 ? -3.637 -32.281 -2.488 1 94.88 304 PRO A C 1
ATOM 2383 O O . PRO A 1 304 ? -3.135 -31.359 -1.869 1 94.88 304 PRO A O 1
ATOM 2386 N N . ALA A 1 305 ? -4.031 -33.344 -1.886 1 94.75 305 ALA A N 1
ATOM 2387 C CA . ALA A 1 305 ? -4.012 -33.469 -0.431 1 94.75 305 ALA A CA 1
ATOM 2388 C C . ALA A 1 305 ? -2.58 -33.531 0.094 1 94.75 305 ALA A C 1
ATOM 2390 O O . ALA A 1 305 ? -2.33 -33.25 1.267 1 94.75 305 ALA A O 1
ATOM 2391 N N . ALA A 1 306 ? -1.695 -33.906 -0.741 1 97.38 306 ALA A N 1
ATOM 2392 C CA . ALA A 1 306 ? -0.296 -34.031 -0.342 1 97.38 306 ALA A CA 1
ATOM 2393 C C . ALA A 1 306 ? 0.438 -32.719 -0.465 1 97.38 306 ALA A C 1
ATOM 2395 O O . ALA A 1 306 ? 1.569 -32.562 0.006 1 97.38 306 ALA A O 1
ATOM 2396 N N . ARG A 1 307 ? -0.161 -31.734 -1.015 1 98.38 307 ARG A N 1
ATOM 2397 C CA . ARG A 1 307 ? 0.478 -30.438 -1.206 1 98.38 307 ARG A CA 1
ATOM 2398 C C . ARG A 1 307 ? 0.454 -29.609 0.081 1 98.38 307 ARG A C 1
ATOM 2400 O O . ARG A 1 307 ? -0.535 -29.625 0.816 1 98.38 307 ARG A O 1
ATOM 2407 N N . PRO A 1 308 ? 1.533 -28.906 0.36 1 98.75 308 PRO A N 1
ATOM 2408 C CA . PRO A 1 308 ? 1.573 -28.094 1.573 1 98.75 308 PRO A CA 1
ATOM 2409 C C . PRO A 1 308 ? 0.64 -26.875 1.502 1 98.75 308 PRO A C 1
ATOM 2411 O O . PRO A 1 308 ? 0.119 -26.562 0.43 1 98.75 308 PRO A O 1
ATOM 2414 N N . SER A 1 309 ? 0.384 -26.266 2.67 1 98.25 309 SER A N 1
ATOM 2415 C CA . SER A 1 309 ? -0.312 -24.984 2.727 1 98.25 309 SER A CA 1
ATOM 2416 C C . SER A 1 309 ? 0.641 -23.828 2.451 1 98.25 309 SER A C 1
ATOM 2418 O O . SER A 1 309 ? 1.86 -23.984 2.537 1 98.25 309 SER A O 1
ATOM 2420 N N . PHE A 1 310 ? 0.089 -22.719 2.156 1 98.31 310 PHE A N 1
ATOM 2421 C CA . PHE A 1 310 ? 0.948 -21.562 1.939 1 98.31 310 PHE A CA 1
ATOM 2422 C C . PHE A 1 310 ? 1.62 -21.125 3.24 1 98.31 310 PHE A C 1
ATOM 2424 O O . PHE A 1 310 ? 2.682 -20.5 3.221 1 98.31 310 PHE A O 1
ATOM 2431 N N . THR A 1 311 ? 1.03 -21.422 4.398 1 97.25 311 THR A N 1
ATOM 2432 C CA . THR A 1 311 ? 1.708 -21.188 5.672 1 97.25 311 THR A CA 1
ATOM 2433 C C . THR A 1 311 ? 3.008 -21.984 5.738 1 97.25 311 THR A C 1
ATOM 2435 O O . THR A 1 311 ? 4.062 -21.438 6.066 1 97.25 311 THR A O 1
ATOM 2438 N N . GLN A 1 312 ? 2.908 -23.25 5.406 1 98.38 312 GLN A N 1
ATOM 2439 C CA . GLN A 1 312 ? 4.078 -24.125 5.414 1 98.38 312 GLN A CA 1
ATOM 2440 C C . GLN A 1 312 ? 5.109 -23.672 4.387 1 98.38 312 GLN A C 1
ATOM 2442 O O . GLN A 1 312 ? 6.312 -23.672 4.668 1 98.38 312 GLN A O 1
ATOM 2447 N N . ILE A 1 313 ? 4.664 -23.297 3.236 1 98.75 313 ILE A N 1
ATOM 2448 C CA . ILE A 1 313 ? 5.547 -22.844 2.166 1 98.75 313 ILE A CA 1
ATOM 2449 C C . ILE A 1 313 ? 6.301 -21.594 2.611 1 98.75 313 ILE A C 1
ATOM 2451 O O . ILE A 1 313 ? 7.523 -21.516 2.457 1 98.75 313 ILE A O 1
ATOM 2455 N N . ARG A 1 314 ? 5.57 -20.625 3.107 1 98 314 ARG A N 1
ATOM 2456 C CA . ARG A 1 314 ? 6.168 -19.391 3.58 1 98 314 ARG A CA 1
ATOM 2457 C C . ARG A 1 314 ? 7.254 -19.656 4.617 1 98 314 ARG A C 1
ATOM 2459 O O . ARG A 1 314 ? 8.352 -19.109 4.543 1 98 314 ARG A O 1
ATOM 2466 N N . GLU A 1 315 ? 6.945 -20.484 5.578 1 97.25 315 GLU A N 1
ATOM 2467 C CA . GLU A 1 315 ? 7.891 -20.812 6.641 1 97.25 315 GLU A CA 1
ATOM 2468 C C . GLU A 1 315 ? 9.164 -21.438 6.078 1 97.25 315 GLU A C 1
ATOM 2470 O O . GLU A 1 315 ? 10.266 -21.109 6.52 1 97.25 315 GLU A O 1
ATOM 2475 N N . ARG A 1 316 ? 9.047 -22.281 5.16 1 97.88 316 ARG A N 1
ATOM 2476 C CA . ARG A 1 316 ? 10.195 -22.953 4.574 1 97.88 316 ARG A CA 1
ATOM 2477 C C . ARG A 1 316 ? 11.031 -21.984 3.742 1 97.88 316 ARG A C 1
ATOM 2479 O O . ARG A 1 316 ? 12.266 -22.031 3.789 1 97.88 316 ARG A O 1
ATOM 2486 N N . LEU A 1 317 ? 10.383 -21.156 2.982 1 97.94 317 LEU A N 1
ATOM 2487 C CA . LEU A 1 317 ? 11.109 -20.156 2.211 1 97.94 317 LEU A CA 1
ATOM 2488 C C . LEU A 1 317 ? 11.852 -19.203 3.135 1 97.94 317 LEU A C 1
ATOM 2490 O O . LEU A 1 317 ? 12.984 -18.812 2.85 1 97.94 317 LEU A O 1
ATOM 2494 N N . GLN A 1 318 ? 11.172 -18.812 4.199 1 96 318 GLN A N 1
ATOM 2495 C CA . GLN A 1 318 ? 11.812 -17.953 5.188 1 96 318 GLN A CA 1
ATOM 2496 C C . GLN A 1 318 ? 13.062 -18.609 5.762 1 96 318 GLN A C 1
ATOM 2498 O O . GLN A 1 318 ? 14.094 -17.953 5.934 1 96 318 GLN A O 1
ATOM 2503 N N . ALA A 1 319 ? 12.977 -19.875 6.074 1 96.06 319 ALA A N 1
ATOM 2504 C CA . ALA A 1 319 ? 14.109 -20.625 6.613 1 96.06 319 ALA A CA 1
ATOM 2505 C C . ALA A 1 319 ? 15.266 -20.672 5.613 1 96.06 319 ALA A C 1
ATOM 2507 O O . ALA A 1 319 ? 16.438 -20.594 5.996 1 96.06 319 ALA A O 1
ATOM 2508 N N . MET A 1 320 ? 14.992 -20.812 4.371 1 96 320 MET A N 1
ATOM 2509 C CA . MET A 1 320 ? 16.016 -20.859 3.33 1 96 320 MET A CA 1
ATOM 2510 C C . MET A 1 320 ? 16.766 -19.531 3.254 1 96 320 MET A C 1
ATOM 2512 O O . MET A 1 320 ? 17.984 -19.516 2.99 1 96 320 MET A O 1
ATOM 2516 N N . LEU A 1 321 ? 16.016 -18.469 3.498 1 94.44 321 LEU A N 1
ATOM 2517 C CA . LEU A 1 321 ? 16.625 -17.141 3.422 1 94.44 321 LEU A CA 1
ATOM 2518 C C . LEU A 1 321 ? 17.531 -16.891 4.617 1 94.44 321 LEU A C 1
ATOM 2520 O O . LEU A 1 321 ? 18.5 -16.141 4.516 1 94.44 321 LEU A O 1
ATOM 2524 N N . MET A 1 322 ? 17.25 -17.5 5.672 1 90.62 322 MET A N 1
ATOM 2525 C CA . MET A 1 322 ? 18.031 -17.312 6.891 1 90.62 322 MET A CA 1
ATOM 2526 C C . MET A 1 322 ? 19.234 -18.234 6.902 1 90.62 322 MET A C 1
ATOM 2528 O O . MET A 1 322 ? 20.188 -18.031 7.668 1 90.62 322 MET A O 1
ATOM 2532 N N . ALA A 1 323 ? 19.234 -19.25 6.094 1 83.44 323 ALA A N 1
ATOM 2533 C CA . ALA A 1 323 ? 20.328 -20.219 6.047 1 83.44 323 ALA A CA 1
ATOM 2534 C C . ALA A 1 323 ? 21.562 -19.609 5.387 1 83.44 323 ALA A C 1
ATOM 2536 O O . ALA A 1 323 ? 21.453 -18.875 4.402 1 83.44 323 ALA A O 1
ATOM 2537 N N . PRO A 1 324 ? 22.75 -19.703 6.148 1 69.38 324 PRO A N 1
ATOM 2538 C CA . PRO A 1 324 ? 23.984 -19.172 5.57 1 69.38 324 PRO A CA 1
ATOM 2539 C C . PRO A 1 324 ? 24.281 -19.75 4.188 1 69.38 324 PRO A C 1
ATOM 2541 O O . PRO A 1 324 ? 23.906 -20.891 3.896 1 69.38 324 PRO A O 1
ATOM 2544 N N . ALA A 1 325 ? 24.531 -18.938 3.164 1 59.16 325 ALA A N 1
ATOM 2545 C CA . ALA A 1 325 ? 24.859 -19.359 1.805 1 59.16 325 ALA A CA 1
ATOM 2546 C C . ALA A 1 325 ? 25.828 -20.547 1.815 1 59.16 325 ALA A C 1
ATOM 2548 O O . ALA A 1 325 ? 26.781 -20.578 2.584 1 59.16 325 ALA A O 1
ATOM 2549 N N . ALA A 1 326 ? 25.422 -21.703 1.401 1 47.25 326 ALA A N 1
ATOM 2550 C CA . ALA A 1 326 ? 26.406 -22.781 1.234 1 47.25 326 ALA A CA 1
ATOM 2551 C C . ALA A 1 326 ? 27.656 -22.25 0.537 1 47.25 326 ALA A C 1
ATOM 2553 O O . ALA A 1 326 ? 27.562 -21.562 -0.477 1 47.25 326 ALA A O 1
ATOM 2554 N N . ARG A 1 327 ? 28.781 -22.188 1.118 1 42.78 327 ARG A N 1
ATOM 2555 C CA . ARG A 1 327 ? 30.109 -21.906 0.569 1 42.78 327 ARG A CA 1
ATOM 2556 C C . ARG A 1 327 ? 30.297 -22.594 -0.777 1 42.78 327 ARG A C 1
ATOM 2558 O O . ARG A 1 327 ? 30.078 -23.797 -0.903 1 42.78 327 ARG A O 1
ATOM 2565 N N . ASP A 1 328 ? 30 -21.859 -1.825 1 40.25 328 ASP A N 1
ATOM 2566 C CA . ASP A 1 328 ? 30.547 -22.391 -3.064 1 40.25 328 ASP A CA 1
ATOM 2567 C C . ASP A 1 328 ? 31.891 -23.078 -2.811 1 40.25 328 ASP A C 1
ATOM 2569 O O . ASP A 1 328 ? 32.812 -22.469 -2.307 1 40.25 328 ASP A O 1
ATOM 2573 N N . THR A 1 329 ? 32 -24.234 -2.439 1 34.41 329 THR A N 1
ATOM 2574 C CA . THR A 1 329 ? 33.281 -24.938 -2.518 1 34.41 329 THR A CA 1
ATOM 2575 C C . THR A 1 329 ? 33.969 -24.672 -3.852 1 34.41 329 THR A C 1
ATOM 2577 O O . THR A 1 329 ? 33.469 -25.094 -4.902 1 34.41 329 THR A O 1
ATOM 2580 N N . LYS A 1 330 ? 34.688 -23.594 -4.012 1 36.47 330 LYS A N 1
ATOM 2581 C CA . LYS A 1 330 ? 35.75 -23.5 -5.016 1 36.47 330 LYS A CA 1
ATOM 2582 C C . LYS A 1 330 ? 36.562 -24.797 -5.102 1 36.47 330 LYS A C 1
ATOM 2584 O O . LYS A 1 330 ? 37.125 -25.25 -4.105 1 36.47 330 LYS A O 1
ATOM 2589 N N . LEU A 1 331 ? 36.094 -25.719 -5.863 1 29.86 331 LEU A N 1
ATOM 2590 C CA . LEU A 1 331 ? 37.062 -26.719 -6.34 1 29.86 331 LEU A CA 1
ATOM 2591 C C . LEU A 1 331 ? 38.375 -26.062 -6.738 1 29.86 331 LEU A C 1
ATOM 2593 O O . LEU A 1 331 ? 38.406 -25.203 -7.629 1 29.86 331 LEU A O 1
ATOM 2597 N N . SER A 1 332 ? 39.25 -25.641 -5.715 1 26.31 332 SER A N 1
ATOM 2598 C CA . SER A 1 332 ? 40.625 -25.75 -6.102 1 26.31 332 SER A CA 1
ATOM 2599 C C . SER A 1 332 ? 41 -27.172 -6.488 1 26.31 332 SER A C 1
ATOM 2601 O O . SER A 1 332 ? 40.469 -28.125 -5.914 1 26.31 332 SER A O 1
ATOM 2603 N N . MET B 1 1 ? 35.438 12.32 28.797 1 22.59 1 MET B N 1
ATOM 2604 C CA . MET B 1 1 ? 34.281 12.68 29.625 1 22.59 1 MET B CA 1
ATOM 2605 C C . MET B 1 1 ? 33.062 12.906 28.75 1 22.59 1 MET B C 1
ATOM 2607 O O . MET B 1 1 ? 32.938 13.938 28.094 1 22.59 1 MET B O 1
ATOM 2611 N N . ALA B 1 2 ? 32.531 11.906 28.109 1 23.14 2 ALA B N 1
ATOM 2612 C CA . ALA B 1 2 ? 31.641 11.805 26.953 1 23.14 2 ALA B CA 1
ATOM 2613 C C . ALA B 1 2 ? 30.234 12.297 27.297 1 23.14 2 ALA B C 1
ATOM 2615 O O . ALA B 1 2 ? 29.609 11.82 28.234 1 23.14 2 ALA B O 1
ATOM 2616 N N . THR B 1 3 ? 29.922 13.633 27.172 1 22.03 3 THR B N 1
ATOM 2617 C CA . THR B 1 3 ? 28.75 14.414 27.609 1 22.03 3 THR B CA 1
ATOM 2618 C C . THR B 1 3 ? 27.453 13.719 27.188 1 22.03 3 THR B C 1
ATOM 2620 O O . THR B 1 3 ? 27.312 13.305 26.031 1 22.03 3 THR B O 1
ATOM 2623 N N . LYS B 1 4 ? 26.688 13.219 28.219 1 23.66 4 LYS B N 1
ATOM 2624 C CA . LYS B 1 4 ? 25.375 12.586 28.266 1 23.66 4 LYS B CA 1
ATOM 2625 C C . LYS B 1 4 ? 24.344 13.383 27.484 1 23.66 4 LYS B C 1
ATOM 2627 O O . LYS B 1 4 ? 24.031 14.523 27.844 1 23.66 4 LYS B O 1
ATOM 2632 N N . LYS B 1 5 ? 24.359 13.273 26.188 1 25.58 5 LYS B N 1
ATOM 2633 C CA . LYS B 1 5 ? 23.406 13.977 25.328 1 25.58 5 LYS B CA 1
ATOM 2634 C C . LYS B 1 5 ? 21.984 13.852 25.859 1 25.58 5 LYS B C 1
ATOM 2636 O O . LYS B 1 5 ? 21.516 12.742 26.109 1 25.58 5 LYS B O 1
ATOM 2641 N N . GLY B 1 6 ? 21.531 14.797 26.797 1 23.36 6 GLY B N 1
ATOM 2642 C CA . GLY B 1 6 ? 20.297 15.016 27.531 1 23.36 6 GLY B CA 1
ATOM 2643 C C . GLY B 1 6 ? 19.047 14.695 26.719 1 23.36 6 GLY B C 1
ATOM 2644 O O . GLY B 1 6 ? 18.859 15.234 25.625 1 23.36 6 GLY B O 1
ATOM 2645 N N . TYR B 1 7 ? 18.656 13.484 26.734 1 23.73 7 TYR B N 1
ATOM 2646 C CA . TYR B 1 7 ? 17.391 13.008 26.188 1 23.73 7 TYR B CA 1
ATOM 2647 C C . TYR B 1 7 ? 16.219 13.828 26.734 1 23.73 7 TYR B C 1
ATOM 2649 O O . TYR B 1 7 ? 16.062 13.969 27.938 1 23.73 7 TYR B O 1
ATOM 2657 N N . LEU B 1 8 ? 15.953 15.016 26.203 1 23.8 8 LEU B N 1
ATOM 2658 C CA . LEU B 1 8 ? 14.859 15.875 26.641 1 23.8 8 LEU B CA 1
ATOM 2659 C C . LEU B 1 8 ? 13.609 15.055 26.953 1 23.8 8 LEU B C 1
ATOM 2661 O O . LEU B 1 8 ? 13.164 14.266 26.125 1 23.8 8 LEU B O 1
ATOM 2665 N N . GLN B 1 9 ? 13.367 14.711 28.219 1 22.44 9 GLN B N 1
ATOM 2666 C CA . GLN B 1 9 ? 12.18 14.188 28.875 1 22.44 9 GLN B CA 1
ATOM 2667 C C . GLN B 1 9 ? 10.945 15.008 28.516 1 22.44 9 GLN B C 1
ATOM 2669 O O . GLN B 1 9 ? 10.891 16.203 28.781 1 22.44 9 GLN B O 1
ATOM 2674 N N . PHE B 1 10 ? 10.352 14.836 27.422 1 23.7 10 PHE B N 1
ATOM 2675 C CA . PHE B 1 10 ? 9.094 15.508 27.109 1 23.7 10 PHE B CA 1
ATOM 2676 C C . PHE B 1 10 ? 8.055 15.242 28.188 1 23.7 10 PHE B C 1
ATOM 2678 O O . PHE B 1 10 ? 7.684 14.094 28.422 1 23.7 10 PHE B O 1
ATOM 2685 N N . ASP B 1 11 ? 8.117 15.992 29.297 1 24.59 11 ASP B N 1
ATOM 2686 C CA . ASP B 1 11 ? 7.051 16.062 30.281 1 24.59 11 ASP B CA 1
ATOM 2687 C C . ASP B 1 11 ? 5.707 16.375 29.625 1 24.59 11 ASP B C 1
ATOM 2689 O O . ASP B 1 11 ? 5.555 17.406 28.969 1 24.59 11 ASP B O 1
ATOM 2693 N N . VAL B 1 12 ? 4.926 15.414 29.406 1 24.95 12 VAL B N 1
ATOM 2694 C CA . VAL B 1 12 ? 3.533 15.492 28.969 1 24.95 12 VAL B CA 1
ATOM 2695 C C . VAL B 1 12 ? 2.736 16.359 29.953 1 24.95 12 VAL B C 1
ATOM 2697 O O . VAL B 1 12 ? 2.561 15.977 31.125 1 24.95 12 VAL B O 1
ATOM 2700 N N . GLU B 1 13 ? 2.941 17.672 29.984 1 24.23 13 GLU B N 1
ATOM 2701 C CA . GLU B 1 13 ? 2.082 18.516 30.797 1 24.23 13 GLU B CA 1
ATOM 2702 C C . GLU B 1 13 ? 0.615 18.125 30.656 1 24.23 13 GLU B C 1
ATOM 2704 O O . GLU B 1 13 ? 0.2 17.625 29.594 1 24.23 13 GLU B O 1
ATOM 2709 N N . ALA B 1 14 ? -0.182 18.172 31.781 1 23.86 14 ALA B N 1
ATOM 2710 C CA . ALA B 1 14 ? -1.576 17.875 32.094 1 23.86 14 ALA B CA 1
ATOM 2711 C C . ALA B 1 14 ? -2.521 18.594 31.141 1 23.86 14 ALA B C 1
ATOM 2713 O O . ALA B 1 14 ? -2.26 19.734 30.75 1 23.86 14 ALA B O 1
ATOM 2714 N N . ASP B 1 15 ? -3.426 17.938 30.594 1 25.86 15 ASP B N 1
ATOM 2715 C CA . ASP B 1 15 ? -4.535 18.219 29.688 1 25.86 15 ASP B CA 1
ATOM 2716 C C . ASP B 1 15 ? -5.41 19.344 30.219 1 25.86 15 ASP B C 1
ATOM 2718 O O . ASP B 1 15 ? -5.984 19.234 31.297 1 25.86 15 ASP B O 1
ATOM 2722 N N . VAL B 1 16 ? -5.039 20.609 30.234 1 23.38 16 VAL B N 1
ATOM 2723 C CA . VAL B 1 16 ? -6.023 21.609 30.641 1 23.38 16 VAL B CA 1
ATOM 2724 C C . VAL B 1 16 ? -7.316 21.406 29.859 1 23.38 16 VAL B C 1
ATOM 2726 O O . VAL B 1 16 ? -7.312 21.406 28.625 1 23.38 16 VAL B O 1
ATOM 2729 N N . ARG B 1 17 ? -8.516 21.062 30.5 1 24.77 17 ARG B N 1
ATOM 2730 C CA . ARG B 1 17 ? -9.891 20.781 30.109 1 24.77 17 ARG B CA 1
ATOM 2731 C C . ARG B 1 17 ? -10.539 22 29.453 1 24.77 17 ARG B C 1
ATOM 2733 O O . ARG B 1 17 ? -10.773 23.016 30.125 1 24.77 17 ARG B O 1
ATOM 2740 N N . ILE B 1 18 ? -10.219 22.516 28.406 1 22.59 18 ILE B N 1
ATOM 2741 C CA . ILE B 1 18 ? -11.031 23.594 27.875 1 22.59 18 ILE B CA 1
ATOM 2742 C C . ILE B 1 18 ? -12.406 23.062 27.484 1 22.59 18 ILE B C 1
ATOM 2744 O O . ILE B 1 18 ? -12.531 22.281 26.547 1 22.59 18 ILE B O 1
ATOM 2748 N N . GLY B 1 19 ? -13.531 22.828 28.406 1 23.14 19 GLY B N 1
ATOM 2749 C CA . GLY B 1 19 ? -14.844 22.203 28.422 1 23.14 19 GLY B CA 1
ATOM 2750 C C . GLY B 1 19 ? -15.781 22.766 27.359 1 23.14 19 GLY B C 1
ATOM 2751 O O . GLY B 1 19 ? -15.695 22.375 26.188 1 23.14 19 GLY B O 1
ATOM 2752 N N . ASP B 1 20 ? -17.141 23.344 27.75 1 24.08 20 ASP B N 1
ATOM 2753 C CA . ASP B 1 20 ? -18.578 23.156 27.516 1 24.08 20 ASP B CA 1
ATOM 2754 C C . ASP B 1 20 ? -19.078 24.078 26.422 1 24.08 20 ASP B C 1
ATOM 2756 O O . ASP B 1 20 ? -20.266 24.047 26.078 1 24.08 20 ASP B O 1
ATOM 2760 N N . ALA B 1 21 ? -18.641 25.219 26.078 1 23.42 21 ALA B N 1
ATOM 2761 C CA . ALA B 1 21 ? -19.547 26.328 25.859 1 23.42 21 ALA B CA 1
ATOM 2762 C C . ALA B 1 21 ? -20.031 26.359 24.422 1 23.42 21 ALA B C 1
ATOM 2764 O O . ALA B 1 21 ? -20.672 27.328 24 1 23.42 21 ALA B O 1
ATOM 2765 N N . PHE B 1 22 ? -19.562 25.594 23.453 1 24.28 22 PHE B N 1
ATOM 2766 C CA . PHE B 1 22 ? -19.812 26.281 22.203 1 24.28 22 PHE B CA 1
ATOM 2767 C C . PHE B 1 22 ? -21.203 25.938 21.672 1 24.28 22 PHE B C 1
ATOM 2769 O O . PHE B 1 22 ? -21.484 24.781 21.344 1 24.28 22 PHE B O 1
ATOM 2776 N N . SER B 1 23 ? -22.375 26.672 22.062 1 23.95 23 SER B N 1
ATOM 2777 C CA . SER B 1 23 ? -23.703 26.656 21.484 1 23.95 23 SER B CA 1
ATOM 2778 C C . SER B 1 23 ? -23.75 27.391 20.156 1 23.95 23 SER B C 1
ATOM 2780 O O . SER B 1 23 ? -23.25 28.516 20.047 1 23.95 23 SER B O 1
ATOM 2782 N N . ILE B 1 24 ? -23.672 26.703 19.016 1 25.77 24 ILE B N 1
ATOM 2783 C CA . ILE B 1 24 ? -23.828 27.453 17.781 1 25.77 24 ILE B CA 1
ATOM 2784 C C . ILE B 1 24 ? -25.25 28.016 17.703 1 25.77 24 ILE B C 1
ATOM 2786 O O . ILE B 1 24 ? -26.234 27.281 17.797 1 25.77 24 ILE B O 1
ATOM 2790 N N . PRO B 1 25 ? -25.484 29.25 17.609 1 25.61 25 PRO B N 1
ATOM 2791 C CA . PRO B 1 25 ? -26.75 29.938 17.375 1 25.61 25 PRO B CA 1
ATOM 2792 C C . PRO B 1 25 ? -27.281 29.766 15.961 1 25.61 25 PRO B C 1
ATOM 2794 O O . PRO B 1 25 ? -26.5 29.844 15 1 25.61 25 PRO B O 1
ATOM 2797 N N . GLY B 1 26 ? -28.625 29.328 15.836 1 28.69 26 GLY B N 1
ATOM 2798 C CA . GLY B 1 26 ? -29.594 29.312 14.758 1 28.69 26 GLY B CA 1
ATOM 2799 C C . GLY B 1 26 ? -29.891 27.922 14.234 1 28.69 26 GLY B C 1
ATOM 2800 O O . GLY B 1 26 ? -30.594 27.766 13.234 1 28.69 26 GLY B O 1
ATOM 2801 N N . TYR B 1 27 ? -28.906 27.031 14.297 1 26.3 27 TYR B N 1
ATOM 2802 C CA . TYR B 1 27 ? -29.375 25.688 13.953 1 26.3 27 TYR B CA 1
ATOM 2803 C C . TYR B 1 27 ? -30.484 25.234 14.898 1 26.3 27 TYR B C 1
ATOM 2805 O O . TYR B 1 27 ? -30.422 25.516 16.109 1 26.3 27 TYR B O 1
ATOM 2813 N N . ASP B 1 28 ? -31.719 25.062 14.344 1 23.91 28 ASP B N 1
ATOM 2814 C CA . ASP B 1 28 ? -32.844 24.562 15.109 1 23.91 28 ASP B CA 1
ATOM 2815 C C . ASP B 1 28 ? -32.438 23.438 16.047 1 23.91 28 ASP B C 1
ATOM 2817 O O . ASP B 1 28 ? -31.531 22.656 15.719 1 23.91 28 ASP B O 1
ATOM 2821 N N . LYS B 1 29 ? -32.781 23.484 17.391 1 26.83 29 LYS B N 1
ATOM 2822 C CA . LYS B 1 29 ? -32.562 22.609 18.547 1 26.83 29 LYS B CA 1
ATOM 2823 C C . LYS B 1 29 ? -32.812 21.156 18.188 1 26.83 29 LYS B C 1
ATOM 2825 O O . LYS B 1 29 ? -32.531 20.25 18.984 1 26.83 29 LYS B O 1
ATOM 2830 N N . SER B 1 30 ? -33.812 20.953 17.422 1 25.3 30 SER B N 1
ATOM 2831 C CA . SER B 1 30 ? -34.281 19.578 17.359 1 25.3 30 SER B CA 1
ATOM 2832 C C . SER B 1 30 ? -33.188 18.641 16.875 1 25.3 30 SER B C 1
ATOM 2834 O O . SER B 1 30 ? -33.125 17.484 17.297 1 25.3 30 SER B O 1
ATOM 2836 N N . VAL B 1 31 ? -32.562 19.016 15.695 1 26.25 31 VAL B N 1
ATOM 2837 C CA . VAL B 1 31 ? -31.766 17.922 15.117 1 26.25 31 VAL B CA 1
ATOM 2838 C C . VAL B 1 31 ? -30.453 17.781 15.867 1 26.25 31 VAL B C 1
ATOM 2840 O O . VAL B 1 31 ? -29.688 16.844 15.633 1 26.25 31 VAL B O 1
ATOM 2843 N N . VAL B 1 32 ? -30.031 19 16.469 1 26.02 32 VAL B N 1
ATOM 2844 C CA . VAL B 1 32 ? -28.703 18.953 17.078 1 26.02 32 VAL B CA 1
ATOM 2845 C C . VAL B 1 32 ? -28.781 18.328 18.469 1 26.02 32 VAL B C 1
ATOM 2847 O O . VAL B 1 32 ? -29.219 18.984 19.422 1 26.02 32 VAL B O 1
ATOM 2850 N N . ARG B 1 33 ? -29.438 17.219 18.781 1 24.39 33 ARG B N 1
ATOM 2851 C CA . ARG B 1 33 ? -29.188 16.781 20.141 1 24.39 33 ARG B CA 1
ATOM 2852 C C . ARG B 1 33 ? -27.703 16.891 20.484 1 24.39 33 ARG B C 1
ATOM 2854 O O . ARG B 1 33 ? -26.859 16.266 19.828 1 24.39 33 ARG B O 1
ATOM 2861 N N . THR B 1 34 ? -27.172 17.969 20.859 1 26.66 34 THR B N 1
ATOM 2862 C CA . THR B 1 34 ? -25.984 18.344 21.609 1 26.66 34 THR B CA 1
ATOM 2863 C C . THR B 1 34 ? -25.703 17.328 22.719 1 26.66 34 THR B C 1
ATOM 2865 O O . THR B 1 34 ? -25.047 17.656 23.719 1 26.66 34 THR B O 1
ATOM 2868 N N . ASP B 1 35 ? -26.266 16.109 22.797 1 27.33 35 ASP B N 1
ATOM 2869 C CA . ASP B 1 35 ? -25.875 15.422 24.031 1 27.33 35 ASP B CA 1
ATOM 2870 C C . ASP B 1 35 ? -24.359 15.516 24.25 1 27.33 35 ASP B C 1
ATOM 2872 O O . ASP B 1 35 ? -23.578 15.172 23.359 1 27.33 35 ASP B O 1
ATOM 2876 N N . HIS B 1 36 ? -23.766 16.469 24.984 1 28.06 36 HIS B N 1
ATOM 2877 C CA . HIS B 1 36 ? -22.438 16.703 25.562 1 28.06 36 HIS B CA 1
ATOM 2878 C C . HIS B 1 36 ? -21.609 15.422 25.547 1 28.06 36 HIS B C 1
ATOM 2880 O O . HIS B 1 36 ? -20.453 15.445 25.125 1 28.06 36 HIS B O 1
ATOM 2886 N N . ASP B 1 37 ? -21.719 14.617 26.703 1 29.64 37 ASP B N 1
ATOM 2887 C CA . ASP B 1 37 ? -21.375 13.266 27.125 1 29.64 37 ASP B CA 1
ATOM 2888 C C . ASP B 1 37 ? -21.812 12.234 26.094 1 29.64 37 ASP B C 1
ATOM 2890 O O . ASP B 1 37 ? -22.109 11.086 26.422 1 29.64 37 ASP B O 1
ATOM 2894 N N . GLY B 1 38 ? -22.344 12.695 25.109 1 29.78 38 GLY B N 1
ATOM 2895 C CA . GLY B 1 38 ? -23.094 11.836 24.219 1 29.78 38 GLY B CA 1
ATOM 2896 C C . GLY B 1 38 ? -22.281 10.688 23.656 1 29.78 38 GLY B C 1
ATOM 2897 O O . GLY B 1 38 ? -21.078 10.828 23.406 1 29.78 38 GLY B O 1
ATOM 2898 N N . ASP B 1 39 ? -22.797 9.547 24.031 1 29.77 39 ASP B N 1
ATOM 2899 C CA . ASP B 1 39 ? -22.375 8.195 23.672 1 29.77 39 ASP B CA 1
ATOM 2900 C C . ASP B 1 39 ? -21.969 8.117 22.188 1 29.77 39 ASP B C 1
ATOM 2902 O O . ASP B 1 39 ? -22.656 8.672 21.328 1 29.77 39 ASP B O 1
ATOM 2906 N N . PRO B 1 40 ? -20.641 8.273 21.922 1 30.47 40 PRO B N 1
ATOM 2907 C CA . PRO B 1 40 ? -20.297 7.855 20.547 1 30.47 40 PRO B CA 1
ATOM 2908 C C . PRO B 1 40 ? -21.375 6.98 19.906 1 30.47 40 PRO B C 1
ATOM 2910 O O . PRO B 1 40 ? -21.062 6.168 19.031 1 30.47 40 PRO B O 1
ATOM 2913 N N . ALA B 1 41 ? -22.641 7.125 20.266 1 29.44 41 ALA B N 1
ATOM 2914 C CA . ALA B 1 41 ? -23.797 6.281 19.953 1 29.44 41 ALA B CA 1
ATOM 2915 C C . ALA B 1 41 ? -24.016 6.203 18.438 1 29.44 41 ALA B C 1
ATOM 2917 O O . ALA B 1 41 ? -24.75 5.336 17.969 1 29.44 41 ALA B O 1
ATOM 2918 N N . GLY B 1 42 ? -23.984 7.355 17.859 1 32.38 42 GLY B N 1
ATOM 2919 C CA . GLY B 1 42 ? -24.625 7.16 16.562 1 32.38 42 GLY B CA 1
ATOM 2920 C C . GLY B 1 42 ? -23.875 6.191 15.664 1 32.38 42 GLY B C 1
ATOM 2921 O O . GLY B 1 42 ? -24.297 5.914 14.539 1 32.38 42 GLY B O 1
ATOM 2922 N N . ILE B 1 43 ? -22.469 6.434 15.578 1 35.28 43 ILE B N 1
ATOM 2923 C CA . ILE B 1 43 ? -21.938 5.23 14.953 1 35.28 43 ILE B CA 1
ATOM 2924 C C . ILE B 1 43 ? -22.297 4.004 15.781 1 35.28 43 ILE B C 1
ATOM 2926 O O . ILE B 1 43 ? -21.875 3.881 16.938 1 35.28 43 ILE B O 1
ATOM 2930 N N . ASP B 1 44 ? -23.5 3.771 16.031 1 35.38 44 ASP B N 1
ATOM 2931 C CA . ASP B 1 44 ? -23.672 2.408 16.516 1 35.38 44 ASP B CA 1
ATOM 2932 C C . ASP B 1 44 ? -22.391 1.59 16.344 1 35.38 44 ASP B C 1
ATOM 2934 O O . ASP B 1 44 ? -21.969 1.344 15.211 1 35.38 44 ASP B O 1
ATOM 2938 N N . MET B 1 45 ? -21.422 1.923 17.094 1 39.97 45 MET B N 1
ATOM 2939 C CA . MET B 1 45 ? -20.125 1.279 17.234 1 39.97 45 MET B CA 1
ATOM 2940 C C . MET B 1 45 ? -20.188 -0.193 16.859 1 39.97 45 MET B C 1
ATOM 2942 O O . MET B 1 45 ? -19.562 -1.041 17.5 1 39.97 45 MET B O 1
ATOM 2946 N N . ASP B 1 46 ? -21.266 -0.524 16.547 1 38.12 46 ASP B N 1
ATOM 2947 C CA . ASP B 1 46 ? -21.172 -1.937 16.188 1 38.12 46 ASP B CA 1
ATOM 2948 C C . ASP B 1 46 ? -19.938 -2.199 15.32 1 38.12 46 ASP B C 1
ATOM 2950 O O . ASP B 1 46 ? -19.578 -1.37 14.484 1 38.12 46 ASP B O 1
ATOM 2954 N N . GLN B 1 47 ? -18.875 -2.91 15.852 1 47.06 47 GLN B N 1
ATOM 2955 C CA . GLN B 1 47 ? -17.859 -3.705 15.164 1 47.06 47 GLN B CA 1
ATOM 2956 C C . GLN B 1 47 ? -18.172 -3.842 13.68 1 47.06 47 GLN B C 1
ATOM 2958 O O . GLN B 1 47 ? -17.531 -4.617 12.969 1 47.06 47 GLN B O 1
ATOM 2963 N N . CYS B 1 48 ? -19.172 -3.248 13.094 1 53.5 48 CYS B N 1
ATOM 2964 C CA . CYS B 1 48 ? -19.859 -3.863 11.961 1 53.5 48 CYS B CA 1
ATOM 2965 C C . CYS B 1 48 ? -19.156 -3.514 10.656 1 53.5 48 CYS B C 1
ATOM 2967 O O . CYS B 1 48 ? -19 -2.338 10.328 1 53.5 48 CYS B O 1
ATOM 2969 N N . GLY B 1 49 ? -18.203 -4.301 10.289 1 76.06 49 GLY B N 1
ATOM 2970 C CA . GLY B 1 49 ? -17.828 -4.516 8.898 1 76.06 49 GLY B CA 1
ATOM 2971 C C . GLY B 1 49 ? -16.344 -4.344 8.648 1 76.06 49 GLY B C 1
ATOM 2972 O O . GLY B 1 49 ? -15.883 -4.406 7.504 1 76.06 49 GLY B O 1
ATOM 2973 N N . LEU B 1 50 ? -15.656 -3.924 9.984 1 87.94 50 LEU B N 1
ATOM 2974 C CA . LEU B 1 50 ? -14.219 -3.803 9.758 1 87.94 50 LEU B CA 1
ATOM 2975 C C . LEU B 1 50 ? -13.555 -5.176 9.711 1 87.94 50 LEU B C 1
ATOM 2977 O O . LEU B 1 50 ? -13.992 -6.105 10.398 1 87.94 50 LEU B O 1
ATOM 2981 N N . PRO B 1 51 ? -12.547 -5.27 8.93 1 91.69 51 PRO B N 1
ATOM 2982 C CA . PRO B 1 51 ? -11.812 -6.535 8.938 1 91.69 51 PRO B CA 1
ATOM 2983 C C . PRO B 1 51 ? -11.18 -6.84 10.289 1 91.69 51 PRO B C 1
ATOM 2985 O O . PRO B 1 51 ? -10.617 -5.945 10.93 1 91.69 51 PRO B O 1
ATOM 2988 N N . ILE B 1 52 ? -11.289 -8.039 10.75 1 94.25 52 ILE B N 1
ATOM 2989 C CA . ILE B 1 52 ? -10.742 -8.461 12.039 1 94.25 52 ILE B CA 1
ATOM 2990 C C . ILE B 1 52 ? -9.5 -9.312 11.82 1 94.25 52 ILE B C 1
ATOM 2992 O O . ILE B 1 52 ? -9.516 -10.25 11.023 1 94.25 52 ILE B O 1
ATOM 2996 N N . ILE B 1 53 ? -8.477 -9 12.453 1 96.19 53 ILE B N 1
ATOM 2997 C CA . ILE B 1 53 ? -7.234 -9.758 12.438 1 96.19 53 ILE B CA 1
ATOM 2998 C C . ILE B 1 53 ? -7.043 -10.469 13.773 1 96.19 53 ILE B C 1
ATOM 3000 O O . ILE B 1 53 ? -6.938 -9.82 14.82 1 96.19 53 ILE B O 1
ATOM 3004 N N . PRO B 1 54 ? -7.023 -11.789 13.781 1 95.44 54 PRO B N 1
ATOM 3005 C CA . PRO B 1 54 ? -6.742 -12.492 15.031 1 95.44 54 PRO B CA 1
ATOM 3006 C C . PRO B 1 54 ? -5.359 -12.172 15.594 1 95.44 54 PRO B C 1
ATOM 3008 O O . PRO B 1 54 ? -4.379 -12.125 14.844 1 95.44 54 PRO B O 1
ATOM 3011 N N . TYR B 1 55 ? -5.312 -11.977 16.875 1 95.56 55 TYR B N 1
ATOM 3012 C CA . TYR B 1 55 ? -4.039 -11.672 17.516 1 95.56 55 TYR B CA 1
ATOM 3013 C C . TYR B 1 55 ? -3.027 -12.781 17.266 1 95.56 55 TYR B C 1
ATOM 3015 O O . TYR B 1 55 ? -1.831 -12.523 17.141 1 95.56 55 TYR B O 1
ATOM 3023 N N . ALA B 1 56 ? -3.471 -13.992 17.109 1 94.12 56 ALA B N 1
ATOM 3024 C CA . ALA B 1 56 ? -2.621 -15.172 16.938 1 94.12 56 ALA B CA 1
ATOM 3025 C C . ALA B 1 56 ? -1.844 -15.086 15.617 1 94.12 56 ALA B C 1
ATOM 3027 O O . ALA B 1 56 ? -0.815 -15.75 15.461 1 94.12 56 ALA B O 1
ATOM 3028 N N . ASP B 1 57 ? -2.342 -14.297 14.68 1 94.06 57 ASP B N 1
ATOM 3029 C CA . ASP B 1 57 ? -1.699 -14.172 13.367 1 94.06 57 ASP B CA 1
ATOM 3030 C C . ASP B 1 57 ? -0.601 -13.109 13.398 1 94.06 57 ASP B C 1
ATOM 3032 O O . ASP B 1 57 ? 0.1 -12.914 12.406 1 94.06 57 ASP B O 1
ATOM 3036 N N . LEU B 1 58 ? -0.425 -12.453 14.539 1 95.75 58 LEU B N 1
ATOM 3037 C CA . LEU B 1 58 ? 0.53 -11.352 14.648 1 95.75 58 LEU B CA 1
ATOM 3038 C C . LEU B 1 58 ? 1.745 -11.773 15.469 1 95.75 58 LEU B C 1
ATOM 3040 O O . LEU B 1 58 ? 1.637 -12.617 16.359 1 95.75 58 LEU B O 1
ATOM 3044 N N . VAL B 1 59 ? 2.828 -11.312 15.094 1 95.88 59 VAL B N 1
ATOM 3045 C CA . VAL B 1 59 ? 4.039 -11.344 15.906 1 95.88 59 VAL B CA 1
ATOM 3046 C C . VAL B 1 59 ? 4.488 -9.922 16.219 1 95.88 59 VAL B C 1
ATOM 3048 O O . VAL B 1 59 ? 4.777 -9.133 15.32 1 95.88 59 VAL B O 1
ATOM 3051 N N . VAL B 1 60 ? 4.512 -9.547 17.484 1 94.62 60 VAL B N 1
ATOM 3052 C CA . VAL B 1 60 ? 4.957 -8.219 17.906 1 94.62 60 VAL B CA 1
ATOM 3053 C C . VAL B 1 60 ? 6.473 -8.211 18.078 1 94.62 60 VAL B C 1
ATOM 3055 O O . VAL B 1 60 ? 7.016 -9.031 18.828 1 94.62 60 VAL B O 1
ATOM 3058 N N . LEU B 1 61 ? 7.141 -7.336 17.438 1 93.19 61 LEU B N 1
ATOM 3059 C CA . LEU B 1 61 ? 8.602 -7.402 17.422 1 93.19 61 LEU B CA 1
ATOM 3060 C C . LEU B 1 61 ? 9.211 -6.23 18.188 1 93.19 61 LEU B C 1
ATOM 3062 O O . LEU B 1 61 ? 9.734 -6.41 19.281 1 93.19 61 LEU B O 1
ATOM 3066 N N . LYS B 1 62 ? 9.109 -5.023 17.688 1 94.5 62 LYS B N 1
ATOM 3067 C CA . LYS B 1 62 ? 9.867 -3.896 18.219 1 94.5 62 LYS B CA 1
ATOM 3068 C C . LYS B 1 62 ? 8.953 -2.697 18.469 1 94.5 62 LYS B C 1
ATOM 3070 O O . LYS B 1 62 ? 8.062 -2.41 17.672 1 94.5 62 LYS B O 1
ATOM 3075 N N . LEU B 1 63 ? 9.273 -1.983 19.578 1 92.69 63 LEU B N 1
ATOM 3076 C CA . LEU B 1 63 ? 8.578 -0.735 19.875 1 92.69 63 LEU B CA 1
ATOM 3077 C C . LEU B 1 63 ? 9.016 0.368 18.906 1 92.69 63 LEU B C 1
ATOM 3079 O O . LEU B 1 63 ? 10.211 0.592 18.719 1 92.69 63 LEU B O 1
ATOM 3083 N N . LEU B 1 64 ? 8.039 0.963 18.234 1 90.62 64 LEU B N 1
ATOM 3084 C CA . LEU B 1 64 ? 8.336 2.057 17.312 1 90.62 64 LEU B CA 1
ATOM 3085 C C . LEU B 1 64 ? 8.133 3.408 17.984 1 90.62 64 LEU B C 1
ATOM 3087 O O . LEU B 1 64 ? 8.891 4.352 17.75 1 90.62 64 LEU B O 1
ATOM 3091 N N . GLY B 1 65 ? 7.109 3.52 18.688 1 85 65 GLY B N 1
ATOM 3092 C CA . GLY B 1 65 ? 6.816 4.773 19.375 1 85 65 GLY B CA 1
ATOM 3093 C C . GLY B 1 65 ? 5.559 4.715 20.219 1 85 65 GLY B C 1
ATOM 3094 O O . GLY B 1 65 ? 4.84 3.713 20.203 1 85 65 GLY B O 1
ATOM 3095 N N . SER B 1 66 ? 5.477 5.793 21.031 1 80.44 66 SER B N 1
ATOM 3096 C CA . SER B 1 66 ? 4.312 5.922 21.906 1 80.44 66 SER B CA 1
ATOM 3097 C C . SER B 1 66 ? 3.664 7.293 21.766 1 80.44 66 SER B C 1
ATOM 3099 O O . SER B 1 66 ? 4.355 8.297 21.562 1 80.44 66 SER B O 1
ATOM 3101 N N . GLY B 1 67 ? 2.338 7.168 21.578 1 69.44 67 GLY B N 1
ATOM 3102 C CA . GLY B 1 67 ? 1.619 8.43 21.562 1 69.44 67 GLY B CA 1
ATOM 3103 C C . GLY B 1 67 ? 0.552 8.531 22.625 1 69.44 67 GLY B C 1
ATOM 3104 O O . GLY B 1 67 ? 0.508 7.715 23.547 1 69.44 67 GLY B O 1
ATOM 3105 N N . ARG B 1 68 ? -0.228 9.602 22.516 1 62.88 68 ARG B N 1
ATOM 3106 C CA . ARG B 1 68 ? -1.256 9.938 23.5 1 62.88 68 ARG B CA 1
ATOM 3107 C C . ARG B 1 68 ? -2.238 8.789 23.672 1 62.88 68 ARG B C 1
ATOM 3109 O O . ARG B 1 68 ? -2.658 8.492 24.797 1 62.88 68 ARG B O 1
ATOM 3116 N N . TYR B 1 69 ? -2.477 8.102 22.656 1 68.56 69 TYR B N 1
ATOM 3117 C CA . TYR B 1 69 ? -3.594 7.172 22.766 1 68.56 69 TYR B CA 1
ATOM 3118 C C . TYR B 1 69 ? -3.135 5.738 22.547 1 68.56 69 TYR B C 1
ATOM 3120 O O . TYR B 1 69 ? -3.932 4.805 22.641 1 68.56 69 TYR B O 1
ATOM 3128 N N . GLY B 1 70 ? -1.864 5.578 22.281 1 80.19 70 GLY B N 1
ATOM 3129 C CA . GLY B 1 70 ? -1.465 4.195 22.078 1 80.19 70 GLY B CA 1
ATOM 3130 C C . GLY B 1 70 ? 0.022 4.035 21.812 1 80.19 70 GLY B C 1
ATOM 3131 O O . GLY B 1 70 ? 0.76 5.023 21.781 1 80.19 70 GLY B O 1
ATOM 3132 N N . ILE B 1 71 ? 0.356 2.762 21.844 1 89.19 71 ILE B N 1
ATOM 3133 C CA . ILE B 1 71 ? 1.732 2.355 21.578 1 89.19 71 ILE B CA 1
ATOM 3134 C C . ILE B 1 71 ? 1.813 1.648 20.234 1 89.19 71 ILE B C 1
ATOM 3136 O O . ILE B 1 71 ? 0.961 0.82 19.906 1 89.19 71 ILE B O 1
ATOM 3140 N N . VAL B 1 72 ? 2.816 2.053 19.453 1 93.94 72 VAL B N 1
ATOM 3141 C CA . VAL B 1 72 ? 2.953 1.472 18.125 1 93.94 72 VAL B CA 1
ATOM 3142 C C . VAL B 1 72 ? 4.152 0.53 18.094 1 93.94 72 VAL B C 1
ATOM 3144 O O . VAL B 1 72 ? 5.246 0.893 18.531 1 93.94 72 VAL B O 1
ATOM 3147 N N . TYR B 1 73 ? 3.906 -0.654 17.562 1 95.56 73 TYR B N 1
ATOM 3148 C CA . TYR B 1 73 ? 4.953 -1.661 17.422 1 95.56 73 TYR B CA 1
ATOM 3149 C C . TYR B 1 73 ? 5.164 -2.029 15.961 1 95.56 73 TYR B C 1
ATOM 3151 O O . TYR B 1 73 ? 4.219 -2.033 15.172 1 95.56 73 TYR B O 1
ATOM 3159 N N . HIS B 1 74 ? 6.426 -2.256 15.664 1 97.25 74 HIS B N 1
ATOM 3160 C CA . HIS B 1 74 ? 6.711 -3.049 14.469 1 97.25 74 HIS B CA 1
ATOM 3161 C C . HIS B 1 74 ? 6.434 -4.527 14.719 1 97.25 74 HIS B C 1
ATOM 3163 O O . HIS B 1 74 ? 6.836 -5.078 15.742 1 97.25 74 HIS B O 1
ATOM 3169 N N . GLY B 1 75 ? 5.707 -5.145 13.828 1 97.12 75 GLY B N 1
ATOM 3170 C CA . GLY B 1 75 ? 5.426 -6.57 13.914 1 97.12 75 GLY B CA 1
ATOM 3171 C C . GLY B 1 75 ? 5.262 -7.227 12.555 1 97.12 75 GLY B C 1
ATOM 3172 O O . GLY B 1 75 ? 5.641 -6.652 11.531 1 97.12 75 GLY B O 1
ATOM 3173 N N . LYS B 1 76 ? 4.871 -8.5 12.617 1 96.19 76 LYS B N 1
ATOM 3174 C CA . LYS B 1 76 ? 4.582 -9.258 11.398 1 96.19 76 LYS B CA 1
ATOM 3175 C C . LYS B 1 76 ? 3.146 -9.773 11.398 1 96.19 76 LYS B C 1
ATOM 3177 O O . LYS B 1 76 ? 2.625 -10.172 12.438 1 96.19 76 LYS B O 1
ATOM 3182 N N . TRP B 1 77 ? 2.488 -9.664 10.336 1 96.31 77 TRP B N 1
ATOM 3183 C CA . TRP B 1 77 ? 1.206 -10.297 10.047 1 96.31 77 TRP B CA 1
ATOM 3184 C C . TRP B 1 77 ? 1.35 -11.336 8.938 1 96.31 77 TRP B C 1
ATOM 3186 O O . TRP B 1 77 ? 1.572 -10.984 7.777 1 96.31 77 TRP B O 1
ATOM 3196 N N . MET B 1 78 ? 1.286 -12.617 9.328 1 90.06 78 MET B N 1
ATOM 3197 C CA . MET B 1 78 ? 1.519 -13.711 8.391 1 90.06 78 MET B CA 1
ATOM 3198 C C . MET B 1 78 ? 2.857 -13.539 7.68 1 90.06 78 MET B C 1
ATOM 3200 O O . MET B 1 78 ? 2.922 -13.594 6.449 1 90.06 78 MET B O 1
ATOM 3204 N N . GLY B 1 79 ? 3.822 -13.164 8.453 1 89.5 79 GLY B N 1
ATOM 3205 C CA . GLY B 1 79 ? 5.191 -13.086 7.961 1 89.5 79 GLY B CA 1
ATOM 3206 C C . GLY B 1 79 ? 5.52 -11.758 7.305 1 89.5 79 GLY B C 1
ATOM 3207 O O . GLY B 1 79 ? 6.664 -11.516 6.926 1 89.5 79 GLY B O 1
ATOM 3208 N N . THR B 1 80 ? 4.59 -10.914 7.137 1 94.19 80 THR B N 1
ATOM 3209 C CA . THR B 1 80 ? 4.785 -9.641 6.453 1 94.19 80 THR B CA 1
ATOM 3210 C C . THR B 1 80 ? 4.906 -8.5 7.461 1 94.19 80 THR B C 1
ATOM 3212 O O . THR B 1 80 ? 4.18 -8.461 8.453 1 94.19 80 THR B O 1
ATOM 3215 N N . ASP B 1 81 ? 5.789 -7.555 7.203 1 96.06 81 ASP B N 1
ATOM 3216 C CA . ASP B 1 81 ? 6.02 -6.43 8.109 1 96.06 81 ASP B CA 1
ATOM 3217 C C . ASP B 1 81 ? 4.789 -5.527 8.188 1 96.06 81 ASP B C 1
ATOM 3219 O O . ASP B 1 81 ? 4.234 -5.141 7.156 1 96.06 81 ASP B O 1
ATOM 3223 N N . VAL B 1 82 ? 4.375 -5.199 9.422 1 98.06 82 VAL B N 1
ATOM 3224 C CA . VAL B 1 82 ? 3.248 -4.305 9.664 1 98.06 82 VAL B CA 1
ATOM 3225 C C . VAL B 1 82 ? 3.525 -3.453 10.898 1 98.06 82 VAL B C 1
ATOM 3227 O O . VAL B 1 82 ? 4.465 -3.723 11.648 1 98.06 82 VAL B O 1
ATOM 3230 N N . ALA B 1 83 ? 2.791 -2.361 11.047 1 97.69 83 ALA B N 1
ATOM 3231 C CA . ALA B 1 83 ? 2.734 -1.591 12.281 1 97.69 83 ALA B CA 1
ATOM 3232 C C . ALA B 1 83 ? 1.47 -1.914 13.078 1 97.69 83 ALA B C 1
ATOM 3234 O O . ALA B 1 83 ? 0.382 -2.018 12.5 1 97.69 83 ALA B O 1
ATOM 3235 N N . ILE B 1 84 ? 1.645 -2.1 14.344 1 97.06 84 ILE B N 1
ATOM 3236 C CA . ILE B 1 84 ? 0.544 -2.447 15.234 1 97.06 84 ILE B CA 1
ATOM 3237 C C . ILE B 1 84 ? 0.388 -1.371 16.312 1 97.06 84 ILE B C 1
ATOM 3239 O O . ILE B 1 84 ? 1.263 -1.202 17.156 1 97.06 84 ILE B O 1
ATOM 3243 N N . LYS B 1 85 ? -0.672 -0.604 16.234 1 94.25 85 LYS B N 1
ATOM 3244 C CA . LYS B 1 85 ? -0.975 0.375 17.266 1 94.25 85 LYS B CA 1
ATOM 3245 C C . LYS B 1 85 ? -1.892 -0.22 18.344 1 94.25 85 LYS B C 1
ATOM 3247 O O . LYS B 1 85 ? -3.049 -0.542 18.062 1 94.25 85 LYS B O 1
ATOM 3252 N N . ILE B 1 86 ? -1.404 -0.329 19.516 1 92.81 86 ILE B N 1
ATOM 3253 C CA . ILE B 1 86 ? -2.107 -0.999 20.609 1 92.81 86 ILE B CA 1
ATOM 3254 C C . ILE B 1 86 ? -2.662 0.04 21.578 1 92.81 86 ILE B C 1
ATOM 3256 O O . ILE B 1 86 ? -1.947 0.954 21.984 1 92.81 86 ILE B O 1
ATOM 3260 N N . PHE B 1 87 ? -3.949 -0.073 21.781 1 86.56 87 PHE B N 1
ATOM 3261 C CA . PHE B 1 87 ? -4.637 0.732 22.781 1 86.56 87 PHE B CA 1
ATOM 3262 C C . PHE B 1 87 ? -4.824 -0.055 24.078 1 86.56 87 PHE B C 1
ATOM 3264 O O . PHE B 1 87 ? -5.695 -0.922 24.156 1 86.56 87 PHE B O 1
ATOM 3271 N N . ASP B 1 88 ? -3.951 0.175 24.953 1 77.31 88 ASP B N 1
ATOM 3272 C CA . ASP B 1 88 ? -3.939 -0.589 26.203 1 77.31 88 ASP B CA 1
ATOM 3273 C C . ASP B 1 88 ? -4.949 -0.026 27.203 1 77.31 88 ASP B C 1
ATOM 3275 O O . ASP B 1 88 ? -4.715 1.025 27.797 1 77.31 88 ASP B O 1
ATOM 3279 N N . LYS B 1 89 ? -6.031 -0.754 27.422 1 73.12 89 LYS B N 1
ATOM 3280 C CA . LYS B 1 89 ? -7.113 -0.365 28.312 1 73.12 89 LYS B CA 1
ATOM 3281 C C . LYS B 1 89 ? -6.66 -0.415 29.781 1 73.12 89 LYS B C 1
ATOM 3283 O O . LYS B 1 89 ? -7.18 0.319 30.625 1 73.12 89 LYS B O 1
ATOM 3288 N N . SER B 1 90 ? -5.762 -1.255 29.969 1 68.62 90 SER B N 1
ATOM 3289 C CA . SER B 1 90 ? -5.371 -1.481 31.344 1 68.62 90 SER B CA 1
ATOM 3290 C C . SER B 1 90 ? -4.551 -0.314 31.891 1 68.62 90 SER B C 1
ATOM 3292 O O . SER B 1 90 ? -4.438 -0.139 33.094 1 68.62 90 SER B O 1
ATOM 3294 N N . ARG B 1 91 ? -4.148 0.511 31.031 1 65.12 91 ARG B N 1
ATOM 3295 C CA . ARG B 1 91 ? -3.252 1.58 31.453 1 65.12 91 ARG B CA 1
ATOM 3296 C C . ARG B 1 91 ? -4.023 2.873 31.719 1 65.12 91 ARG B C 1
ATOM 3298 O O . ARG B 1 91 ? -3.428 3.904 32.031 1 65.12 91 ARG B O 1
ATOM 3305 N N . VAL B 1 92 ? -5.262 2.748 31.5 1 67.88 92 VAL B N 1
ATOM 3306 C CA . VAL B 1 92 ? -6.004 3.994 31.625 1 67.88 92 VAL B CA 1
ATOM 3307 C C . VAL B 1 92 ? -7.086 3.84 32.688 1 67.88 92 VAL B C 1
ATOM 3309 O O . VAL B 1 92 ? -7.562 2.732 32.938 1 67.88 92 VAL B O 1
ATOM 3312 N N . THR B 1 93 ? -7.293 4.957 33.375 1 68.75 93 THR B N 1
ATOM 3313 C CA . THR B 1 93 ? -8.383 4.988 34.344 1 68.75 93 THR B CA 1
ATOM 3314 C C . THR B 1 93 ? -9.727 4.809 33.656 1 68.75 93 THR B C 1
ATOM 3316 O O . THR B 1 93 ? -9.828 4.973 32.438 1 68.75 93 THR B O 1
ATOM 3319 N N . LYS B 1 94 ? -10.688 4.34 34.438 1 67.44 94 LYS B N 1
ATOM 3320 C CA . LYS B 1 94 ? -12.016 4.051 33.906 1 67.44 94 LYS B CA 1
ATOM 3321 C C . LYS B 1 94 ? -12.57 5.246 33.125 1 67.44 94 LYS B C 1
ATOM 3323 O O . LYS B 1 94 ? -13.203 5.074 32.062 1 67.44 94 LYS B O 1
ATOM 3328 N N . ASP B 1 95 ? -12.32 6.445 33.688 1 64.56 95 ASP B N 1
ATOM 3329 C CA . ASP B 1 95 ? -12.844 7.652 33.062 1 64.56 95 ASP B CA 1
ATOM 3330 C C . ASP B 1 95 ? -12.242 7.852 31.672 1 64.56 95 ASP B C 1
ATOM 3332 O O . ASP B 1 95 ? -12.914 8.328 30.75 1 64.56 95 ASP B O 1
ATOM 3336 N N . TYR B 1 96 ? -11.047 7.324 31.578 1 74.69 96 TYR B N 1
ATOM 3337 C CA . TYR B 1 96 ? -10.328 7.551 30.328 1 74.69 96 TYR B CA 1
ATOM 3338 C C . TYR B 1 96 ? -10.547 6.402 29.359 1 74.69 96 TYR B C 1
ATOM 3340 O O . TYR B 1 96 ? -10.32 6.547 28.156 1 74.69 96 TYR B O 1
ATOM 3348 N N . LEU B 1 97 ? -11.102 5.355 29.922 1 76.44 97 LEU B N 1
ATOM 3349 C CA . LEU B 1 97 ? -11.297 4.16 29.109 1 76.44 97 LEU B CA 1
ATOM 3350 C C . LEU B 1 97 ? -12.305 4.418 28 1 76.44 97 LEU B C 1
ATOM 3352 O O . LEU B 1 97 ? -12.102 3.998 26.859 1 76.44 97 LEU B O 1
ATOM 3356 N N . ASP B 1 98 ? -13.344 5.102 28.312 1 78.81 98 ASP B N 1
ATOM 3357 C CA . ASP B 1 98 ? -14.375 5.414 27.312 1 78.81 98 ASP B CA 1
ATOM 3358 C C . ASP B 1 98 ? -13.805 6.281 26.203 1 78.81 98 ASP B C 1
ATOM 3360 O O . ASP B 1 98 ? -14.07 6.035 25.016 1 78.81 98 ASP B O 1
ATOM 3364 N N . ARG B 1 99 ? -13.039 7.25 26.641 1 77.06 99 ARG B N 1
ATOM 3365 C CA . ARG B 1 99 ? -12.445 8.156 25.656 1 77.06 99 ARG B CA 1
ATOM 3366 C C . ARG B 1 99 ? -11.461 7.414 24.75 1 77.06 99 ARG B C 1
ATOM 3368 O O . ARG B 1 99 ? -11.438 7.633 23.547 1 77.06 99 ARG B O 1
ATOM 3375 N N . LEU B 1 100 ? -10.727 6.582 25.375 1 81.12 100 LEU B N 1
ATOM 3376 C CA . LEU B 1 100 ? -9.75 5.797 24.625 1 81.12 100 LEU B CA 1
ATOM 3377 C C . LEU B 1 100 ? -10.445 4.895 23.609 1 81.12 100 LEU B C 1
ATOM 3379 O O . LEU B 1 100 ? -10.023 4.816 22.453 1 81.12 100 LEU B O 1
ATOM 3383 N N . THR B 1 101 ? -11.461 4.266 23.984 1 83.81 101 THR B N 1
ATOM 3384 C CA . THR B 1 101 ? -12.195 3.344 23.125 1 83.81 101 THR B CA 1
ATOM 3385 C C . THR B 1 101 ? -12.852 4.094 21.969 1 83.81 101 THR B C 1
ATOM 3387 O O . THR B 1 101 ? -12.82 3.633 20.812 1 83.81 101 THR B O 1
ATOM 3390 N N . LYS B 1 102 ? -13.375 5.199 22.312 1 82.06 102 LYS B N 1
ATOM 3391 C CA . LYS B 1 102 ? -14.008 6.016 21.281 1 82.06 102 LYS B CA 1
ATOM 3392 C C . LYS B 1 102 ? -12.984 6.492 20.25 1 82.06 102 LYS B C 1
ATOM 3394 O O . LYS B 1 102 ? -13.25 6.473 19.047 1 82.06 102 LYS B O 1
ATOM 3399 N N . THR B 1 103 ? -11.891 6.906 20.75 1 82.56 103 THR B N 1
ATOM 3400 C CA . THR B 1 103 ? -10.82 7.363 19.875 1 82.56 103 THR B CA 1
ATOM 3401 C C . THR B 1 103 ? -10.344 6.234 18.969 1 82.56 103 THR B C 1
ATOM 3403 O O . THR B 1 103 ? -10.125 6.441 17.766 1 82.56 103 THR B O 1
ATOM 3406 N N . PHE B 1 104 ? -10.234 5.102 19.562 1 87.31 104 PHE B N 1
ATOM 3407 C CA . PHE B 1 104 ? -9.828 3.924 18.812 1 87.31 104 PHE B CA 1
ATOM 3408 C C . PHE B 1 104 ? -10.781 3.664 17.641 1 87.31 104 PHE B C 1
ATOM 3410 O O . PHE B 1 104 ? -10.344 3.541 16.5 1 87.31 104 PHE B O 1
ATOM 3417 N N . TRP B 1 105 ? -11.969 3.621 17.922 1 88 105 TRP B N 1
ATOM 3418 C CA . TRP B 1 105 ? -12.953 3.25 16.922 1 88 105 TRP B CA 1
ATOM 3419 C C . TRP B 1 105 ? -13.094 4.348 15.867 1 88 105 TRP B C 1
ATOM 3421 O O . TRP B 1 105 ? -13.242 4.059 14.672 1 88 105 TRP B O 1
ATOM 3431 N N . ARG B 1 106 ? -13.047 5.562 16.281 1 85.81 106 ARG B N 1
ATOM 3432 C CA . ARG B 1 106 ? -13.133 6.668 15.328 1 85.81 106 ARG B CA 1
ATOM 3433 C C . ARG B 1 106 ? -11.969 6.637 14.344 1 85.81 106 ARG B C 1
ATOM 3435 O O . ARG B 1 106 ? -12.164 6.766 13.133 1 85.81 106 ARG B O 1
ATOM 3442 N N . GLU B 1 107 ? -10.82 6.449 14.859 1 89.88 107 GLU B N 1
ATOM 3443 C CA . GLU B 1 107 ? -9.633 6.395 14.008 1 89.88 107 GLU B CA 1
ATOM 3444 C C . GLU B 1 107 ? -9.688 5.211 13.047 1 89.88 107 GLU B C 1
ATOM 3446 O O . GLU B 1 107 ? -9.43 5.363 11.852 1 89.88 107 GLU B O 1
ATOM 3451 N N . ALA B 1 108 ? -10.055 4.09 13.602 1 91.31 108 ALA B N 1
ATOM 3452 C CA . ALA B 1 108 ? -10.148 2.889 12.773 1 91.31 108 ALA B CA 1
ATOM 3453 C C . ALA B 1 108 ? -11.188 3.07 11.664 1 91.31 108 ALA B C 1
ATOM 3455 O O . ALA B 1 108 ? -10.961 2.658 10.523 1 91.31 108 ALA B O 1
ATOM 3456 N N . GLN B 1 109 ? -12.25 3.711 11.984 1 89.5 109 GLN B N 1
ATOM 3457 C CA . GLN B 1 109 ? -13.312 3.926 11.008 1 89.5 109 GLN B CA 1
ATOM 3458 C C . GLN B 1 109 ? -12.867 4.871 9.898 1 89.5 109 GLN B C 1
ATOM 3460 O O . GLN B 1 109 ? -13.125 4.617 8.719 1 89.5 109 GLN B O 1
ATOM 3465 N N . ILE B 1 110 ? -12.203 5.906 10.281 1 90.5 110 ILE B N 1
ATOM 3466 C CA . ILE B 1 110 ? -11.711 6.852 9.289 1 90.5 110 ILE B CA 1
ATOM 3467 C C . ILE B 1 110 ? -10.688 6.164 8.391 1 90.5 110 ILE B C 1
ATOM 3469 O O . ILE B 1 110 ? -10.781 6.238 7.16 1 90.5 110 ILE B O 1
ATOM 3473 N N . LEU B 1 111 ? -9.812 5.469 8.977 1 92.56 111 LEU B N 1
ATOM 3474 C CA . LEU B 1 111 ? -8.766 4.773 8.234 1 92.56 111 LEU B CA 1
ATOM 3475 C C . LEU B 1 111 ? -9.367 3.754 7.273 1 92.56 111 LEU B C 1
ATOM 3477 O O . LEU B 1 111 ? -8.883 3.588 6.148 1 92.56 111 LEU B O 1
ATOM 3481 N N . SER B 1 112 ? -10.398 3.094 7.719 1 91.38 112 SER B N 1
ATOM 3482 C CA . SER B 1 112 ? -11 2.02 6.934 1 91.38 112 SER B CA 1
ATOM 3483 C C . SER B 1 112 ? -11.648 2.561 5.668 1 91.38 112 SER B C 1
ATOM 3485 O O . SER B 1 112 ? -11.883 1.814 4.715 1 91.38 112 SER B O 1
ATOM 3487 N N . LYS B 1 113 ? -11.859 3.822 5.621 1 88.44 113 LYS B N 1
ATOM 3488 C CA . LYS B 1 113 ? -12.547 4.418 4.477 1 88.44 113 LYS B CA 1
ATOM 3489 C C . LYS B 1 113 ? -11.547 5.039 3.504 1 88.44 113 LYS B C 1
ATOM 3491 O O . LYS B 1 113 ? -11.93 5.488 2.418 1 88.44 113 LYS B O 1
ATOM 3496 N N . LEU B 1 114 ? -10.367 5.102 3.91 1 92.5 114 LEU B N 1
ATOM 3497 C CA . LEU B 1 114 ? -9.344 5.77 3.111 1 92.5 114 LEU B CA 1
ATOM 3498 C C . LEU B 1 114 ? -8.461 4.746 2.404 1 92.5 114 LEU B C 1
ATOM 3500 O O . LEU B 1 114 ? -7.992 3.789 3.023 1 92.5 114 LEU B O 1
ATOM 3504 N N . CYS B 1 115 ? -8.305 4.848 1.125 1 93.5 115 CYS B N 1
ATOM 3505 C CA . CYS B 1 115 ? -7.438 3.99 0.328 1 93.5 115 CYS B CA 1
ATOM 3506 C C . CYS B 1 115 ? -6.719 4.793 -0.751 1 93.5 115 CYS B C 1
ATOM 3508 O O . CYS B 1 115 ? -7.277 5.035 -1.823 1 93.5 115 CYS B O 1
ATOM 3510 N N . HIS B 1 116 ? -5.531 5.148 -0.492 1 95.94 116 HIS B N 1
ATOM 3511 C CA . HIS B 1 116 ? -4.691 5.941 -1.385 1 95.94 116 HIS B CA 1
ATOM 3512 C C . HIS B 1 116 ? -3.217 5.602 -1.198 1 95.94 116 HIS B C 1
ATOM 3514 O O . HIS B 1 116 ? -2.777 5.309 -0.083 1 95.94 116 HIS B O 1
ATOM 3520 N N . PRO B 1 117 ? -2.443 5.746 -2.312 1 96.25 117 PRO B N 1
ATOM 3521 C CA . PRO B 1 117 ? -1.025 5.387 -2.225 1 96.25 117 PRO B CA 1
ATOM 3522 C C . PRO B 1 117 ? -0.275 6.203 -1.172 1 96.25 117 PRO B C 1
ATOM 3524 O O . PRO B 1 117 ? 0.749 5.75 -0.652 1 96.25 117 PRO B O 1
ATOM 3527 N N . LEU B 1 118 ? -0.764 7.363 -0.893 1 98.19 118 LEU B N 1
ATOM 3528 C CA . LEU B 1 118 ? 0.012 8.266 -0.048 1 98.19 118 LEU B CA 1
ATOM 3529 C C . LEU B 1 118 ? -0.684 8.492 1.291 1 98.19 118 LEU B C 1
ATOM 3531 O O . LEU B 1 118 ? -0.423 9.484 1.974 1 98.19 118 LEU B O 1
ATOM 3535 N N . VAL B 1 119 ? -1.588 7.629 1.646 1 97.75 119 VAL B N 1
ATOM 3536 C CA . VAL B 1 119 ? -2.166 7.461 2.975 1 97.75 119 VAL B CA 1
ATOM 3537 C C . VAL B 1 119 ? -1.815 6.078 3.52 1 97.75 119 VAL B C 1
ATOM 3539 O O . VAL B 1 119 ? -1.867 5.086 2.789 1 97.75 119 VAL B O 1
ATOM 3542 N N . VAL B 1 120 ? -1.399 6.066 4.734 1 97.75 120 VAL B N 1
ATOM 3543 C CA . VAL B 1 120 ? -1.004 4.797 5.332 1 97.75 120 VAL B CA 1
ATOM 3544 C C . VAL B 1 120 ? -2.143 3.787 5.203 1 97.75 120 VAL B C 1
ATOM 3546 O O . VAL B 1 120 ? -3.301 4.109 5.469 1 97.75 120 VAL B O 1
ATOM 3549 N N . ALA B 1 121 ? -1.805 2.586 4.789 1 97.31 121 ALA B N 1
ATOM 3550 C CA . ALA B 1 121 ? -2.818 1.559 4.57 1 97.31 121 ALA B CA 1
ATOM 3551 C C . ALA B 1 121 ? -3.307 0.979 5.895 1 97.31 121 ALA B C 1
ATOM 3553 O O . ALA B 1 121 ? -2.51 0.734 6.805 1 97.31 121 ALA B O 1
ATOM 3554 N N . PHE B 1 122 ? -4.637 0.788 5.965 1 96.56 122 PHE B N 1
ATOM 3555 C CA . PHE B 1 122 ? -5.301 0.138 7.09 1 96.56 122 PHE B CA 1
ATOM 3556 C C . PHE B 1 122 ? -5.621 -1.314 6.762 1 96.56 122 PHE B C 1
ATOM 3558 O O . PHE B 1 122 ? -6.266 -1.6 5.746 1 96.56 122 PHE B O 1
ATOM 3565 N N . TYR B 1 123 ? -5.23 -2.256 7.684 1 97.25 123 TYR B N 1
ATOM 3566 C CA . TYR B 1 123 ? -5.43 -3.658 7.336 1 97.25 123 TYR B CA 1
ATOM 3567 C C . TYR B 1 123 ? -6.547 -4.273 8.172 1 97.25 123 TYR B C 1
ATOM 3569 O O . TYR B 1 123 ? -7.23 -5.195 7.723 1 97.25 123 TYR B O 1
ATOM 3577 N N . GLY B 1 124 ? -6.691 -3.844 9.422 1 96.25 124 GLY B N 1
ATOM 3578 C CA . GLY B 1 124 ? -7.762 -4.391 10.242 1 96.25 124 GLY B CA 1
ATOM 3579 C C . GLY B 1 124 ? -7.59 -4.098 11.719 1 96.25 124 GLY B C 1
ATOM 3580 O O . GLY B 1 124 ? -6.613 -3.457 12.125 1 96.25 124 GLY B O 1
ATOM 3581 N N . VAL B 1 125 ? -8.586 -4.543 12.523 1 96.25 125 VAL B N 1
ATOM 3582 C CA . VAL B 1 125 ? -8.562 -4.348 13.969 1 96.25 125 VAL B CA 1
ATOM 3583 C C . VAL B 1 125 ? -8.312 -5.684 14.672 1 96.25 125 VAL B C 1
ATOM 3585 O O . VAL B 1 125 ? -8.594 -6.746 14.117 1 96.25 125 VAL B O 1
ATOM 3588 N N . VAL B 1 126 ? -7.684 -5.613 15.773 1 95.75 126 VAL B N 1
ATOM 3589 C CA . VAL B 1 126 ? -7.461 -6.746 16.672 1 95.75 126 VAL B CA 1
ATOM 3590 C C . VAL B 1 126 ? -8.32 -6.598 17.922 1 95.75 126 VAL B C 1
ATOM 3592 O O . VAL B 1 126 ? -8.203 -5.609 18.656 1 95.75 126 VAL B O 1
ATOM 3595 N N . LEU B 1 127 ? -9.156 -7.527 18.219 1 93 127 LEU B N 1
ATOM 3596 C CA . LEU B 1 127 ? -10.125 -7.406 19.297 1 93 127 LEU B CA 1
ATOM 3597 C C . LEU B 1 127 ? -9.766 -8.344 20.453 1 93 127 LEU B C 1
ATOM 3599 O O . LEU B 1 127 ? -10.312 -8.211 21.547 1 93 127 LEU B O 1
ATOM 3603 N N . ASP B 1 128 ? -8.883 -9.219 20.141 1 93.56 128 ASP B N 1
ATOM 3604 C CA . ASP B 1 128 ? -8.57 -10.25 21.125 1 93.56 128 ASP B CA 1
ATOM 3605 C C . ASP B 1 128 ? -7.117 -10.148 21.594 1 93.56 128 ASP B C 1
ATOM 3607 O O . ASP B 1 128 ? -6.441 -11.164 21.766 1 93.56 128 ASP B O 1
ATOM 3611 N N . GLY B 1 129 ? -6.629 -8.945 21.766 1 90.75 129 GLY B N 1
ATOM 3612 C CA . GLY B 1 129 ? -5.277 -8.75 22.281 1 90.75 129 GLY B CA 1
ATOM 3613 C C . GLY B 1 129 ? -5.121 -9.156 23.734 1 90.75 129 GLY B C 1
ATOM 3614 O O . GLY B 1 129 ? -6.109 -9.414 24.422 1 90.75 129 GLY B O 1
ATOM 3615 N N . PRO B 1 130 ? -3.891 -9.273 24.125 1 88.38 130 PRO B N 1
ATOM 3616 C CA . PRO B 1 130 ? -3.67 -9.602 25.531 1 88.38 130 PRO B CA 1
ATOM 3617 C C . PRO B 1 130 ? -4.398 -8.648 26.484 1 88.38 130 PRO B C 1
ATOM 3619 O O . PRO B 1 130 ? -4.43 -7.441 26.234 1 88.38 130 PRO B O 1
ATOM 3622 N N . GLU B 1 131 ? -5.031 -9.203 27.562 1 84.75 131 GLU B N 1
ATOM 3623 C CA . GLU B 1 131 ? -5.727 -8.461 28.609 1 84.75 131 GLU B CA 1
ATOM 3624 C C . GLU B 1 131 ? -6.832 -7.586 28.016 1 84.75 131 GLU B C 1
ATOM 3626 O O . GLU B 1 131 ? -7.109 -6.504 28.531 1 84.75 131 GLU B O 1
ATOM 3631 N N . GLY B 1 132 ? -7.293 -7.918 26.812 1 84.69 132 GLY B N 1
ATOM 3632 C CA . GLY B 1 132 ? -8.414 -7.227 26.188 1 84.69 132 GLY B CA 1
ATOM 3633 C C . GLY B 1 132 ? -7.996 -5.984 25.422 1 84.69 132 GLY B C 1
ATOM 3634 O O . GLY B 1 132 ? -8.836 -5.156 25.062 1 84.69 132 GLY B O 1
ATOM 3635 N N . ALA B 1 133 ? -6.75 -5.871 25.188 1 88.31 133 ALA B N 1
ATOM 3636 C CA . ALA B 1 133 ? -6.246 -4.707 24.469 1 88.31 133 ALA B CA 1
ATOM 3637 C C . ALA B 1 133 ? -6.809 -4.664 23.047 1 88.31 133 ALA B C 1
ATOM 3639 O O . ALA B 1 133 ? -6.938 -5.699 22.391 1 88.31 133 ALA B O 1
ATOM 3640 N N . LEU B 1 134 ? -7.164 -3.467 22.625 1 91.56 134 LEU B N 1
ATOM 3641 C CA . LEU B 1 134 ? -7.547 -3.227 21.234 1 91.56 134 LEU B CA 1
ATOM 3642 C C . LEU B 1 134 ? -6.359 -2.736 20.422 1 91.56 134 LEU B C 1
ATOM 3644 O O . LEU B 1 134 ? -5.48 -2.049 20.938 1 91.56 134 LEU B O 1
ATOM 3648 N N . ALA B 1 135 ? -6.336 -3.178 19.172 1 95.12 135 ALA B N 1
ATOM 3649 C CA . ALA B 1 135 ? -5.285 -2.693 18.281 1 95.12 135 ALA B CA 1
ATOM 3650 C C . ALA B 1 135 ? -5.793 -2.576 16.844 1 95.12 135 ALA B C 1
ATOM 3652 O O . ALA B 1 135 ? -6.848 -3.119 16.516 1 95.12 135 ALA B O 1
ATOM 3653 N N . TYR B 1 136 ? -5.156 -1.789 16.078 1 94.94 136 TYR B N 1
ATOM 3654 C CA . TYR B 1 136 ? -5.336 -1.897 14.641 1 94.94 136 TYR B CA 1
ATOM 3655 C C . TYR B 1 136 ? -3.99 -2.004 13.93 1 94.94 136 TYR B C 1
ATOM 3657 O O . TYR B 1 136 ? -2.959 -1.607 14.477 1 94.94 136 TYR B O 1
ATOM 3665 N N . VAL B 1 137 ? -4.031 -2.662 12.789 1 97.5 137 VAL B N 1
ATOM 3666 C CA . VAL B 1 137 ? -2.846 -3.004 12.016 1 97.5 137 VAL B CA 1
ATOM 3667 C C . VAL B 1 137 ? -2.779 -2.133 10.758 1 97.5 137 VAL B C 1
ATOM 3669 O O . VAL B 1 137 ? -3.766 -2.004 10.031 1 97.5 137 VAL B O 1
ATOM 3672 N N . THR B 1 138 ? -1.582 -1.466 10.57 1 97.75 138 THR B N 1
ATOM 3673 C CA . THR B 1 138 ? -1.389 -0.601 9.414 1 97.75 138 THR B CA 1
ATOM 3674 C C . THR B 1 138 ? -0.062 -0.907 8.727 1 97.75 138 THR B C 1
ATOM 3676 O O . THR B 1 138 ? 0.684 -1.784 9.164 1 97.75 138 THR B O 1
ATOM 3679 N N . GLU B 1 139 ? 0.103 -0.277 7.656 1 97.88 139 GLU B N 1
ATOM 3680 C CA . GLU B 1 139 ? 1.329 -0.356 6.871 1 97.88 139 GLU B CA 1
ATOM 3681 C C . GLU B 1 139 ? 2.545 0.046 7.699 1 97.88 139 GLU B C 1
ATOM 3683 O O . GLU B 1 139 ? 2.492 1.017 8.461 1 97.88 139 GLU B O 1
ATOM 3688 N N . TYR B 1 140 ? 3.611 -0.743 7.547 1 97.06 140 TYR B N 1
ATOM 3689 C CA . TYR B 1 140 ? 4.879 -0.409 8.188 1 97.06 140 TYR B CA 1
ATOM 3690 C C . TYR B 1 140 ? 5.75 0.434 7.258 1 97.06 140 TYR B C 1
ATOM 3692 O O . TYR B 1 140 ? 6.039 0.029 6.129 1 97.06 140 TYR B O 1
ATOM 3700 N N . MET B 1 141 ? 6.113 1.602 7.703 1 96.44 141 MET B N 1
ATOM 3701 C CA . MET B 1 141 ? 6.988 2.5 6.953 1 96.44 141 MET B CA 1
ATOM 3702 C C . MET B 1 141 ? 8.406 2.469 7.516 1 96.44 141 MET B C 1
ATOM 3704 O O . MET B 1 141 ? 8.641 2.885 8.656 1 96.44 141 MET B O 1
ATOM 3708 N N . LEU B 1 142 ? 9.336 2.164 6.707 1 93.25 142 LEU B N 1
ATOM 3709 C CA . LEU B 1 142 ? 10.664 1.672 7.078 1 93.25 142 LEU B CA 1
ATOM 3710 C C . LEU B 1 142 ? 11.445 2.74 7.828 1 93.25 142 LEU B C 1
ATOM 3712 O O . LEU B 1 142 ? 12.148 2.436 8.797 1 93.25 142 LEU B O 1
ATOM 3716 N N . ASP B 1 143 ? 11.344 4.027 7.453 1 94.38 143 ASP B N 1
ATOM 3717 C CA . ASP B 1 143 ? 12.25 5.047 7.973 1 94.38 143 ASP B CA 1
ATOM 3718 C C . ASP B 1 143 ? 11.578 5.879 9.062 1 94.38 143 ASP B C 1
ATOM 3720 O O . ASP B 1 143 ? 12.148 6.859 9.547 1 94.38 143 ASP B O 1
ATOM 3724 N N . GLY B 1 144 ? 10.375 5.484 9.383 1 93.5 144 GLY B N 1
ATOM 3725 C CA . GLY B 1 144 ? 9.703 6.141 10.492 1 93.5 144 GLY B CA 1
ATOM 3726 C C . GLY B 1 144 ? 9.109 7.488 10.117 1 93.5 144 GLY B C 1
ATOM 3727 O O . GLY B 1 144 ? 8.664 7.68 8.984 1 93.5 144 GLY B O 1
ATOM 3728 N N . SER B 1 145 ? 9.062 8.406 11.109 1 94.44 145 SER B N 1
ATOM 3729 C CA . SER B 1 145 ? 8.375 9.672 10.906 1 94.44 145 SER B CA 1
ATOM 3730 C C . SER B 1 145 ? 9.281 10.695 10.227 1 94.44 145 SER B C 1
ATOM 3732 O O . SER B 1 145 ? 10.508 10.609 10.328 1 94.44 145 SER B O 1
ATOM 3734 N N . LEU B 1 146 ? 8.656 11.625 9.555 1 96.5 146 LEU B N 1
ATOM 3735 C CA . LEU B 1 146 ? 9.398 12.719 8.953 1 96.5 146 LEU B CA 1
ATOM 3736 C C . LEU B 1 146 ? 10.188 13.492 10 1 96.5 146 LEU B C 1
ATOM 3738 O O . LEU B 1 146 ? 11.344 13.859 9.773 1 96.5 146 LEU B O 1
ATOM 3742 N N . SER B 1 147 ? 9.617 13.719 11.18 1 93.44 147 SER B N 1
ATOM 3743 C CA . SER B 1 147 ? 10.289 14.43 12.258 1 93.44 147 SER B CA 1
ATOM 3744 C C . SER B 1 147 ? 11.586 13.742 12.664 1 93.44 147 SER B C 1
ATOM 3746 O O . SER B 1 147 ? 12.617 14.391 12.828 1 93.44 147 SER B O 1
ATOM 3748 N N . ALA B 1 148 ? 11.492 12.461 12.797 1 91.88 148 ALA B N 1
ATOM 3749 C CA . ALA B 1 148 ? 12.672 11.695 13.188 1 91.88 148 ALA B CA 1
ATOM 3750 C C . ALA B 1 148 ? 13.766 11.797 12.133 1 91.88 148 ALA B C 1
ATOM 3752 O O . ALA B 1 148 ? 14.953 11.891 12.461 1 91.88 148 ALA B O 1
ATOM 3753 N N . LEU B 1 149 ? 13.414 11.789 10.906 1 94.56 149 LEU B N 1
ATOM 3754 C CA . LEU B 1 149 ? 14.375 11.867 9.812 1 94.56 149 LEU B CA 1
ATOM 3755 C C . LEU B 1 149 ? 15.016 13.25 9.75 1 94.56 149 LEU B C 1
ATOM 3757 O O . LEU B 1 149 ? 16.219 13.375 9.484 1 94.56 149 LEU B O 1
ATOM 3761 N N . LEU B 1 150 ? 14.219 14.234 9.977 1 94.88 150 LEU B N 1
ATOM 3762 C CA . LEU B 1 150 ? 14.727 15.602 9.922 1 94.88 150 LEU B CA 1
ATOM 3763 C C . LEU B 1 150 ? 15.75 15.844 11.023 1 94.88 150 LEU B C 1
ATOM 3765 O O . LEU B 1 150 ? 16.703 16.609 10.844 1 94.88 150 LEU B O 1
ATOM 3769 N N . GLU B 1 151 ? 15.555 15.227 12.102 1 92.5 151 GLU B N 1
ATOM 3770 C CA . GLU B 1 151 ? 16.5 15.344 13.203 1 92.5 151 GLU B CA 1
ATOM 3771 C C . GLU B 1 151 ? 17.875 14.789 12.828 1 92.5 151 GLU B C 1
ATOM 3773 O O . GLU B 1 151 ? 18.891 15.258 13.32 1 92.5 151 GLU B O 1
ATOM 3778 N N . LYS B 1 152 ? 17.859 13.852 11.961 1 91.19 152 LYS B N 1
ATOM 3779 C CA . LYS B 1 152 ? 19.109 13.25 11.523 1 91.19 152 LYS B CA 1
ATOM 3780 C C . LYS B 1 152 ? 19.844 14.156 10.531 1 91.19 152 LYS B C 1
ATOM 3782 O O . LYS B 1 152 ? 21.062 14.055 10.375 1 91.19 152 LYS B O 1
ATOM 3787 N N . GLY B 1 153 ? 19.25 15.055 9.852 1 85.62 153 GLY B N 1
ATOM 3788 C CA . GLY B 1 153 ? 19.844 16.031 8.961 1 85.62 153 GLY B CA 1
ATOM 3789 C C . GLY B 1 153 ? 20.438 15.422 7.703 1 85.62 153 GLY B C 1
ATOM 3790 O O . GLY B 1 153 ? 21.484 15.852 7.23 1 85.62 153 GLY B O 1
ATOM 3791 N N . GLU B 1 154 ? 19.766 14.438 7.07 1 84.25 154 GLU B N 1
ATOM 3792 C CA . GLU B 1 154 ? 20.406 13.703 5.988 1 84.25 154 GLU B CA 1
ATOM 3793 C C . GLU B 1 154 ? 19.641 13.859 4.68 1 84.25 154 GLU B C 1
ATOM 3795 O O . GLU B 1 154 ? 20.031 13.312 3.648 1 84.25 154 GLU B O 1
ATOM 3800 N N . LEU B 1 155 ? 18.703 14.727 4.645 1 93.75 155 LEU B N 1
ATOM 3801 C CA . LEU B 1 155 ? 17.875 14.805 3.439 1 93.75 155 LEU B CA 1
ATOM 3802 C C . LEU B 1 155 ? 18.344 15.93 2.527 1 93.75 155 LEU B C 1
ATOM 3804 O O . LEU B 1 155 ? 18.609 17.047 2.992 1 93.75 155 LEU B O 1
ATOM 3808 N N . ASP B 1 156 ? 18.516 15.625 1.28 1 94.44 156 ASP B N 1
ATOM 3809 C CA . ASP B 1 156 ? 18.828 16.672 0.313 1 94.44 156 ASP B CA 1
ATOM 3810 C C . ASP B 1 156 ? 17.562 17.406 -0.127 1 94.44 156 ASP B C 1
ATOM 3812 O O . ASP B 1 156 ? 16.453 17 0.228 1 94.44 156 ASP B O 1
ATOM 3816 N N . ARG B 1 157 ? 17.766 18.453 -0.813 1 93.62 157 ARG B N 1
ATOM 3817 C CA . ARG B 1 157 ? 16.672 19.344 -1.186 1 93.62 157 ARG B CA 1
ATOM 3818 C C . ARG B 1 157 ? 15.648 18.625 -2.059 1 93.62 157 ARG B C 1
ATOM 3820 O O . ARG B 1 157 ? 14.445 18.797 -1.866 1 93.62 157 ARG B O 1
ATOM 3827 N N . ARG B 1 158 ? 16.094 17.938 -3.02 1 95.44 158 ARG B N 1
ATOM 3828 C CA . ARG B 1 158 ? 15.188 17.234 -3.918 1 95.44 158 ARG B CA 1
ATOM 3829 C C . ARG B 1 158 ? 14.305 16.266 -3.146 1 95.44 158 ARG B C 1
ATOM 3831 O O . ARG B 1 158 ? 13.086 16.219 -3.354 1 95.44 158 ARG 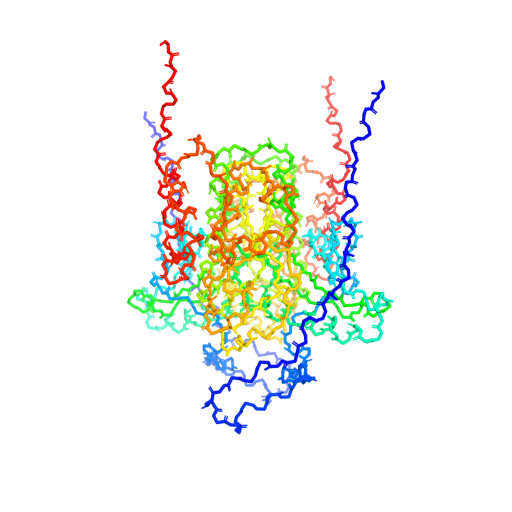B O 1
ATOM 3838 N N . THR B 1 159 ? 14.945 15.477 -2.305 1 96.81 159 THR B N 1
ATOM 3839 C CA . THR B 1 159 ? 14.195 14.523 -1.494 1 96.81 159 THR B CA 1
ATOM 3840 C C . THR B 1 159 ? 13.164 15.234 -0.627 1 96.81 159 THR B C 1
ATOM 3842 O O . THR B 1 159 ? 12.016 14.797 -0.524 1 96.81 159 THR B O 1
ATOM 3845 N N . LYS B 1 160 ? 13.562 16.344 -0.023 1 97.44 160 LYS B N 1
ATOM 3846 C CA . LYS B 1 160 ? 12.641 17.125 0.797 1 97.44 160 LYS B CA 1
ATOM 3847 C C . LYS B 1 160 ? 11.414 17.562 -0.009 1 97.44 160 LYS B C 1
ATOM 3849 O O . LYS B 1 160 ? 10.281 17.406 0.44 1 97.44 160 LYS B O 1
ATOM 3854 N N . LEU B 1 161 ? 11.656 18.078 -1.193 1 97.44 161 LEU B N 1
ATOM 3855 C CA . LEU B 1 161 ? 10.57 18.531 -2.045 1 97.44 161 LEU B CA 1
ATOM 3856 C C . LEU B 1 161 ? 9.672 17.375 -2.457 1 97.44 161 LEU B C 1
ATOM 3858 O O . LEU B 1 161 ? 8.445 17.531 -2.502 1 97.44 161 LEU B O 1
ATOM 3862 N N . MET B 1 162 ? 10.227 16.25 -2.715 1 97.56 162 MET B N 1
ATOM 3863 C CA . MET B 1 162 ? 9.445 15.078 -3.096 1 97.56 162 MET B CA 1
ATOM 3864 C C . MET B 1 162 ? 8.555 14.617 -1.945 1 97.56 162 MET B C 1
ATOM 3866 O O . MET B 1 162 ? 7.398 14.258 -2.158 1 97.56 162 MET B O 1
ATOM 3870 N N . LEU B 1 163 ? 9.117 14.609 -0.793 1 98.25 163 LEU B N 1
ATOM 3871 C CA . LEU B 1 163 ? 8.336 14.211 0.375 1 98.25 163 LEU B CA 1
ATOM 3872 C C . LEU B 1 163 ? 7.168 15.164 0.594 1 98.25 163 LEU B C 1
ATOM 3874 O O . LEU B 1 163 ? 6.051 14.727 0.869 1 98.25 163 LEU B O 1
ATOM 3878 N N . LEU B 1 164 ? 7.457 16.453 0.469 1 98.56 164 LEU B N 1
ATOM 3879 C CA . LEU B 1 164 ? 6.402 17.453 0.615 1 98.56 164 LEU B CA 1
ATOM 3880 C C . LEU B 1 164 ? 5.332 17.266 -0.455 1 98.56 164 LEU B C 1
ATOM 3882 O O . LEU B 1 164 ? 4.137 17.422 -0.181 1 98.56 164 LEU B O 1
ATOM 3886 N N . LEU B 1 165 ? 5.742 16.969 -1.638 1 98.31 165 LEU B N 1
ATOM 3887 C CA . LEU B 1 165 ? 4.805 16.703 -2.719 1 98.31 165 LEU B CA 1
ATOM 3888 C C . LEU B 1 165 ? 3.926 15.5 -2.385 1 98.31 165 LEU B C 1
ATOM 3890 O O . LEU B 1 165 ? 2.717 15.523 -2.625 1 98.31 165 LEU B O 1
ATOM 3894 N N . ASN B 1 166 ? 4.535 14.445 -1.854 1 98.44 166 ASN B N 1
ATOM 3895 C CA . ASN B 1 166 ? 3.764 13.289 -1.401 1 98.44 166 ASN B CA 1
ATOM 3896 C C . ASN B 1 166 ? 2.682 13.695 -0.406 1 98.44 166 ASN B C 1
ATOM 3898 O O . ASN B 1 166 ? 1.52 13.312 -0.555 1 98.44 166 ASN B O 1
ATOM 3902 N N . VAL B 1 167 ? 3.045 14.484 0.541 1 98.62 167 VAL B N 1
ATOM 3903 C CA . VAL B 1 167 ? 2.119 14.891 1.592 1 98.62 167 VAL B CA 1
ATOM 3904 C C . VAL B 1 167 ? 0.985 15.719 0.99 1 98.62 167 VAL B C 1
ATOM 3906 O O . VAL B 1 167 ? -0.187 15.5 1.308 1 98.62 167 VAL B O 1
ATOM 3909 N N . ALA B 1 168 ? 1.368 16.641 0.147 1 98.69 168 ALA B N 1
ATOM 3910 C CA . ALA B 1 168 ? 0.355 17.469 -0.499 1 98.69 168 ALA B CA 1
ATOM 3911 C C . ALA B 1 168 ? -0.646 16.609 -1.271 1 98.69 168 ALA B C 1
ATOM 3913 O O . ALA B 1 168 ? -1.854 16.859 -1.21 1 98.69 168 ALA B O 1
ATOM 3914 N N . SER B 1 169 ? -0.175 15.656 -1.969 1 97.88 169 SER B N 1
ATOM 3915 C CA . SER B 1 169 ? -1.035 14.758 -2.734 1 97.88 169 SER B CA 1
ATOM 3916 C C . SER B 1 169 ? -1.939 13.945 -1.818 1 97.88 169 SER B C 1
ATOM 3918 O O . SER B 1 169 ? -3.131 13.781 -2.094 1 97.88 169 SER B O 1
ATOM 3920 N N . GLY B 1 170 ? -1.387 13.406 -0.778 1 98.25 170 GLY B N 1
ATOM 3921 C CA . GLY B 1 170 ? -2.188 12.688 0.201 1 98.25 170 GLY B CA 1
ATOM 3922 C C . GLY B 1 170 ? -3.279 13.547 0.818 1 98.25 170 GLY B C 1
ATOM 3923 O O . GLY B 1 170 ? -4.414 13.094 0.976 1 98.25 170 GLY B O 1
ATOM 3924 N N . MET B 1 171 ? -2.93 14.742 1.111 1 98.38 171 MET B N 1
ATOM 3925 C CA . MET B 1 171 ? -3.893 15.648 1.724 1 98.38 171 MET B CA 1
ATOM 3926 C C . MET B 1 171 ? -4.961 16.062 0.718 1 98.38 171 MET B C 1
ATOM 3928 O O . MET B 1 171 ? -6.117 16.281 1.087 1 98.38 171 MET B O 1
ATOM 3932 N N . GLU B 1 172 ? -4.566 16.266 -0.533 1 97.5 172 GLU B N 1
ATOM 3933 C CA . GLU B 1 172 ? -5.559 16.516 -1.575 1 97.5 172 GLU B CA 1
ATOM 3934 C C . GLU B 1 172 ? -6.617 15.422 -1.599 1 97.5 172 GLU B C 1
ATOM 3936 O O . GLU B 1 172 ? -7.816 15.711 -1.64 1 97.5 172 GLU B O 1
ATOM 3941 N N . TYR B 1 173 ? -6.207 14.211 -1.511 1 96.56 173 TYR B N 1
ATOM 3942 C CA . TYR B 1 173 ? -7.121 13.078 -1.462 1 96.56 173 TYR B CA 1
ATOM 3943 C C . TYR B 1 173 ? -8.008 13.141 -0.224 1 96.56 173 TYR B C 1
ATOM 3945 O O . TYR B 1 173 ? -9.227 13 -0.318 1 96.56 173 TYR B O 1
ATOM 3953 N N . LEU B 1 174 ? -7.406 13.352 0.942 1 96.75 174 LEU B N 1
ATOM 3954 C CA . LEU B 1 174 ? -8.18 13.422 2.18 1 96.75 174 LEU B CA 1
ATOM 3955 C C . LEU B 1 174 ? -9.297 14.445 2.07 1 96.75 174 LEU B C 1
ATOM 3957 O O . LEU B 1 174 ? -10.453 14.156 2.398 1 96.75 174 LEU B O 1
ATOM 3961 N N . HIS B 1 175 ? -8.938 15.602 1.584 1 95.75 175 HIS B N 1
ATOM 3962 C CA . HIS B 1 175 ? -9.922 16.672 1.465 1 95.75 175 HIS B CA 1
ATOM 3963 C C . HIS B 1 175 ? -11.008 16.312 0.449 1 95.75 175 HIS B C 1
ATOM 3965 O O . HIS B 1 175 ? -12.172 16.688 0.623 1 95.75 175 HIS B O 1
ATOM 3971 N N . SER B 1 176 ? -10.602 15.633 -0.61 1 93.12 176 SER B N 1
ATOM 3972 C CA . SER B 1 176 ? -11.578 15.203 -1.604 1 93.12 176 SER B CA 1
ATOM 3973 C C . SER B 1 176 ? -12.562 14.203 -1.013 1 93.12 176 SER B C 1
ATOM 3975 O O . SER B 1 176 ? -13.68 14.055 -1.512 1 93.12 176 SER B O 1
ATOM 3977 N N . GLN B 1 177 ? -12.133 13.492 0.072 1 91.94 177 GLN B N 1
ATOM 3978 C CA . GLN B 1 177 ? -12.992 12.531 0.757 1 91.94 177 GLN B CA 1
ATOM 3979 C C . GLN B 1 177 ? -13.75 13.195 1.904 1 91.94 177 GLN B C 1
ATOM 3981 O O . GLN B 1 177 ? -14.414 12.516 2.689 1 91.94 177 GLN B O 1
ATOM 3986 N N . GLY B 1 178 ? -13.562 14.5 2.053 1 91.69 178 GLY B N 1
ATOM 3987 C CA . GLY B 1 178 ? -14.258 15.219 3.109 1 91.69 178 GLY B CA 1
ATOM 3988 C C . GLY B 1 178 ? -13.625 15.023 4.477 1 91.69 178 GLY B C 1
ATOM 3989 O O . GLY B 1 178 ? -14.281 15.211 5.5 1 91.69 178 GLY B O 1
ATOM 3990 N N . VAL B 1 179 ? -12.414 14.641 4.52 1 93.56 179 VAL B N 1
ATOM 3991 C CA . VAL B 1 179 ? -11.727 14.406 5.785 1 93.56 179 VAL B CA 1
ATOM 3992 C C . VAL B 1 179 ? -10.781 15.578 6.082 1 93.56 179 VAL B C 1
ATOM 3994 O O . VAL B 1 179 ? -9.945 15.93 5.246 1 93.56 179 VAL B O 1
ATOM 3997 N N . VAL B 1 180 ? -10.938 16.203 7.188 1 93.62 180 VAL B N 1
ATOM 3998 C CA . VAL B 1 180 ? -9.992 17.172 7.723 1 93.62 180 VAL B CA 1
ATOM 3999 C C . VAL B 1 180 ? -9.086 16.5 8.75 1 93.62 180 VAL B C 1
ATOM 4001 O O . VAL B 1 180 ? -9.562 15.859 9.688 1 93.62 180 VAL B O 1
ATOM 4004 N N . HIS B 1 181 ? -7.801 16.609 8.609 1 93.75 181 HIS B N 1
ATOM 4005 C CA . HIS B 1 181 ? -6.855 15.836 9.406 1 93.75 181 HIS B CA 1
ATOM 4006 C C . HIS B 1 181 ? -6.766 16.391 10.828 1 93.75 181 HIS B C 1
ATOM 4008 O O . HIS B 1 181 ? -6.824 15.625 11.797 1 93.75 181 HIS B O 1
ATOM 4014 N N . PHE B 1 182 ? -6.488 17.734 11 1 91.12 182 PHE B N 1
ATOM 4015 C CA . PHE B 1 182 ? -6.5 18.516 12.227 1 91.12 182 PHE B CA 1
ATOM 4016 C C . PHE B 1 182 ? -5.191 18.344 12.992 1 91.12 182 PHE B C 1
ATOM 4018 O O . PHE B 1 182 ? -4.914 19.094 13.93 1 91.12 182 PHE B O 1
ATOM 4025 N N . ASP B 1 183 ? -4.359 17.422 12.594 1 90.56 183 ASP B N 1
ATOM 4026 C CA . ASP B 1 183 ? -3.109 17.219 13.32 1 90.56 183 ASP B CA 1
ATOM 4027 C C . ASP B 1 183 ? -1.964 16.891 12.359 1 90.56 183 ASP B C 1
ATOM 4029 O O . ASP B 1 183 ? -1.176 15.977 12.602 1 90.56 183 ASP B O 1
ATOM 4033 N N . LEU B 1 184 ? -1.929 17.547 11.25 1 95.06 184 LEU B N 1
ATOM 4034 C CA . LEU B 1 184 ? -0.856 17.375 10.273 1 95.06 184 LEU B CA 1
ATOM 4035 C C . LEU B 1 184 ? 0.456 17.938 10.797 1 95.06 184 LEU B C 1
ATOM 4037 O O . LEU B 1 184 ? 0.558 19.141 11.047 1 95.06 184 LEU B O 1
ATOM 4041 N N . LYS B 1 185 ? 1.466 17.078 11.031 1 93.88 185 LYS B N 1
ATOM 4042 C CA . LYS B 1 185 ? 2.791 17.422 11.539 1 93.88 185 LYS B CA 1
ATOM 4043 C C . LYS B 1 185 ? 3.803 16.328 11.234 1 93.88 185 LYS B C 1
ATOM 4045 O O . LYS B 1 185 ? 3.432 15.227 10.797 1 93.88 185 LYS B O 1
ATOM 4050 N N . GLY B 1 186 ? 5.02 16.578 11.453 1 94.19 186 GLY B N 1
ATOM 4051 C CA . GLY B 1 186 ? 6.125 15.703 11.109 1 94.19 186 GLY B CA 1
ATOM 4052 C C . GLY B 1 186 ? 5.984 14.312 11.703 1 94.19 186 GLY B C 1
ATOM 4053 O O . GLY B 1 186 ? 6.211 13.312 11.016 1 94.19 186 GLY B O 1
ATOM 4054 N N . PRO B 1 187 ? 5.566 14.172 12.969 1 91.69 187 PRO B N 1
ATOM 4055 C CA . PRO B 1 187 ? 5.426 12.859 13.602 1 91.69 187 PRO B CA 1
ATOM 4056 C C . PRO B 1 187 ? 4.336 12.008 12.953 1 91.69 187 PRO B C 1
ATOM 4058 O O . PRO B 1 187 ? 4.359 10.781 13.07 1 91.69 187 PRO B O 1
ATOM 4061 N N . ASN B 1 188 ? 3.391 12.656 12.258 1 93.5 188 ASN B N 1
ATOM 4062 C CA . ASN B 1 188 ? 2.27 11.945 11.656 1 93.5 188 ASN B CA 1
ATOM 4063 C C . ASN B 1 188 ? 2.482 11.719 10.164 1 93.5 188 ASN B C 1
ATOM 4065 O O . ASN B 1 188 ? 1.54 11.391 9.438 1 93.5 188 ASN B O 1
ATOM 4069 N N . LEU B 1 189 ? 3.689 11.992 9.719 1 97.75 189 LEU B N 1
ATOM 4070 C CA . LEU B 1 189 ? 4.133 11.727 8.359 1 97.75 189 LEU B CA 1
ATOM 4071 C C . LEU B 1 189 ? 5.215 10.648 8.336 1 97.75 189 LEU B C 1
ATOM 4073 O O . LEU B 1 189 ? 6.301 10.852 8.883 1 97.75 189 LEU B O 1
ATOM 4077 N N . LEU B 1 190 ? 4.848 9.531 7.711 1 97.94 190 LEU B N 1
ATOM 4078 C CA . LEU B 1 190 ? 5.734 8.375 7.77 1 97.94 190 LEU B CA 1
ATOM 4079 C C . LEU B 1 190 ? 6.461 8.18 6.445 1 97.94 190 LEU B C 1
ATOM 4081 O O . LEU B 1 190 ? 5.859 8.289 5.375 1 97.94 190 LEU B O 1
ATOM 4085 N N . VAL B 1 191 ? 7.766 7.801 6.566 1 97.75 191 VAL B N 1
ATOM 4086 C CA . VAL B 1 191 ? 8.625 7.895 5.391 1 97.75 191 VAL B CA 1
ATOM 4087 C C . VAL B 1 191 ? 9.25 6.531 5.098 1 97.75 191 VAL B C 1
ATOM 4089 O O . VAL B 1 191 ? 9.523 5.758 6.016 1 97.75 191 VAL B O 1
ATOM 4092 N N . ASN B 1 192 ? 9.375 6.25 3.834 1 96.81 192 ASN B N 1
ATOM 4093 C CA . ASN B 1 192 ? 10.18 5.16 3.297 1 96.81 192 ASN B CA 1
ATOM 4094 C C . ASN B 1 192 ? 11.18 5.664 2.258 1 96.81 192 ASN B C 1
ATOM 4096 O O . ASN B 1 192 ? 10.789 6.113 1.18 1 96.81 192 ASN B O 1
ATOM 4100 N N . LEU B 1 193 ? 12.477 5.57 2.535 1 95.56 193 LEU B N 1
ATOM 4101 C CA . LEU B 1 193 ? 13.531 6.062 1.655 1 95.56 193 LEU B CA 1
ATOM 4102 C C . LEU B 1 193 ? 14.227 4.91 0.94 1 95.56 193 LEU B C 1
ATOM 4104 O O . LEU B 1 193 ? 15.328 5.074 0.415 1 95.56 193 LEU B O 1
ATOM 4108 N N . GLY B 1 194 ? 13.617 3.781 0.979 1 92.69 194 GLY B N 1
ATOM 4109 C CA . GLY B 1 194 ? 14.234 2.611 0.379 1 92.69 194 GLY B CA 1
ATOM 4110 C C . GLY B 1 194 ? 14.625 2.82 -1.073 1 92.69 194 GLY B C 1
ATOM 4111 O O . GLY B 1 194 ? 15.672 2.34 -1.518 1 92.69 194 GLY B O 1
ATOM 4112 N N . ASP B 1 195 ? 13.727 3.426 -1.824 1 92.75 195 ASP B N 1
ATOM 4113 C CA . ASP B 1 195 ? 14.023 3.84 -3.191 1 92.75 195 ASP B CA 1
ATOM 4114 C C . ASP B 1 195 ? 14.508 5.289 -3.232 1 92.75 195 ASP B C 1
ATOM 4116 O O . ASP B 1 195 ? 13.703 6.219 -3.127 1 92.75 195 ASP B O 1
ATOM 4120 N N . PRO B 1 196 ? 15.789 5.445 -3.473 1 90.62 196 PRO B N 1
ATOM 4121 C CA . PRO B 1 196 ? 16.312 6.812 -3.43 1 90.62 196 PRO B CA 1
ATOM 4122 C C . PRO B 1 196 ? 15.734 7.703 -4.523 1 90.62 196 PRO B C 1
ATOM 4124 O O . PRO B 1 196 ? 15.695 8.93 -4.371 1 90.62 196 PRO B O 1
ATOM 4127 N N . GLN B 1 197 ? 15.25 7.121 -5.57 1 91.81 197 GLN B N 1
ATOM 4128 C CA . GLN B 1 197 ? 14.711 7.902 -6.676 1 91.81 197 GLN B CA 1
ATOM 4129 C C . GLN B 1 197 ? 13.234 8.219 -6.449 1 91.81 197 GLN B C 1
ATOM 4131 O O . GLN B 1 197 ? 12.688 9.125 -7.078 1 91.81 197 GLN B O 1
ATOM 4136 N N . ARG B 1 198 ? 12.688 7.434 -5.547 1 93.44 198 ARG B N 1
ATOM 4137 C CA . ARG B 1 198 ? 11.258 7.609 -5.289 1 93.44 198 ARG B CA 1
ATOM 4138 C C . ARG B 1 198 ? 10.953 7.512 -3.797 1 93.44 198 ARG B C 1
ATOM 4140 O O . ARG B 1 198 ? 10.211 6.633 -3.365 1 93.44 198 ARG B O 1
ATOM 4147 N N . PRO B 1 199 ? 11.508 8.516 -3.086 1 96.25 199 PRO B N 1
ATOM 4148 C CA . PRO B 1 199 ? 11.133 8.516 -1.669 1 96.25 199 PRO B CA 1
ATOM 4149 C C . PRO B 1 199 ? 9.633 8.688 -1.453 1 96.25 199 PRO B C 1
ATOM 4151 O O . PRO B 1 199 ? 8.969 9.383 -2.223 1 96.25 199 PRO B O 1
ATOM 4154 N N . VAL B 1 200 ? 9.141 8.031 -0.429 1 97.06 200 VAL B N 1
ATOM 4155 C CA . VAL B 1 200 ? 7.703 8.047 -0.192 1 97.06 200 VAL B CA 1
ATOM 4156 C C . VAL B 1 200 ? 7.414 8.586 1.208 1 97.06 200 VAL B C 1
ATOM 4158 O O . VAL B 1 200 ? 8.102 8.234 2.168 1 97.06 200 VAL B O 1
ATOM 4161 N N . CYS B 1 201 ? 6.461 9.461 1.32 1 98.38 201 CYS B N 1
ATOM 4162 C CA . CYS B 1 201 ? 5.934 9.961 2.584 1 98.38 201 CYS B CA 1
ATOM 4163 C C . CYS B 1 201 ? 4.414 9.836 2.627 1 98.38 201 CYS B C 1
ATOM 4165 O O . CYS B 1 201 ? 3.717 10.359 1.756 1 98.38 201 CYS B O 1
ATOM 4167 N N . LYS B 1 202 ? 3.908 9.125 3.604 1 98.56 202 LYS B N 1
ATOM 4168 C CA . LYS B 1 202 ? 2.471 8.891 3.705 1 98.56 202 LYS B CA 1
ATOM 4169 C C . LYS B 1 202 ? 1.886 9.586 4.934 1 98.56 202 LYS B C 1
ATOM 4171 O O . LYS B 1 202 ? 2.533 9.656 5.98 1 98.56 202 LYS B O 1
ATOM 4176 N N . VAL B 1 203 ? 0.689 10.07 4.742 1 98.12 203 VAL B N 1
ATOM 4177 C CA . VAL B 1 203 ? -0.047 10.68 5.844 1 98.12 203 VAL B CA 1
ATOM 4178 C C . VAL B 1 203 ? -0.571 9.594 6.781 1 98.12 203 VAL B C 1
ATOM 4180 O O . VAL B 1 203 ? -1.123 8.586 6.328 1 98.12 203 VAL B O 1
ATOM 4183 N N . ALA B 1 204 ? -0.308 9.797 8.031 1 95.31 204 ALA B N 1
ATOM 4184 C CA . ALA B 1 204 ? -0.714 8.805 9.031 1 95.31 204 ALA B CA 1
ATOM 4185 C C . ALA B 1 204 ? -1.336 9.484 10.25 1 95.31 204 ALA B C 1
ATOM 4187 O O . ALA B 1 204 ? -1.427 10.711 10.305 1 95.31 204 ALA B O 1
ATOM 4188 N N . ASP B 1 205 ? -1.849 8.695 11.172 1 89.25 205 ASP B N 1
ATOM 4189 C CA . ASP B 1 205 ? -2.396 9.086 12.461 1 89.25 205 ASP B CA 1
ATOM 4190 C C . ASP B 1 205 ? -3.609 10 12.297 1 89.25 205 ASP B C 1
ATOM 4192 O O . ASP B 1 205 ? -3.467 11.219 12.211 1 89.25 205 ASP B O 1
ATOM 4196 N N . PHE B 1 206 ? -4.754 9.531 12.406 1 89.69 206 PHE B N 1
ATOM 4197 C CA . PHE B 1 206 ? -6.008 10.242 12.188 1 89.69 206 PHE B CA 1
ATOM 4198 C C . PHE B 1 206 ? -6.785 10.391 13.492 1 89.69 206 PHE B C 1
ATOM 4200 O O . PHE B 1 206 ? -8.016 10.43 13.484 1 89.69 206 PHE B O 1
ATOM 4207 N N . GLY B 1 207 ? -6.039 10.398 14.539 1 83 207 GLY B N 1
ATOM 4208 C CA . GLY B 1 207 ? -6.625 10.438 15.867 1 83 207 GLY B CA 1
ATOM 4209 C C . GLY B 1 207 ? -7.52 11.641 16.094 1 83 207 GLY B C 1
ATOM 4210 O O . GLY B 1 207 ? -8.516 11.562 16.812 1 83 207 GLY B O 1
ATOM 4211 N N . LEU B 1 208 ? -7.281 12.766 15.438 1 74.19 208 LEU B N 1
ATOM 4212 C CA . LEU B 1 208 ? -8.047 13.992 15.648 1 74.19 208 LEU B CA 1
ATOM 4213 C C . LEU B 1 208 ? -8.883 14.32 14.422 1 74.19 208 LEU B C 1
ATOM 4215 O O . LEU B 1 208 ? -9.586 15.336 14.406 1 74.19 208 LEU B O 1
ATOM 4219 N N . SER B 1 209 ? -8.789 13.469 13.438 1 77.81 209 SER B N 1
ATOM 4220 C CA . SER B 1 209 ? -9.422 13.766 12.156 1 77.81 209 SER B CA 1
ATOM 4221 C C . SER B 1 209 ? -10.945 13.75 12.273 1 77.81 209 SER B C 1
ATOM 4223 O O . SER B 1 209 ? -11.5 13.039 13.117 1 77.81 209 SER B O 1
ATOM 4225 N N . LYS B 1 210 ? -11.516 14.57 11.477 1 72.5 210 LYS B N 1
ATOM 4226 C CA . LYS B 1 210 ? -12.969 14.672 11.414 1 72.5 210 LYS B CA 1
ATOM 4227 C C . LYS B 1 210 ? -13.461 14.609 9.969 1 72.5 210 LYS B C 1
ATOM 4229 O O . LYS B 1 210 ? -12.758 15.039 9.055 1 72.5 210 LYS B O 1
ATOM 4234 N N . ILE B 1 211 ? -14.672 14 9.828 1 62.25 211 ILE B N 1
ATOM 4235 C CA . ILE B 1 211 ? -15.344 14.016 8.531 1 62.25 211 ILE B CA 1
ATOM 4236 C C . ILE B 1 211 ? -16.25 15.25 8.438 1 62.25 211 ILE B C 1
ATOM 4238 O O . ILE B 1 211 ? -16.953 15.57 9.391 1 62.25 211 ILE B O 1
ATOM 4242 N N . LYS B 1 212 ? -16.016 16.109 7.477 1 60.88 212 LYS B N 1
ATOM 4243 C CA . LYS B 1 212 ? -16.688 17.391 7.281 1 60.88 212 LYS B CA 1
ATOM 4244 C C . LYS B 1 212 ? -18.188 17.297 7.586 1 60.88 212 LYS B C 1
ATOM 4246 O O . LYS B 1 212 ? -18.781 18.234 8.086 1 60.88 212 LYS B O 1
ATOM 4251 N N . GLN B 1 213 ? -18.828 16.328 7.148 1 49.06 213 GLN B N 1
ATOM 4252 C CA . GLN B 1 213 ? -20.266 16.375 7.41 1 49.06 213 GLN B CA 1
ATOM 4253 C C . GLN B 1 213 ? -20.547 16.562 8.898 1 49.06 213 GLN B C 1
ATOM 4255 O O . GLN B 1 213 ? -21.547 17.172 9.273 1 49.06 213 GLN B O 1
ATOM 4260 N N . ASN B 1 214 ? -19.656 16.016 9.695 1 43.78 214 ASN B N 1
ATOM 4261 C CA . ASN B 1 214 ? -19.938 16.031 11.125 1 43.78 214 ASN B CA 1
ATOM 4262 C C . ASN B 1 214 ? -18.891 16.844 11.891 1 43.78 214 ASN B C 1
ATOM 4264 O O . ASN B 1 214 ? -18.703 16.641 13.094 1 43.78 214 ASN B O 1
ATOM 4268 N N . ALA B 1 215 ? -18.234 17.641 11.148 1 45 215 ALA B N 1
ATOM 4269 C CA . ALA B 1 215 ? -17.047 18.203 11.773 1 45 215 ALA B CA 1
ATOM 4270 C C . ALA B 1 215 ? -17.422 19.25 12.82 1 45 215 ALA B C 1
ATOM 4272 O O . ALA B 1 215 ? -17.891 20.344 12.477 1 45 215 ALA B O 1
ATOM 4273 N N . LEU B 1 216 ? -18.234 18.953 13.812 1 40.38 216 LEU B N 1
ATOM 4274 C CA . LEU B 1 216 ? -18.188 19.859 14.961 1 40.38 216 LEU B CA 1
ATOM 4275 C C . LEU B 1 216 ? -16.844 19.766 15.672 1 40.38 216 LEU B C 1
ATOM 4277 O O . LEU B 1 216 ? -16.422 18.688 16.078 1 40.38 216 LEU B O 1
ATOM 4281 N N . VAL B 1 217 ? -15.992 20.625 15.219 1 41.5 217 VAL B N 1
ATOM 4282 C CA . VAL B 1 217 ? -14.703 20.672 15.906 1 41.5 217 VAL B CA 1
ATOM 4283 C C . VAL B 1 217 ? -14.906 21.094 17.359 1 41.5 217 VAL B C 1
ATOM 4285 O O . VAL B 1 217 ? -15.359 22.203 17.641 1 41.5 217 VAL B O 1
ATOM 4288 N N . SER B 1 218 ? -15.602 20.281 18.172 1 37.91 218 SER B N 1
ATOM 4289 C CA . SER B 1 218 ? -15.812 20.734 19.531 1 37.91 218 SER B CA 1
ATOM 4290 C C . SER B 1 218 ? -14.492 20.859 20.281 1 37.91 218 SER B C 1
ATOM 4292 O O . SER B 1 218 ? -14.383 21.641 21.234 1 37.91 218 SER B O 1
ATOM 4294 N N . GLY B 1 219 ? -13.648 19.828 20.328 1 38.75 219 GLY B N 1
ATOM 4295 C CA . GLY B 1 219 ? -12.797 19.578 21.469 1 38.75 219 GLY B CA 1
ATOM 4296 C C . GLY B 1 219 ? -11.492 20.344 21.422 1 38.75 219 GLY B C 1
ATOM 4297 O O . GLY B 1 219 ? -11.102 20.844 20.375 1 38.75 219 GLY B O 1
ATOM 4298 N N . ARG B 1 220 ? -11.148 20.891 22.688 1 37.94 220 ARG B N 1
ATOM 4299 C CA . ARG B 1 220 ? -9.828 21.406 23.031 1 37.94 220 ARG B CA 1
ATOM 4300 C C . ARG B 1 220 ? -8.734 20.469 22.516 1 37.94 220 ARG B C 1
ATOM 4302 O O . ARG B 1 220 ? -8.719 19.281 22.844 1 37.94 220 ARG B O 1
ATOM 4309 N N . LYS B 1 221 ? -8.344 20.672 21.344 1 44.72 221 LYS B N 1
ATOM 4310 C CA . LYS B 1 221 ? -7.246 19.891 20.797 1 44.72 221 LYS B CA 1
ATOM 4311 C C . LYS B 1 221 ? -5.949 20.156 21.547 1 44.72 221 LYS B C 1
ATOM 4313 O O . LYS B 1 221 ? -5.586 21.312 21.797 1 44.72 221 LYS B O 1
ATOM 4318 N N . ARG B 1 222 ? -5.586 19.344 22.562 1 42.03 222 ARG B N 1
ATOM 4319 C CA . ARG B 1 222 ? -4.277 19.359 23.203 1 42.03 222 ARG B CA 1
ATOM 4320 C C . ARG B 1 222 ? -3.174 18.984 22.219 1 42.03 222 ARG B C 1
ATOM 4322 O O . ARG B 1 222 ? -2.135 18.453 22.609 1 42.03 222 ARG B O 1
ATOM 4329 N N . GLY B 1 223 ? -3.299 19.25 20.922 1 49.78 223 GLY B N 1
ATOM 4330 C CA . GLY B 1 223 ? -2.201 18.828 20.062 1 49.78 223 GLY B CA 1
ATOM 4331 C C . GLY B 1 223 ? -1.083 19.859 20 1 49.78 223 GLY B C 1
ATOM 4332 O O . GLY B 1 223 ? -1.195 20.953 20.547 1 49.78 223 GLY B O 1
ATOM 4333 N N . PRO B 1 224 ? 0.107 19.453 19.625 1 58.09 224 PRO B N 1
ATOM 4334 C CA . PRO B 1 224 ? 1.221 20.406 19.562 1 58.09 224 PRO B CA 1
ATOM 4335 C C . PRO B 1 224 ? 0.827 21.734 18.922 1 58.09 224 PRO B C 1
ATOM 4337 O O . PRO B 1 224 ? 0.279 21.75 17.812 1 58.09 224 PRO B O 1
ATOM 4340 N N . LEU B 1 225 ? 0.831 22.828 19.672 1 75.06 225 LEU B N 1
ATOM 4341 C CA . LEU B 1 225 ? 0.415 24.203 19.453 1 75.06 225 LEU B CA 1
ATOM 4342 C C . LEU B 1 225 ? 1.15 24.812 18.266 1 75.06 225 LEU B C 1
ATOM 4344 O O . LEU B 1 225 ? 0.604 25.672 17.562 1 75.06 225 LEU B O 1
ATOM 4348 N N . ARG B 1 226 ? 2.24 24.125 17.875 1 85.94 226 ARG B N 1
ATOM 4349 C CA . ARG B 1 226 ? 3.123 24.844 16.953 1 85.94 226 ARG B CA 1
ATOM 4350 C C . ARG B 1 226 ? 2.566 24.828 15.539 1 85.94 226 ARG B C 1
ATOM 4352 O O . ARG B 1 226 ? 2.793 25.766 14.766 1 85.94 226 ARG B O 1
ATOM 4359 N N . GLN B 1 227 ? 1.807 23.812 15.219 1 91.19 227 GLN B N 1
ATOM 4360 C CA . GLN B 1 227 ? 1.308 23.672 13.852 1 91.19 227 GLN B CA 1
ATOM 4361 C C . GLN B 1 227 ? -0.13 24.172 13.734 1 91.19 227 GLN B C 1
ATOM 4363 O O . GLN B 1 227 ? -0.709 24.156 12.648 1 91.19 227 GLN B O 1
ATOM 4368 N N . MET B 1 228 ? -0.705 24.672 14.797 1 90.62 228 MET B N 1
ATOM 4369 C CA . MET B 1 228 ? -2.135 24.969 14.812 1 90.62 228 MET B CA 1
ATOM 4370 C C . MET B 1 228 ? -2.416 26.328 14.18 1 90.62 228 MET B C 1
ATOM 4372 O O . MET B 1 228 ? -1.69 27.297 14.43 1 90.62 228 MET B O 1
ATOM 4376 N N . ALA B 1 229 ? -3.453 26.406 13.461 1 93.19 229 ALA B N 1
ATOM 4377 C CA . ALA B 1 229 ? -3.889 27.625 12.789 1 93.19 229 ALA B CA 1
ATOM 4378 C C . ALA B 1 229 ? -4.477 28.625 13.789 1 93.19 229 ALA B C 1
ATOM 4380 O O . ALA B 1 229 ? -5.047 28.219 14.805 1 93.19 229 ALA B O 1
ATOM 4381 N N . PRO B 1 230 ? -4.371 29.891 13.469 1 92.44 230 PRO B N 1
ATOM 4382 C CA . PRO B 1 230 ? -4.859 30.938 14.383 1 92.44 230 PRO B CA 1
ATOM 4383 C C . PRO B 1 230 ? -6.348 30.781 14.695 1 92.44 230 PRO B C 1
ATOM 4385 O O . PRO B 1 230 ? -6.77 31.016 15.836 1 92.44 230 PRO B O 1
ATOM 4388 N N . GLU B 1 231 ? -7.172 30.422 13.688 1 90.5 231 GLU B N 1
ATOM 4389 C CA . GLU B 1 231 ? -8.609 30.312 13.906 1 90.5 231 GLU B CA 1
ATOM 4390 C C . GLU B 1 231 ? -8.938 29.172 14.859 1 90.5 231 GLU B C 1
ATOM 4392 O O . GLU B 1 231 ? -9.984 29.172 15.508 1 90.5 231 GLU B O 1
ATOM 4397 N N . LEU B 1 232 ? -8.102 28.141 14.938 1 86.56 232 LEU B N 1
ATOM 4398 C CA . LEU B 1 232 ? -8.273 27.078 15.914 1 86.56 232 LEU B CA 1
ATOM 4399 C C . LEU B 1 232 ? -7.828 27.531 17.297 1 86.56 232 LEU B C 1
ATOM 4401 O O . LEU B 1 232 ? -8.484 27.234 18.297 1 86.56 232 LEU B O 1
ATOM 4405 N N . LEU B 1 233 ? -6.727 28.281 17.359 1 85.38 233 LEU B N 1
ATOM 4406 C CA . LEU B 1 233 ? -6.156 28.75 18.625 1 85.38 233 LEU B CA 1
ATOM 4407 C C . LEU B 1 233 ? -7.07 29.781 19.281 1 85.38 233 LEU B C 1
ATOM 4409 O O . LEU B 1 233 ? -7.117 29.859 20.516 1 85.38 233 LEU B O 1
ATOM 4413 N N . ASN B 1 234 ? -7.699 30.516 18.422 1 82.12 234 ASN B N 1
ATOM 4414 C CA . ASN B 1 234 ? -8.539 31.594 18.953 1 82.12 234 ASN B CA 1
ATOM 4415 C C . ASN B 1 234 ? -9.938 31.094 19.297 1 82.12 234 ASN B C 1
ATOM 4417 O O . ASN B 1 234 ? -10.766 31.859 19.797 1 82.12 234 ASN B O 1
ATOM 4421 N N . GLY B 1 235 ? -10.18 29.875 19.094 1 73.69 235 GLY B N 1
ATOM 4422 C CA . GLY B 1 235 ? -11.469 29.297 19.438 1 73.69 235 GLY B CA 1
ATOM 4423 C C . GLY B 1 235 ? -12.586 29.734 18.5 1 73.69 235 GLY B C 1
ATOM 4424 O O . GLY B 1 235 ? -13.758 29.641 18.844 1 73.69 235 GLY B O 1
ATOM 4425 N N . ARG B 1 236 ? -12.25 30.344 17.422 1 67.69 236 ARG B N 1
ATOM 4426 C CA . ARG B 1 236 ? -13.266 30.766 16.469 1 67.69 236 ARG B CA 1
ATOM 4427 C C . ARG B 1 236 ? -13.742 29.594 15.625 1 67.69 236 ARG B C 1
ATOM 4429 O O . ARG B 1 236 ? -13.195 29.328 14.547 1 67.69 236 ARG B O 1
ATOM 4436 N N . ARG B 1 237 ? -14.672 28.953 15.938 1 65.5 237 ARG B N 1
ATOM 4437 C CA . ARG B 1 237 ? -15.148 27.719 15.344 1 65.5 237 ARG B CA 1
ATOM 4438 C C . ARG B 1 237 ? -15.758 27.969 13.969 1 65.5 237 ARG B C 1
ATOM 4440 O O . ARG B 1 237 ? -15.648 27.125 13.07 1 65.5 237 ARG B O 1
ATOM 4447 N N . ASN B 1 238 ? -16.266 29.172 13.898 1 67 238 ASN B N 1
ATOM 4448 C CA . ASN B 1 238 ? -16.984 29.469 12.672 1 67 238 ASN B CA 1
ATOM 4449 C C . ASN B 1 238 ? -16.047 29.609 11.477 1 67 238 ASN B C 1
ATOM 4451 O O . ASN B 1 238 ? -16.484 29.547 10.328 1 67 238 ASN B O 1
ATOM 4455 N N . LYS B 1 239 ? -14.914 29.656 11.82 1 68.5 239 LYS B N 1
ATOM 4456 C CA . LYS B 1 239 ? -13.969 29.844 10.727 1 68.5 239 LYS B CA 1
ATOM 4457 C C . LYS B 1 239 ? -13.164 28.578 10.453 1 68.5 239 LYS B C 1
ATOM 4459 O O . LYS B 1 239 ? -12.328 28.547 9.555 1 68.5 239 LYS B O 1
ATOM 4464 N N . VAL B 1 240 ? -13.516 27.578 11.148 1 75.44 240 VAL B N 1
ATOM 4465 C CA . VAL B 1 240 ? -12.711 26.375 11.008 1 75.44 240 VAL B CA 1
ATOM 4466 C C . VAL B 1 240 ? -13.172 25.578 9.789 1 75.44 240 VAL B C 1
ATOM 4468 O O . VAL B 1 240 ? -14.359 25.281 9.641 1 75.44 240 VAL B O 1
ATOM 4471 N N . SER B 1 241 ? -12.305 25.453 8.867 1 86.94 241 SER B N 1
ATOM 4472 C CA . SER B 1 241 ? -12.477 24.672 7.641 1 86.94 241 SER B CA 1
ATOM 4473 C C . SER B 1 241 ? -11.289 23.75 7.395 1 86.94 241 SER B C 1
ATOM 4475 O O . SER B 1 241 ? -10.406 23.625 8.25 1 86.94 241 SER B O 1
ATOM 4477 N N . ASP B 1 242 ? -11.32 23.125 6.262 1 92.38 242 ASP B N 1
ATOM 4478 C CA . ASP B 1 242 ? -10.219 22.234 5.91 1 92.38 242 ASP B CA 1
ATOM 4479 C C . ASP B 1 242 ? -8.914 23.016 5.73 1 92.38 242 ASP B C 1
ATOM 4481 O O . ASP B 1 242 ? -7.836 22.422 5.676 1 92.38 242 ASP B O 1
ATOM 4485 N N . LYS B 1 243 ? -9 24.344 5.812 1 95.94 243 LYS B N 1
ATOM 4486 C CA . LYS B 1 243 ? -7.836 25.203 5.609 1 95.94 243 LYS B CA 1
ATOM 4487 C C . LYS B 1 243 ? -6.902 25.156 6.812 1 95.94 243 LYS B C 1
ATOM 4489 O O . LYS B 1 243 ? -5.746 25.578 6.723 1 95.94 243 LYS B O 1
ATOM 4494 N N . VAL B 1 244 ? -7.336 24.641 7.945 1 94.06 244 VAL B N 1
ATOM 4495 C CA . VAL B 1 244 ? -6.461 24.453 9.094 1 94.06 244 VAL B CA 1
ATOM 4496 C C . VAL B 1 244 ? -5.336 23.484 8.75 1 94.06 244 VAL B C 1
ATOM 4498 O O . VAL B 1 244 ? -4.207 23.641 9.219 1 94.06 244 VAL B O 1
ATOM 4501 N N . ASP B 1 245 ? -5.676 22.5 7.914 1 97 245 ASP B N 1
ATOM 4502 C CA . ASP B 1 245 ? -4.66 21.562 7.457 1 97 245 ASP B CA 1
ATOM 4503 C C . ASP B 1 245 ? -3.613 22.25 6.586 1 97 245 ASP B C 1
ATOM 4505 O O . ASP B 1 245 ? -2.434 21.891 6.629 1 97 245 ASP B O 1
ATOM 4509 N N . VAL B 1 246 ? -4.09 23.172 5.801 1 98.5 246 VAL B N 1
ATOM 4510 C CA . VAL B 1 246 ? -3.193 23.906 4.91 1 98.5 246 VAL B CA 1
ATOM 4511 C C . VAL B 1 246 ? -2.199 24.719 5.734 1 98.5 246 VAL B C 1
ATOM 4513 O O . VAL B 1 246 ? -1.006 24.766 5.426 1 98.5 246 VAL B O 1
ATOM 4516 N N . TYR B 1 247 ? -2.701 25.344 6.77 1 97.5 247 TYR B N 1
ATOM 4517 C CA . TYR B 1 247 ? -1.827 26.078 7.676 1 97.5 247 TYR B CA 1
ATOM 4518 C C . TYR B 1 247 ? -0.759 25.156 8.266 1 97.5 247 TYR B C 1
ATOM 4520 O O . TYR B 1 247 ? 0.433 25.469 8.203 1 97.5 247 TYR B O 1
ATOM 4528 N N . SER B 1 248 ? -1.224 24.031 8.805 1 97.12 248 SER B N 1
ATOM 4529 C CA . SER B 1 248 ? -0.302 23.062 9.398 1 97.12 248 SER B CA 1
ATOM 4530 C C . SER B 1 248 ? 0.741 22.594 8.391 1 97.12 248 SER B C 1
ATOM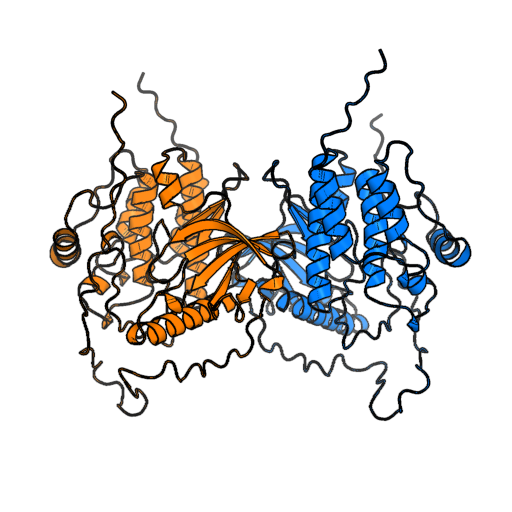 4532 O O . SER B 1 248 ? 1.908 22.406 8.734 1 97.12 248 SER B O 1
ATOM 4534 N N . PHE B 1 249 ? 0.295 22.469 7.152 1 98.56 249 PHE B N 1
ATOM 4535 C CA . PHE B 1 249 ? 1.219 22.062 6.098 1 98.56 249 PHE B CA 1
ATOM 4536 C C . PHE B 1 249 ? 2.275 23.141 5.863 1 98.56 249 PHE B C 1
ATOM 4538 O O . PHE B 1 249 ? 3.443 22.828 5.621 1 98.56 249 PHE B O 1
ATOM 4545 N N . GLY B 1 250 ? 1.891 24.391 5.871 1 98.69 250 GLY B N 1
ATOM 4546 C CA . GLY B 1 250 ? 2.85 25.484 5.738 1 98.69 250 GLY B CA 1
ATOM 4547 C C . GLY B 1 250 ? 3.955 25.422 6.777 1 98.69 250 GLY B C 1
ATOM 4548 O O . GLY B 1 250 ? 5.133 25.578 6.445 1 98.69 250 GLY B O 1
ATOM 4549 N N . ILE B 1 251 ? 3.555 25.172 7.977 1 97.88 251 ILE B N 1
ATOM 4550 C CA . ILE B 1 251 ? 4.527 25.078 9.055 1 97.88 251 ILE B CA 1
ATOM 4551 C C . ILE B 1 251 ? 5.406 23.844 8.859 1 97.88 251 ILE B C 1
ATOM 4553 O O . ILE B 1 251 ? 6.621 23.891 9.078 1 97.88 251 ILE B O 1
ATOM 4557 N N . THR B 1 252 ? 4.832 22.781 8.445 1 97.69 252 THR B N 1
ATOM 4558 C CA . THR B 1 252 ? 5.57 21.547 8.172 1 97.69 252 THR B CA 1
ATOM 4559 C C . THR B 1 252 ? 6.578 21.766 7.051 1 97.69 252 THR B C 1
ATOM 4561 O O . THR B 1 252 ? 7.684 21.219 7.09 1 97.69 252 THR B O 1
ATOM 4564 N N . MET B 1 253 ? 6.156 22.484 6.047 1 98.38 253 MET B N 1
ATOM 4565 C CA . MET B 1 253 ? 7.074 22.828 4.965 1 98.38 253 MET B CA 1
ATOM 4566 C C . MET B 1 253 ? 8.297 23.562 5.508 1 98.38 253 MET B C 1
ATOM 4568 O O . MET B 1 253 ? 9.43 23.25 5.125 1 98.38 253 MET B O 1
ATOM 4572 N N . TRP B 1 254 ? 8.094 24.469 6.398 1 98 254 TRP B N 1
ATOM 4573 C CA . TRP B 1 254 ? 9.18 25.219 7.023 1 98 254 TRP B CA 1
ATOM 4574 C C . TRP B 1 254 ? 10.094 24.281 7.809 1 98 254 TRP B C 1
ATOM 4576 O O . TRP B 1 254 ? 11.32 24.359 7.68 1 98 254 TRP B O 1
ATOM 4586 N N . GLU B 1 255 ? 9.484 23.422 8.555 1 97 255 GLU B N 1
ATOM 4587 C CA . GLU B 1 255 ? 10.234 22.453 9.344 1 97 255 GLU B CA 1
ATOM 4588 C C . GLU B 1 255 ? 11.094 21.562 8.445 1 97 255 GLU B C 1
ATOM 4590 O O . GLU B 1 255 ? 12.242 21.281 8.766 1 97 255 GLU B O 1
ATOM 4595 N N . THR B 1 256 ? 10.516 21.141 7.387 1 97.62 256 THR B N 1
ATOM 4596 C CA . THR B 1 256 ? 11.211 20.25 6.461 1 97.62 256 THR B CA 1
ATOM 4597 C C . THR B 1 256 ? 12.391 20.969 5.801 1 97.62 256 THR B C 1
ATOM 4599 O O . THR B 1 256 ? 13.477 20.406 5.684 1 97.62 256 THR B O 1
ATOM 4602 N N . GLU B 1 257 ? 12.148 22.188 5.441 1 96.88 257 GLU B N 1
ATOM 4603 C CA . GLU B 1 257 ? 13.188 22.984 4.777 1 96.88 257 GLU B CA 1
ATOM 4604 C C . GLU B 1 257 ? 14.336 23.281 5.727 1 96.88 257 GLU B C 1
ATOM 4606 O O . GLU B 1 257 ? 15.508 23.156 5.355 1 96.88 257 GLU B O 1
ATOM 4611 N N . THR B 1 258 ? 14.047 23.609 6.938 1 95.75 258 THR B N 1
ATOM 4612 C CA . THR B 1 258 ? 15.055 24.125 7.848 1 95.75 258 THR B CA 1
ATOM 4613 C C . THR B 1 258 ? 15.617 23.016 8.727 1 95.75 258 THR B C 1
ATOM 4615 O O . THR B 1 258 ? 16.703 23.156 9.305 1 95.75 258 THR B O 1
ATOM 4618 N N . GLU B 1 259 ? 14.797 21.969 8.938 1 95.69 259 GLU B N 1
ATOM 4619 C CA . GLU B 1 259 ? 15.125 20.875 9.852 1 95.69 259 GLU B CA 1
ATOM 4620 C C . GLU B 1 259 ? 15.227 21.375 11.289 1 95.69 259 GLU B C 1
ATOM 4622 O O . GLU B 1 259 ? 16 20.828 12.086 1 95.69 259 GLU B O 1
ATOM 4627 N N . GLU B 1 260 ? 14.508 22.438 11.562 1 92.88 260 GLU B N 1
ATOM 4628 C CA . GLU B 1 260 ? 14.438 23.016 12.898 1 92.88 260 GLU B CA 1
ATOM 4629 C C . GLU B 1 260 ? 13.023 22.953 13.461 1 92.88 260 GLU B C 1
ATOM 4631 O O . GLU B 1 260 ? 12.07 22.656 12.734 1 92.88 260 GLU B O 1
ATOM 4636 N N . VAL B 1 261 ? 12.945 23.172 14.766 1 91.19 261 VAL B N 1
ATOM 4637 C CA . VAL B 1 261 ? 11.641 23.203 15.422 1 91.19 261 VAL B CA 1
ATOM 4638 C C . VAL B 1 261 ? 10.984 24.562 15.219 1 91.19 261 VAL B C 1
ATOM 4640 O O . VAL B 1 261 ? 11.602 25.594 15.484 1 91.19 261 VAL B O 1
ATOM 4643 N N . PRO B 1 262 ? 9.734 24.562 14.766 1 94.19 262 PRO B N 1
ATOM 4644 C CA . PRO B 1 262 ? 9.078 25.859 14.586 1 94.19 262 PRO B CA 1
ATOM 4645 C C . PRO B 1 262 ? 8.992 26.656 15.883 1 94.19 262 PRO B C 1
ATOM 4647 O O . PRO B 1 262 ? 8.695 26.109 16.938 1 94.19 262 PRO B O 1
ATOM 4650 N N . TYR B 1 263 ? 9.375 27.953 15.82 1 93.31 263 TYR B N 1
ATOM 4651 C CA . TYR B 1 263 ? 9.305 28.938 16.875 1 93.31 263 TYR B CA 1
ATOM 4652 C C . TYR B 1 263 ? 10.375 28.703 17.938 1 93.31 263 TYR B C 1
ATOM 4654 O O . TYR B 1 263 ? 10.445 29.406 18.938 1 93.31 263 TYR B O 1
ATOM 4662 N N . GLY B 1 264 ? 11.141 27.672 17.75 1 88.88 264 GLY B N 1
ATOM 4663 C CA . GLY B 1 264 ? 12.305 27.438 18.594 1 88.88 264 GLY B CA 1
ATOM 4664 C C . GLY B 1 264 ? 11.953 27.25 20.062 1 88.88 264 GLY B C 1
ATOM 4665 O O . GLY B 1 264 ? 11.078 26.469 20.406 1 88.88 264 GLY B O 1
ATOM 4666 N N . ASP B 1 265 ? 12.523 28.156 20.859 1 87.31 265 ASP B N 1
ATOM 4667 C CA . ASP B 1 265 ? 12.477 27.953 22.297 1 87.31 265 ASP B CA 1
ATOM 4668 C C . ASP B 1 265 ? 11.344 28.781 22.922 1 87.31 265 ASP B C 1
ATOM 4670 O O . ASP B 1 265 ? 11.242 28.859 24.156 1 87.31 265 ASP B O 1
ATOM 4674 N N . LEU B 1 266 ? 10.547 29.328 22.125 1 89.94 266 LEU B N 1
ATOM 4675 C CA . LEU B 1 266 ? 9.438 30.078 22.703 1 89.94 266 LEU B CA 1
ATOM 4676 C C . LEU B 1 266 ? 8.5 29.172 23.469 1 89.94 266 LEU B C 1
ATOM 4678 O O . LEU B 1 266 ? 8.312 28 23.109 1 89.94 266 LEU B O 1
ATOM 4682 N N . SER B 1 267 ? 7.926 29.766 24.484 1 89.44 267 SER B N 1
ATOM 4683 C CA . SER B 1 267 ? 6.926 29.016 25.234 1 89.44 267 SER B CA 1
ATOM 4684 C C . SER B 1 267 ? 5.652 28.828 24.406 1 89.44 267 SER B C 1
ATOM 4686 O O . SER B 1 267 ? 5.359 29.609 23.516 1 89.44 267 SER B O 1
ATOM 4688 N N . LEU B 1 268 ? 4.906 27.875 24.734 1 85.62 268 LEU B N 1
ATOM 4689 C CA . LEU B 1 268 ? 3.672 27.578 24.016 1 85.62 268 LEU B CA 1
ATOM 4690 C C . LEU B 1 268 ? 2.676 28.719 24.156 1 85.62 268 LEU B C 1
ATOM 4692 O O . LEU B 1 268 ? 1.955 29.031 23.203 1 85.62 268 LEU B O 1
ATOM 4696 N N . ASP B 1 269 ? 2.666 29.312 25.312 1 86.56 269 ASP B N 1
ATOM 4697 C CA . ASP B 1 269 ? 1.784 30.469 25.531 1 86.56 269 ASP B CA 1
ATOM 4698 C C . ASP B 1 269 ? 2.191 31.641 24.656 1 86.56 269 ASP B C 1
ATOM 4700 O O . ASP B 1 269 ? 1.333 32.344 24.125 1 86.56 269 ASP B O 1
ATOM 4704 N N . ALA B 1 270 ? 3.436 31.781 24.609 1 90.94 270 ALA B N 1
ATOM 4705 C CA . ALA B 1 270 ? 3.951 32.875 23.766 1 90.94 270 ALA B CA 1
ATOM 4706 C C . ALA B 1 270 ? 3.627 32.625 22.297 1 90.94 270 ALA B C 1
ATOM 4708 O O . ALA B 1 270 ? 3.285 33.531 21.562 1 90.94 270 ALA B O 1
ATOM 4709 N N . ILE B 1 271 ? 3.766 31.375 21.922 1 91.12 271 ILE B N 1
ATOM 4710 C CA . ILE B 1 271 ? 3.455 31.016 20.547 1 91.12 271 ILE B CA 1
ATOM 4711 C C . ILE B 1 271 ? 1.972 31.25 20.266 1 91.12 271 ILE B C 1
ATOM 4713 O O . ILE B 1 271 ? 1.614 31.875 19.281 1 91.12 271 ILE B O 1
ATOM 4717 N N . LYS B 1 272 ? 1.111 30.812 21.094 1 89.56 272 LYS B N 1
ATOM 4718 C CA . LYS B 1 272 ? -0.329 30.984 20.922 1 89.56 272 LYS B CA 1
ATOM 4719 C C . LYS B 1 272 ? -0.694 32.469 20.781 1 89.56 272 LYS B C 1
ATOM 4721 O O . LYS B 1 272 ? -1.355 32.844 19.828 1 89.56 272 LYS B O 1
ATOM 4726 N N . SER B 1 273 ? -0.263 33.25 21.766 1 91.62 273 SER B N 1
ATOM 4727 C CA . SER B 1 273 ? -0.555 34.688 21.75 1 91.62 273 SER B CA 1
ATOM 4728 C C . SER B 1 273 ? 0.057 35.344 20.516 1 91.62 273 SER B C 1
ATOM 4730 O O . SER B 1 273 ? -0.571 36.219 19.891 1 91.62 273 SER B O 1
ATOM 4732 N N . GLY B 1 274 ? 1.237 34.969 20.25 1 94.19 274 GLY B N 1
ATOM 4733 C CA . GLY B 1 274 ? 1.926 35.531 19.094 1 94.19 274 GLY B CA 1
ATOM 4734 C C . GLY B 1 274 ? 1.227 35.25 17.781 1 94.19 274 GLY B C 1
ATOM 4735 O O . GLY B 1 274 ? 1.048 36.156 16.969 1 94.19 274 GLY B O 1
ATOM 4736 N N . VAL B 1 275 ? 0.852 34 17.594 1 94.06 275 VAL B N 1
ATOM 4737 C CA . VAL B 1 275 ? 0.224 33.562 16.359 1 94.06 275 VAL B CA 1
ATOM 4738 C C . VAL B 1 275 ? -1.144 34.25 16.203 1 94.06 275 VAL B C 1
ATOM 4740 O O . VAL B 1 275 ? -1.49 34.75 15.133 1 94.06 275 VAL B O 1
ATOM 4743 N N . VAL B 1 276 ? -1.908 34.312 17.266 1 91.25 276 VAL B N 1
ATOM 4744 C CA . VAL B 1 276 ? -3.295 34.75 17.219 1 91.25 276 VAL B CA 1
ATOM 4745 C C . VAL B 1 276 ? -3.336 36.281 17.141 1 91.25 276 VAL B C 1
ATOM 4747 O O . VAL B 1 276 ? -4.07 36.844 16.312 1 91.25 276 VAL B O 1
ATOM 4750 N N . TYR B 1 277 ? -2.482 36.969 17.906 1 92.81 277 TYR B N 1
ATOM 4751 C CA . TYR B 1 277 ? -2.693 38.406 18.078 1 92.81 277 TYR B CA 1
ATOM 4752 C C . TYR B 1 277 ? -1.646 39.219 17.312 1 92.81 277 TYR B C 1
ATOM 4754 O O . TYR B 1 277 ? -1.843 40.406 17.047 1 92.81 277 TYR B O 1
ATOM 4762 N N . PHE B 1 278 ? -0.522 38.625 16.938 1 94.81 278 PHE B N 1
ATOM 4763 C CA . PHE B 1 278 ? 0.551 39.406 16.328 1 94.81 278 PHE B CA 1
ATOM 4764 C C . PHE B 1 278 ? 0.993 38.781 15.008 1 94.81 278 PHE B C 1
ATOM 4766 O O . PHE B 1 278 ? 2.045 39.156 14.477 1 94.81 278 PHE B O 1
ATOM 4773 N N . ASN B 1 279 ? 0.285 37.812 14.539 1 95.69 279 ASN B N 1
ATOM 4774 C CA . ASN B 1 279 ? 0.576 37.125 13.273 1 95.69 279 ASN B CA 1
ATOM 4775 C C . ASN B 1 279 ? 1.993 36.562 13.25 1 95.69 279 ASN B C 1
ATOM 4777 O O . ASN B 1 279 ? 2.689 36.656 12.242 1 95.69 279 ASN B O 1
ATOM 4781 N N . LEU B 1 280 ? 2.387 36.094 14.398 1 96.12 280 LEU B N 1
ATOM 4782 C CA . LEU B 1 280 ? 3.697 35.469 14.508 1 96.12 280 LEU B CA 1
ATOM 4783 C C . LEU B 1 280 ? 3.787 34.219 13.602 1 96.12 280 LEU B C 1
ATOM 4785 O O . LEU B 1 280 ? 2.871 33.406 13.578 1 96.12 280 LEU B O 1
ATOM 4789 N N . ARG B 1 281 ? 4.867 34.188 12.828 1 97.31 281 ARG B N 1
ATOM 4790 C CA . ARG B 1 281 ? 5.234 33.031 12.023 1 97.31 281 ARG B CA 1
ATOM 4791 C C . ARG B 1 281 ? 6.73 32.75 12.102 1 97.31 281 ARG B C 1
ATOM 4793 O O . ARG B 1 281 ? 7.516 33.656 12.398 1 97.31 281 ARG B O 1
ATOM 4800 N N . PRO B 1 282 ? 7.117 31.406 11.844 1 96.5 282 PRO B N 1
ATOM 4801 C CA . PRO B 1 282 ? 8.562 31.172 11.828 1 96.5 282 PRO B CA 1
ATOM 4802 C C . PRO B 1 282 ? 9.281 31.953 10.734 1 96.5 282 PRO B C 1
ATOM 4804 O O . PRO B 1 282 ? 8.758 32.094 9.633 1 96.5 282 PRO B O 1
ATOM 4807 N N . ALA B 1 283 ? 10.508 32.406 11.023 1 96.5 283 ALA B N 1
ATOM 4808 C CA . ALA B 1 283 ? 11.297 33.156 10.055 1 96.5 283 ALA B CA 1
ATOM 4809 C C . ALA B 1 283 ? 11.805 32.25 8.938 1 96.5 283 ALA B C 1
ATOM 4811 O O . ALA B 1 283 ? 12.414 31.203 9.203 1 96.5 283 ALA B O 1
ATOM 4812 N N . ILE B 1 284 ? 11.555 32.594 7.75 1 97.56 284 ILE B N 1
ATOM 4813 C CA . ILE B 1 284 ? 12.047 31.844 6.613 1 97.56 284 ILE B CA 1
ATOM 4814 C C . ILE B 1 284 ? 13.484 32.25 6.289 1 97.56 284 ILE B C 1
ATOM 4816 O O . ILE B 1 284 ? 13.758 33.438 6.086 1 97.56 284 ILE B O 1
ATOM 4820 N N . PRO B 1 285 ? 14.32 31.312 6.203 1 96.69 285 PRO B N 1
ATOM 4821 C CA . PRO B 1 285 ? 15.711 31.656 5.898 1 96.69 285 PRO B CA 1
ATOM 4822 C C . PRO B 1 285 ? 15.875 32.312 4.531 1 96.69 285 PRO B C 1
ATOM 4824 O O . PRO B 1 285 ? 15.102 32.031 3.611 1 96.69 285 PRO B O 1
ATOM 4827 N N . GLU B 1 286 ? 16.953 33.031 4.359 1 95.81 286 GLU B N 1
ATOM 4828 C CA . GLU B 1 286 ? 17.219 33.75 3.119 1 95.81 286 GLU B CA 1
ATOM 4829 C C . GLU B 1 286 ? 17.531 32.812 1.977 1 95.81 286 GLU B C 1
ATOM 4831 O O . GLU B 1 286 ? 17.234 33.094 0.816 1 95.81 286 GLU B O 1
ATOM 4836 N N . TYR B 1 287 ? 18.047 31.609 2.328 1 94.38 287 TYR B N 1
ATOM 4837 C CA . TYR B 1 287 ? 18.5 30.672 1.306 1 94.38 287 TYR B CA 1
ATOM 4838 C C . TYR B 1 287 ? 17.312 29.922 0.7 1 94.38 287 TYR B C 1
ATOM 4840 O O . TYR B 1 287 ? 17.453 29.234 -0.307 1 94.38 287 TYR B O 1
ATOM 4848 N N . CYS B 1 288 ? 16.219 30.094 1.312 1 95.88 288 CYS B N 1
ATOM 4849 C CA . CYS B 1 288 ? 15.047 29.359 0.858 1 95.88 288 CYS B CA 1
ATOM 4850 C C . CYS B 1 288 ? 14.664 29.766 -0.559 1 95.88 288 CYS B C 1
ATOM 4852 O O . CYS B 1 288 ? 14.656 30.953 -0.887 1 95.88 288 CYS B O 1
ATOM 4854 N N . ASP B 1 289 ? 14.367 28.797 -1.358 1 94.94 289 ASP B N 1
ATOM 4855 C CA . ASP B 1 289 ? 13.867 29.047 -2.703 1 94.94 289 ASP B CA 1
ATOM 4856 C C . ASP B 1 289 ? 12.672 30.016 -2.664 1 94.94 289 ASP B C 1
ATOM 4858 O O . ASP B 1 289 ? 11.75 29.828 -1.867 1 94.94 289 ASP B O 1
ATOM 4862 N N . PRO B 1 290 ? 12.68 30.984 -3.543 1 96.06 290 PRO B N 1
ATOM 4863 C CA . PRO B 1 290 ? 11.633 32 -3.498 1 96.06 290 PRO B CA 1
ATOM 4864 C C . PRO B 1 290 ? 10.227 31.438 -3.676 1 96.06 290 PRO B C 1
ATOM 4866 O O . PRO B 1 290 ? 9.281 31.906 -3.045 1 96.06 290 PRO B O 1
ATOM 4869 N N . GLU B 1 291 ? 10.125 30.469 -4.543 1 96.94 291 GLU B N 1
ATOM 4870 C CA . GLU B 1 291 ? 8.805 29.891 -4.762 1 96.94 291 GLU B CA 1
ATOM 4871 C C . GLU B 1 291 ? 8.336 29.109 -3.535 1 96.94 291 GLU B C 1
ATOM 4873 O O . GLU B 1 291 ? 7.145 29.125 -3.213 1 96.94 291 GLU B O 1
ATOM 4878 N N . LEU B 1 292 ? 9.242 28.453 -2.916 1 97.88 292 LEU B N 1
ATOM 4879 C CA . LEU B 1 292 ? 8.906 27.734 -1.693 1 97.88 292 LEU B CA 1
ATOM 4880 C C . LEU B 1 292 ? 8.539 28.703 -0.576 1 97.88 292 LEU B C 1
ATOM 4882 O O . LEU B 1 292 ? 7.598 28.453 0.184 1 97.88 292 LEU B O 1
ATOM 4886 N N . ARG B 1 293 ? 9.312 29.781 -0.473 1 98.19 293 ARG B N 1
ATOM 4887 C CA . ARG B 1 293 ? 9.016 30.844 0.481 1 98.19 293 ARG B CA 1
ATOM 4888 C C . ARG B 1 293 ? 7.602 31.391 0.287 1 98.19 293 ARG B C 1
ATOM 4890 O O . ARG B 1 293 ? 6.824 31.469 1.241 1 98.19 293 ARG B O 1
ATOM 4897 N N . LYS B 1 294 ? 7.316 31.688 -0.926 1 98.5 294 LYS B N 1
ATOM 4898 C CA . LYS B 1 294 ? 6.004 32.25 -1.252 1 98.5 294 LYS B CA 1
ATOM 4899 C C . LYS B 1 294 ? 4.895 31.266 -0.895 1 98.5 294 LYS B C 1
ATOM 4901 O O . LYS B 1 294 ? 3.861 31.656 -0.348 1 98.5 294 LYS B O 1
ATOM 4906 N N . LEU B 1 295 ? 5.113 30.047 -1.239 1 98.75 295 LEU B N 1
ATOM 4907 C CA . LEU B 1 295 ? 4.113 29.016 -0.956 1 98.75 295 LEU B CA 1
ATOM 4908 C C . LEU B 1 295 ? 3.881 28.891 0.546 1 98.75 295 LEU B C 1
ATOM 4910 O O . LEU B 1 295 ? 2.738 28.781 0.994 1 98.75 295 LEU B O 1
ATOM 4914 N N . MET B 1 296 ? 4.918 28.875 1.372 1 98.62 296 MET B N 1
ATOM 4915 C CA . MET B 1 296 ? 4.801 28.812 2.826 1 98.62 296 MET B CA 1
ATOM 4916 C C . MET B 1 296 ? 3.961 29.969 3.346 1 98.62 296 MET B C 1
ATOM 4918 O O . MET B 1 296 ? 3.029 29.781 4.129 1 98.62 296 MET B O 1
ATOM 4922 N N . GLU B 1 297 ? 4.254 31.094 2.871 1 98.5 297 GLU B N 1
ATOM 4923 C CA . GLU B 1 297 ? 3.58 32.312 3.326 1 98.5 297 GLU B CA 1
ATOM 4924 C C . GLU B 1 297 ? 2.098 32.281 2.969 1 98.5 297 GLU B C 1
ATOM 4926 O O . GLU B 1 297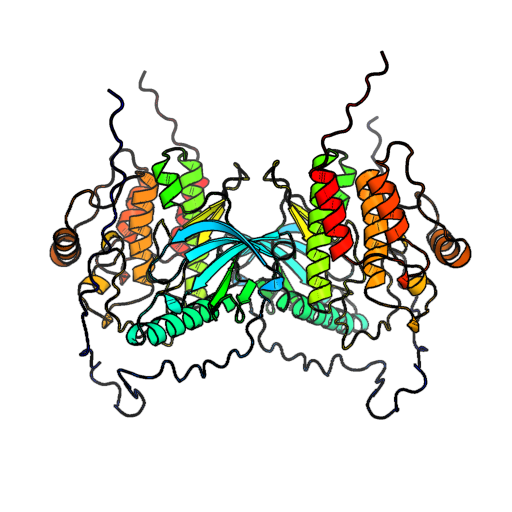 ? 1.257 32.719 3.752 1 98.5 297 GLU B O 1
ATOM 4931 N N . GLU B 1 298 ? 1.826 31.812 1.825 1 98.81 298 GLU B N 1
ATOM 4932 C CA . GLU B 1 298 ? 0.428 31.688 1.42 1 98.81 298 GLU B CA 1
ATOM 4933 C C . GLU B 1 298 ? -0.305 30.656 2.256 1 98.81 298 GLU B C 1
ATOM 4935 O O . GLU B 1 298 ? -1.46 30.859 2.639 1 98.81 298 GLU B O 1
ATOM 4940 N N . CYS B 1 299 ? 0.326 29.562 2.559 1 98.81 299 CYS B N 1
ATOM 4941 C CA . CYS B 1 299 ? -0.297 28.484 3.307 1 98.81 299 CYS B CA 1
ATOM 4942 C C . CYS B 1 299 ? -0.623 28.922 4.73 1 98.81 299 CYS B C 1
ATOM 4944 O O . CYS B 1 299 ? -1.626 28.484 5.301 1 98.81 299 CYS B O 1
ATOM 4946 N N . TRP B 1 300 ? 0.253 29.734 5.316 1 98.19 300 TRP B N 1
ATOM 4947 C CA . TRP B 1 300 ? 0.003 30.062 6.715 1 98.19 300 TRP B CA 1
ATOM 4948 C C . TRP B 1 300 ? -0.582 31.469 6.84 1 98.19 300 TRP B C 1
ATOM 4950 O O . TRP B 1 300 ? -0.434 32.125 7.879 1 98.19 300 TRP B O 1
ATOM 4960 N N . SER B 1 301 ? -1.206 31.953 5.762 1 97.44 301 SER B N 1
ATOM 4961 C CA . SER B 1 301 ? -1.931 33.219 5.82 1 97.44 301 SER B CA 1
ATOM 4962 C C . SER B 1 301 ? -2.867 33.281 7.023 1 97.44 301 SER B C 1
ATOM 4964 O O . SER B 1 301 ? -3.488 32.281 7.371 1 97.44 301 SER B O 1
ATOM 4966 N N . PRO B 1 302 ? -2.967 34.469 7.66 1 94.38 302 PRO B N 1
ATOM 4967 C CA . PRO B 1 302 ? -3.891 34.562 8.789 1 94.38 302 PRO B CA 1
ATOM 4968 C C . PRO B 1 302 ? -5.352 34.375 8.383 1 94.38 302 PRO B C 1
ATOM 4970 O O . PRO B 1 302 ? -6.168 33.906 9.18 1 94.38 302 PRO B O 1
ATOM 4973 N N . ASP B 1 303 ? -5.664 34.719 7.164 1 93.88 303 ASP B N 1
ATOM 4974 C CA . ASP B 1 303 ? -7.008 34.5 6.629 1 93.88 303 ASP B CA 1
ATOM 4975 C C . ASP B 1 303 ? -7.129 33.125 5.957 1 93.88 303 ASP B C 1
ATOM 4977 O O . ASP B 1 303 ? -6.539 32.906 4.898 1 93.88 303 ASP B O 1
ATOM 4981 N N . PRO B 1 304 ? -7.922 32.281 6.5 1 94.94 304 PRO B N 1
ATOM 4982 C CA . PRO B 1 304 ? -8.062 30.953 5.922 1 94.94 304 PRO B CA 1
ATOM 4983 C C . PRO B 1 304 ? -8.5 30.984 4.457 1 94.94 304 PRO B C 1
ATOM 4985 O O . PRO B 1 304 ? -8.086 30.141 3.668 1 94.94 304 PRO B O 1
ATOM 4988 N N . ALA B 1 305 ? -9.281 31.906 4.078 1 94.88 305 ALA B N 1
ATOM 4989 C CA . ALA B 1 305 ? -9.812 31.984 2.719 1 94.88 305 ALA B CA 1
ATOM 4990 C C . ALA B 1 305 ? -8.711 32.281 1.714 1 94.88 305 ALA B C 1
ATOM 4992 O O . ALA B 1 305 ? -8.844 32 0.521 1 94.88 305 ALA B O 1
ATOM 4993 N N . ALA B 1 306 ? -7.68 32.875 2.188 1 97.38 306 ALA B N 1
ATOM 4994 C CA . ALA B 1 306 ? -6.57 33.25 1.313 1 97.38 306 ALA B CA 1
ATOM 4995 C C . ALA B 1 306 ? -5.605 32.094 1.115 1 97.38 306 ALA B C 1
ATOM 4997 O O . ALA B 1 306 ? -4.723 32.156 0.258 1 97.38 306 ALA B O 1
ATOM 4998 N N . ARG B 1 307 ? -5.762 31.031 1.81 1 98.38 307 ARG B N 1
ATOM 4999 C CA . ARG B 1 307 ? -4.867 29.875 1.709 1 98.38 307 ARG B CA 1
ATOM 5000 C C . ARG B 1 307 ? -5.207 29.031 0.491 1 98.38 307 ARG B C 1
ATOM 5002 O O . ARG B 1 307 ? -6.379 28.828 0.168 1 98.38 307 ARG B O 1
ATOM 5009 N N . PRO B 1 308 ? -4.191 28.531 -0.183 1 98.75 308 PRO B N 1
ATOM 5010 C CA . PRO B 1 308 ? -4.445 27.688 -1.355 1 98.75 308 PRO B CA 1
ATOM 5011 C C . PRO B 1 308 ? -5.047 26.328 -0.991 1 98.75 308 PRO B C 1
ATOM 5013 O O . PRO B 1 308 ? -5.066 25.953 0.184 1 98.75 308 PRO B O 1
ATOM 5016 N N . SER B 1 309 ? -5.598 25.641 -2.012 1 98.25 309 SER B N 1
ATOM 5017 C CA . SER B 1 309 ? -6.012 24.25 -1.856 1 98.25 309 SER B CA 1
ATOM 5018 C C . SER B 1 309 ? -4.828 23.312 -1.989 1 98.25 309 SER B C 1
ATOM 5020 O O . SER B 1 309 ? -3.777 23.688 -2.514 1 98.25 309 SER B O 1
ATOM 5022 N N . PHE B 1 310 ? -5.02 22.125 -1.549 1 98.31 310 PHE B N 1
ATOM 5023 C CA . PHE B 1 310 ? -3.943 21.156 -1.701 1 98.31 310 PHE B CA 1
ATOM 5024 C C . PHE B 1 310 ? -3.725 20.812 -3.17 1 98.31 310 PHE B C 1
ATOM 5026 O O . PHE B 1 310 ? -2.633 20.391 -3.561 1 98.31 310 PHE B O 1
ATOM 5033 N N . THR B 1 311 ? -4.73 20.953 -4.023 1 97.31 311 THR B N 1
ATOM 5034 C CA . THR B 1 311 ? -4.531 20.812 -5.465 1 97.31 311 THR B CA 1
ATOM 5035 C C . THR B 1 311 ? -3.52 21.828 -5.973 1 97.31 311 THR B C 1
ATOM 5037 O O . THR B 1 311 ? -2.574 21.484 -6.68 1 97.31 311 THR B O 1
ATOM 5040 N N . GLN B 1 312 ? -3.727 23.062 -5.582 1 98.44 312 GLN B N 1
ATOM 5041 C CA . GLN B 1 312 ? -2.83 24.125 -5.984 1 98.44 312 GLN B CA 1
ATOM 5042 C C . GLN B 1 312 ? -1.428 23.922 -5.422 1 98.44 312 GLN B C 1
ATOM 5044 O O . GLN B 1 312 ? -0.434 24.141 -6.117 1 98.44 312 GLN B O 1
ATOM 5049 N N . ILE B 1 313 ? -1.347 23.516 -4.203 1 98.75 313 ILE B N 1
ATOM 5050 C CA . ILE B 1 313 ? -0.068 23.281 -3.543 1 98.75 313 ILE B CA 1
ATOM 5051 C C . ILE B 1 313 ? 0.694 22.172 -4.277 1 98.75 313 ILE B C 1
ATOM 5053 O O . ILE B 1 313 ? 1.879 22.328 -4.582 1 98.75 313 ILE B O 1
ATOM 5057 N N . ARG B 1 314 ? 0.029 21.078 -4.512 1 97.94 314 ARG B N 1
ATOM 5058 C CA . ARG B 1 314 ? 0.638 19.953 -5.215 1 97.94 314 ARG B CA 1
ATOM 5059 C C . ARG B 1 314 ? 1.196 20.391 -6.562 1 97.94 314 ARG B C 1
ATOM 5061 O O . ARG B 1 314 ? 2.328 20.047 -6.914 1 97.94 314 ARG B O 1
ATOM 5068 N N . GLU B 1 315 ? 0.412 21.109 -7.316 1 97.25 315 GLU B N 1
ATOM 5069 C CA . GLU B 1 315 ? 0.826 21.562 -8.641 1 97.25 315 GLU B CA 1
ATOM 5070 C C . GLU B 1 315 ? 2.074 22.438 -8.555 1 97.25 315 GLU B C 1
ATOM 5072 O O . GLU B 1 315 ? 2.98 22.312 -9.383 1 97.25 315 GLU B O 1
ATOM 5077 N N . ARG B 1 316 ? 2.143 23.266 -7.629 1 97.88 316 ARG B N 1
ATOM 5078 C CA . ARG B 1 316 ? 3.281 24.172 -7.477 1 97.88 316 ARG B CA 1
ATOM 5079 C C . ARG B 1 316 ? 4.527 23.406 -7.047 1 97.88 316 ARG B C 1
ATOM 5081 O O . ARG B 1 316 ? 5.629 23.688 -7.535 1 97.88 316 ARG B O 1
ATOM 5088 N N . LEU B 1 317 ? 4.367 22.5 -6.125 1 97.94 317 LEU B N 1
ATOM 5089 C CA . LEU B 1 317 ? 5.504 21.688 -5.711 1 97.94 317 LEU B CA 1
ATOM 5090 C C . LEU B 1 317 ? 6.023 20.844 -6.871 1 97.94 317 LEU B C 1
ATOM 5092 O O . LEU B 1 317 ? 7.238 20.688 -7.035 1 97.94 317 LEU B O 1
ATOM 5096 N N . GLN B 1 318 ? 5.094 20.312 -7.633 1 96 318 GLN B N 1
ATOM 5097 C CA . GLN B 1 318 ? 5.477 19.547 -8.82 1 96 318 GLN B CA 1
ATOM 5098 C C . GLN B 1 318 ? 6.285 20.406 -9.781 1 96 318 GLN B C 1
ATOM 5100 O O . GLN B 1 318 ? 7.281 19.953 -10.344 1 96 318 GLN B O 1
ATOM 5105 N N . ALA B 1 319 ? 5.852 21.609 -9.992 1 96.12 319 ALA B N 1
ATOM 5106 C CA . ALA B 1 319 ? 6.547 22.547 -10.883 1 96.12 319 ALA B CA 1
ATOM 5107 C C . ALA B 1 319 ? 7.949 22.859 -10.375 1 96.12 319 ALA B C 1
ATOM 5109 O O . ALA B 1 319 ? 8.891 22.984 -11.164 1 96.12 319 ALA B O 1
ATOM 5110 N N . MET B 1 320 ? 8.133 22.984 -9.117 1 96 320 MET B N 1
ATOM 5111 C CA . MET B 1 320 ? 9.438 23.25 -8.516 1 96 320 MET B CA 1
ATOM 5112 C C . MET B 1 320 ? 10.406 22.109 -8.773 1 96 320 MET B C 1
ATOM 5114 O O . MET B 1 320 ? 11.602 22.328 -8.961 1 96 320 MET B O 1
ATOM 5118 N N . LEU B 1 321 ? 9.82 20.906 -8.75 1 94.38 321 LEU B N 1
ATOM 5119 C CA . LEU B 1 321 ? 10.656 19.719 -8.953 1 94.38 321 LEU B CA 1
ATOM 5120 C C . LEU B 1 321 ? 11.094 19.609 -10.406 1 94.38 321 LEU B C 1
ATOM 5122 O O . LEU B 1 321 ? 12.164 19.062 -10.695 1 94.38 321 LEU B O 1
ATOM 5126 N N . MET B 1 322 ? 10.336 20.094 -11.266 1 90.69 322 MET B N 1
ATOM 5127 C CA . MET B 1 322 ? 10.641 20.031 -12.695 1 90.69 322 MET B CA 1
ATOM 5128 C C . MET B 1 322 ? 11.57 21.156 -13.109 1 90.69 322 MET B C 1
ATOM 5130 O O . MET B 1 322 ? 12.195 21.109 -14.172 1 90.69 322 MET B O 1
ATOM 5134 N N . ALA B 1 323 ? 11.656 22.203 -12.328 1 83.19 323 ALA B N 1
ATOM 5135 C CA . ALA B 1 323 ? 12.492 23.359 -12.648 1 83.19 323 ALA B CA 1
ATOM 5136 C C . ALA B 1 323 ? 13.977 23.016 -12.5 1 83.19 323 ALA B C 1
ATOM 5138 O O . ALA B 1 323 ? 14.367 22.312 -11.57 1 83.19 323 ALA B O 1
ATOM 5139 N N . PRO B 1 324 ? 14.75 23.297 -13.625 1 68.31 324 PRO B N 1
ATOM 5140 C CA . PRO B 1 324 ? 16.188 23.031 -13.555 1 68.31 324 PRO B CA 1
ATOM 5141 C C . PRO B 1 324 ? 16.844 23.719 -12.359 1 68.31 324 PRO B C 1
ATOM 5143 O O . PRO B 1 324 ? 16.406 24.781 -11.922 1 68.31 324 PRO B O 1
ATOM 5146 N N . ALA B 1 325 ? 17.609 23 -11.516 1 58.41 325 ALA B N 1
ATOM 5147 C CA . ALA B 1 325 ? 18.312 23.531 -10.359 1 58.41 325 ALA B CA 1
ATOM 5148 C C . ALA B 1 325 ? 18.969 24.875 -10.68 1 58.41 325 ALA B C 1
ATOM 5150 O O . ALA B 1 325 ? 19.562 25.031 -11.742 1 58.41 325 ALA B O 1
ATOM 5151 N N . ALA B 1 326 ? 18.547 25.953 -10.094 1 47 326 ALA B N 1
ATOM 5152 C CA . ALA B 1 326 ? 19.312 27.172 -10.258 1 47 326 ALA B CA 1
ATOM 5153 C C . ALA B 1 326 ? 20.797 26.922 -10.078 1 47 326 ALA B C 1
ATOM 5155 O O . ALA B 1 326 ? 21.219 26.266 -9.117 1 47 326 ALA B O 1
ATOM 5156 N N . ARG B 1 327 ? 21.641 27.062 -11.023 1 42.34 327 ARG B N 1
ATOM 5157 C CA . ARG B 1 327 ? 23.094 27.047 -11 1 42.34 327 ARG B CA 1
ATOM 5158 C C . ARG B 1 327 ? 23.625 27.781 -9.781 1 42.34 327 ARG B C 1
ATOM 5160 O O . ARG B 1 327 ? 23.234 28.938 -9.531 1 42.34 327 ARG B O 1
ATOM 5167 N N . ASP B 1 328 ? 23.828 27.031 -8.711 1 39.91 328 ASP B N 1
ATOM 5168 C CA . ASP B 1 328 ? 24.688 27.688 -7.727 1 39.91 328 ASP B CA 1
ATOM 5169 C C . ASP B 1 328 ? 25.688 28.609 -8.406 1 39.91 328 ASP B C 1
ATOM 5171 O O . ASP B 1 328 ? 26.484 28.156 -9.234 1 39.91 328 ASP B O 1
ATOM 5175 N N . THR B 1 329 ? 25.484 29.734 -8.773 1 34.16 329 THR B N 1
ATOM 5176 C CA . THR B 1 329 ? 26.562 30.656 -9.109 1 34.16 329 THR B CA 1
ATOM 5177 C C . THR B 1 329 ? 27.703 30.562 -8.102 1 34.16 329 THR B C 1
ATOM 5179 O O . THR B 1 329 ? 27.531 30.891 -6.926 1 34.16 329 THR B O 1
ATOM 5182 N N . LYS B 1 330 ? 28.625 29.641 -8.266 1 36.81 330 LYS B N 1
ATOM 5183 C CA . LYS B 1 330 ? 29.953 29.766 -7.68 1 36.81 330 LYS B CA 1
ATOM 5184 C C . LYS B 1 330 ? 30.453 31.203 -7.77 1 36.81 330 LYS B C 1
ATOM 5186 O O . LYS B 1 330 ? 30.578 31.766 -8.859 1 36.81 330 LYS B O 1
ATOM 5191 N N . LEU B 1 331 ? 30.062 32.031 -6.859 1 29.33 331 LEU B N 1
ATOM 5192 C CA . LEU B 1 331 ? 30.922 33.188 -6.68 1 29.33 331 LEU B CA 1
ATOM 5193 C C . LEU B 1 331 ? 32.406 32.812 -6.734 1 29.33 331 LEU B C 1
ATOM 5195 O O . LEU B 1 331 ? 32.844 31.969 -5.941 1 29.33 331 LEU B O 1
ATOM 5199 N N . SER B 1 332 ? 32.969 32.594 -7.953 1 26.59 332 SER B N 1
ATOM 5200 C CA . SER B 1 332 ? 34.375 32.906 -7.98 1 26.59 332 SER B CA 1
ATOM 5201 C C . SER B 1 332 ? 34.625 34.312 -7.469 1 26.59 332 SER B C 1
ATOM 5203 O O . SER B 1 332 ? 33.812 35.219 -7.695 1 26.59 332 SER B O 1
#

Organism: Coffea canephora (NCBI:txid49390)

Solvent-accessible surface area (backbone atoms only — not comparable to full-atom values): 38143 Å² total; per-residue (Å²): 135,82,79,76,78,76,74,80,75,79,74,80,72,80,81,76,80,60,82,87,73,85,73,75,87,80,68,68,70,76,82,55,74,67,65,83,87,49,61,80,51,78,55,64,69,60,80,77,82,64,51,75,42,63,46,87,52,48,44,83,72,43,84,71,47,75,57,97,73,33,38,32,26,36,25,27,52,65,83,37,76,23,24,37,39,35,33,60,56,84,79,41,54,76,82,45,36,59,56,50,51,51,42,50,51,51,27,51,52,55,40,70,72,51,62,48,96,26,35,57,46,55,50,29,34,24,73,65,32,77,98,64,18,36,31,38,37,29,58,56,48,83,58,37,28,44,42,64,46,38,71,68,68,75,74,50,69,67,58,50,52,45,34,50,33,30,40,28,33,28,48,32,51,36,48,74,71,38,37,32,51,76,61,57,43,40,78,32,26,34,21,32,60,63,20,82,90,58,52,43,25,22,44,44,77,47,73,68,40,36,48,56,94,65,52,69,80,70,73,64,73,87,58,76,69,82,39,57,30,46,47,68,75,64,65,41,63,90,67,64,54,66,48,44,39,36,18,8,45,20,48,41,50,51,26,65,73,67,49,50,65,76,65,60,86,57,48,69,67,55,47,52,51,29,32,59,76,64,67,51,70,70,84,76,62,87,84,52,53,67,68,59,50,52,50,33,53,36,23,51,38,91,49,57,86,69,30,65,52,40,64,58,49,27,53,52,47,51,50,59,69,69,46,76,76,76,72,76,74,72,81,119,135,84,78,75,79,76,73,80,74,78,72,80,74,80,80,78,79,61,80,84,75,86,75,75,86,79,66,67,67,78,83,54,72,66,64,84,86,48,64,77,52,81,57,62,68,61,78,77,81,64,50,75,42,62,48,86,52,46,45,83,71,43,84,71,49,76,55,97,72,32,38,32,26,38,26,25,52,65,84,36,75,22,25,36,40,36,33,60,56,83,79,41,55,74,83,45,37,59,56,51,51,50,42,50,53,52,27,52,53,55,41,69,71,51,62,49,97,25,34,57,46,55,53,28,34,24,73,65,31,77,96,63,16,36,32,38,35,29,59,55,49,84,58,35,25,42,43,63,46,36,72,68,68,76,74,52,70,67,57,49,52,45,32,52,33,30,40,28,33,29,48,32,50,36,50,74,72,37,36,34,52,76,61,56,43,41,76,32,24,34,21,32,61,63,20,80,90,57,51,43,27,21,43,44,77,47,73,67,39,37,48,56,94,66,51,68,82,69,71,63,72,86,56,78,69,79,38,56,32,45,47,67,75,65,64,39,64,90,67,63,52,67,45,43,39,36,18,7,45,20,49,40,51,50,28,64,74,68,48,50,64,76,63,61,86,59,49,67,68,54,47,51,52,30,34,57,75,64,67,52,69,69,85,76,62,85,84,52,53,67,68,59,50,51,49,34,53,37,25,51,36,90,49,58,85,69,30,66,52,42,63,57,48,27,55,52,45,51,50,58,69,68,46,77,75,76,74,75,72,72,80,120

pLDDT: mean 79.16, std 25.54, range [21.72, 98.81]

Secondary structure (DSSP, 8-state):
-------------------S----SSS-TTT----TT--GGGS----TT--B--GGGEEEEEEEEE-SS-EEEEEEETTEEEEEEEE-GGGS-HHHHHHHHHHHHHHHHHHHH---TTBPPEEEEESS-GGG-EEEEEEPPTT-BHHHHHHHT---HHHHHHHHHHHHHHHHHHHHTTEE-S--SGGGEEEE-SSTTS-EEEE---TT-EEGGG----S---S-GGG--HHHHTT-GGG-STHHHHHHHHHHHHHHHH-S-TTTT--HHHHHHHHHHH---PPPPTTS-HHHHHHHHHHT-SSGGGSPPHHHHHHHHHHHHHS---------/-------------------S----TTS-TTT----TT--GGGS----TT--B--GGGEEEEEEEEE-SS-EEEEEEETTEEEEEEEE-GGGS-HHHHHHHHHHHHHHHHHHHH---TTBPPEEEEESS-GGG-EEEEEEPPTT-BHHHHHHHT---HHHHHHHHHHHHHHHHHHHHTTEE-S--SGGGEEEE-SSTTS-EEEE---TT-EEGGG----S---S-GGG--HHHHTT-GGG-STHHHHHHHHHHHHHHHH-S-TTTT--HHHHHHHHHHH---PPPPTTS-HHHHHHHHHHT-SSGGGSPPHHHHHHHHHHHHHS---------

Sequence (664 aa):
MATKKGYLQFDVEADVRIGDAFSIPGYDKSVVRTDHDGDPAGIDMDQCGLPIIPYADLVVLKLLGSGRYGIVYHGKWMGTDVAIKIFDKSRVTKDYLDRLTKTFWREAQILSKLCHPLVVAFYGVVLDGPEGALAYVTEYMLDGSLSALLEKGELDRRTKLMLLLNVASGMEYLHSQGVVHFDLKGPNLLVNLGDPQRPVCKVADFGLSKIKQNALVSGRKRGPLRQMAPELLNGRRNKVSDKVDVYSFGITMWETETEEVPYGDLSLDAIKSGVVYFNLRPAIPEYCDPELRKLMEECWSPDPAARPSFTQIRERLQAMLMAPAARDTKLSMATKKGYLQFDVEADVRIGDAFSIPGYDKSVVRTDHDGDPAGIDMDQCGLPIIPYADLVVLKLLGSGRYGIVYHGKWMGTDVAIKIFDKSRVTKDYLDRLTKTFWREAQILSKLCHPLVVAFYGVVLDGPEGALAYVTEYMLDGSLSALLEKGELDRRTKLMLLLNVASGMEYLHSQGVVHFDLKGPNLLVNLGDPQRPVCKVADFGLSKIKQNALVSGRKRGPLRQMAPELLNGRRNKVSDKVDVYSFGITMWETETEEVPYGDLSLDAIKSGVVYFNLRPAIPEYCDPELRKLMEECWSPDPAARPSFTQIRERLQAMLMAPAARDTKLS

Nearest PDB structures (foldseek):
  4z55-assembly1_A  TM=8.696E-01  e=8.900E-20  Homo sapiens
  6vc0-assembly1_A  TM=8.303E-01  e=9.789E-18  Equus caballus
  5l6p-assembly1_A  TM=8.084E-01  e=1.532E-17  Homo sapiens
  5auv-assembly1_A  TM=8.243E-01  e=3.749E-17  Homo sapiens
  6cd6-assembly4_D  TM=8.011E-01  e=2.658E-16  Homo sapiens

InterPro domains:
  IPR000719 Protein kinase domain [PS50011] (58-321)
  IPR000719 Protein kinase domain [SM00220] (58-321)
  IPR001245 Serine-threonine/tyrosine-protein kinase, catalytic domain [PF07714] (60-317)
  IPR001245 Serine-threonine/tyrosine-protein kinase, catalytic domain [PR00109] (138-151)
  IPR001245 Serine-threonine/tyrosine-protein kinase, catalytic domain [PR00109] (173-191)
  IPR001245 Serine-threonine/tyrosine-protein kinase, catalytic domain [PR00109] (244-266)
  IPR001245 Serine-threonine/tyrosine-protein kinase, catalytic domain [PR00109] (288-310)
  IPR008271 Serine/threonine-protein kinase, active site [PS00108] (179-191)
  IPR011009 Protein kinase-like domain superfamily [SSF56112] (52-317)
  IPR017441 Protein kinase, ATP binding site [PS00107] (64-85)
  IPR050167 Serine/threonine-protein kinase [PTHR23257] (54-318)

Radius of gyration: 27.89 Å; Cα contacts (8 Å, |Δi|>4): 994; chains: 2; bounding box: 75×79×75 Å

Foldseek 3Di:
DPDPPPPPPPPPPDDPFPDDDDDDPDPDPPPPPPPRPDQVPPVVLPPPDWDEDEPVQKAFDAWDDDDDFFTWTWIDGNRHTKIKTKGDLVPDDPVCNSVSVSLVSVQLVLQRVDDDPQAWHWDGKYQDDPPRIIITITHDFDPAWQLVVLLVVPDDPLRLLLALLSVLVQLLRCVVQQKQQQADARNQWGWHCVDVVHIGIHGGDSSQMDRNVPPPVPGDPPHDLQLFALCVLVVVSVQDDSLRVLSSSLLRLQCSVVSDDWPHPDDSVCNSCCCNPVVDGGDRDPPDDPLNVVLSCQSRPNRSVSHDHSVVVSVSSVVVSVDDPDPPPPPD/DPDPPPPPPPPPPDDPFPDDDDDDPDPDCVVPPPPRPDQVPPVVLPPPDWDEDEPVQKAFDAWDDDDDFFTWTWIDGNRHTKIKTKGDLVVDDPVCNSVSVSLVSVQLVLQRVDDDPQAWHWDGKYQDDPPRIIITITHDFDPAWQLVVLLVVDDDPLRLLLALLSVLVQLLRCVVQQKQQQADARNQWGWHCVDVVHIGIHGGDSSQMDRNVPPPVPGPPPHDLQLFALCVLVVVSVQDDSLRVLSSSLLRLQCSVVSDDWPHPDDSVCNSCCCNPVVDGGDRDPPDDPLNVVLSCQSRPNRSVSHDHSVVVSVSSVVVSVDDPDPPPPPD